Protein AF-A0A1C6EDF1-F1 (afdb_monomer_lite)

Secondary structure (DSSP, 8-state):
-PPPP--EEEEEE-SSS-SEEEEEE-S-HHHHHHHHHHHHTSTT-S---------HHHHHHHHH-TT---SS-TT-EEEEEEEEEEE---TTHHHHHHHHHHHH----S-EEEEEE-SSS-SEEEEEEEEEHHHHHHHTSTT-TTSTTSTTBTTTEEEEEEEEE-----GGGS---S--TTSSS--------HHHHHHHHHHHHHHHHHTTT-HHHHHHHHHHHHHHHHHHHHHH-GGGHHHHHHHHHHHHHHHHHHHHHHHHHHHS--HHHHHHHHHHHHHHHHHHHHHHHHHHHHHHHHTT-TT----SS---HHHHHHHHHHHHHHHHHH---TT--EEEEEEEESS---EEEESSTT-SSS-EEEEEEEEHHHHT-HHHHHHHHHHHHHTTS-STTTTHHHHHHHHHHHHHHHHHHHHS-TTTGGG-SSHHHHHHHHHIIIIIIHHHHHHHHHHHHHHHHHH-TT----HHHHHHHHHHHHHHHHH-TTSHHHHHHH---GGG--TTSHHHHHHHHHHHHHHHHHHHHHHHHTTHHHHHHHHHHHHHHHHHHHHHHHHHH---HHHHHHHHHHHTT----S---HHHHHHHHHHHHHHHGGGHHHHGGG--------S-HHHHHHHTTTT-HHHHHHHHHHHHHHHHHHHHHHTSHHHHHHHHHHHHHHHHTT-TTS-HHHHHHHHHHHHHHHHHHHHHHHHHHHHH-

Structure (mmCIF, N/CA/C/O backbone):
data_AF-A0A1C6EDF1-F1
#
_entry.id   AF-A0A1C6EDF1-F1
#
loop_
_atom_site.group_PDB
_atom_site.id
_atom_site.type_symbol
_atom_site.label_atom_id
_atom_site.label_alt_id
_atom_site.label_comp_id
_atom_site.label_asym_id
_atom_site.label_entity_id
_atom_site.label_seq_id
_atom_site.pdbx_PDB_ins_code
_atom_site.Cartn_x
_atom_site.Cartn_y
_atom_site.Cartn_z
_atom_site.occupancy
_atom_site.B_iso_or_equiv
_atom_site.auth_seq_id
_atom_site.auth_comp_id
_atom_site.auth_asym_id
_atom_site.auth_atom_id
_atom_site.pdbx_PDB_model_num
ATOM 1 N N . MET A 1 1 ? 13.987 -11.976 -60.498 1.00 32.16 1 MET A N 1
ATOM 2 C CA . MET A 1 1 ? 12.974 -11.055 -59.937 1.00 32.16 1 MET A CA 1
ATOM 3 C C . MET A 1 1 ? 13.198 -10.964 -58.435 1.00 32.16 1 MET A C 1
ATOM 5 O O . MET A 1 1 ? 12.987 -11.960 -57.754 1.00 32.16 1 MET A O 1
ATOM 9 N N . GLY A 1 2 ? 13.716 -9.839 -57.932 1.00 46.47 2 GLY A N 1
ATOM 10 C CA . GLY A 1 2 ? 13.888 -9.633 -56.489 1.00 46.47 2 GLY A CA 1
ATOM 11 C C . GLY A 1 2 ? 12.521 -9.601 -55.807 1.00 46.47 2 GLY A C 1
ATOM 12 O O . GLY A 1 2 ? 11.626 -8.895 -56.269 1.00 46.47 2 GLY A O 1
ATOM 13 N N . LYS A 1 3 ? 12.321 -10.418 -54.767 1.00 56.62 3 LYS A N 1
ATOM 14 C CA . LYS A 1 3 ? 11.081 -10.380 -53.980 1.00 56.62 3 LYS A CA 1
ATOM 15 C C . LYS A 1 3 ? 11.017 -9.031 -53.254 1.00 56.62 3 LYS A C 1
ATOM 17 O O . LYS A 1 3 ? 12.040 -8.557 -52.774 1.00 56.62 3 LYS A O 1
ATOM 22 N N . LYS A 1 4 ? 9.836 -8.400 -53.222 1.00 62.16 4 LYS A N 1
ATOM 23 C CA . LYS A 1 4 ? 9.625 -7.124 -52.519 1.00 62.16 4 LYS A CA 1
ATOM 24 C C . LYS A 1 4 ? 9.968 -7.294 -51.039 1.00 62.16 4 LYS A C 1
ATOM 26 O O . LYS A 1 4 ? 9.473 -8.231 -50.412 1.00 62.16 4 LYS A O 1
ATOM 31 N N . SER A 1 5 ? 10.762 -6.374 -50.499 1.00 64.50 5 SER A N 1
ATOM 32 C CA . SER A 1 5 ? 10.954 -6.237 -49.058 1.00 64.50 5 SER A CA 1
ATOM 33 C C . SER A 1 5 ? 9.603 -6.034 -48.379 1.00 64.50 5 SER A C 1
ATOM 35 O O . SER A 1 5 ? 8.787 -5.230 -48.836 1.00 64.50 5 SER A O 1
ATOM 37 N N . THR A 1 6 ? 9.354 -6.769 -47.299 1.00 77.31 6 THR A N 1
ATOM 38 C CA . THR A 1 6 ? 8.128 -6.633 -46.507 1.00 77.31 6 THR A CA 1
ATOM 39 C C . THR A 1 6 ? 8.496 -6.366 -45.061 1.00 77.31 6 THR A C 1
ATOM 41 O O . THR A 1 6 ? 9.139 -7.210 -44.436 1.00 77.31 6 THR A O 1
ATOM 44 N N . ILE A 1 7 ? 8.055 -5.226 -44.536 1.00 86.31 7 ILE A N 1
ATOM 45 C CA . ILE A 1 7 ? 8.111 -4.902 -43.112 1.00 86.31 7 ILE A CA 1
ATOM 46 C C . ILE A 1 7 ? 6.691 -5.007 -42.562 1.00 86.31 7 ILE A C 1
ATOM 48 O O . ILE A 1 7 ? 5.736 -4.541 -43.183 1.00 86.31 7 ILE A O 1
ATOM 52 N N . LYS A 1 8 ? 6.553 -5.646 -41.406 1.00 88.12 8 LYS A N 1
ATOM 53 C CA . LYS A 1 8 ? 5.341 -5.635 -40.592 1.00 88.12 8 LYS A CA 1
ATOM 54 C C . LYS A 1 8 ? 5.697 -5.071 -39.230 1.00 88.12 8 LYS A C 1
ATOM 56 O O . LYS A 1 8 ? 6.712 -5.464 -38.661 1.00 88.12 8 LYS A O 1
ATOM 61 N N . VAL A 1 9 ? 4.851 -4.186 -38.729 1.00 89.00 9 VAL A N 1
ATOM 62 C CA . VAL A 1 9 ? 5.014 -3.553 -37.424 1.00 89.00 9 VAL A CA 1
ATOM 63 C C . VAL A 1 9 ? 3.771 -3.850 -36.604 1.00 89.00 9 VAL A C 1
ATOM 65 O O . VAL A 1 9 ? 2.658 -3.748 -37.118 1.00 89.00 9 VAL A O 1
ATOM 68 N N . ILE A 1 10 ? 3.970 -4.252 -35.355 1.00 90.31 10 ILE A N 1
ATOM 69 C CA . ILE A 1 10 ? 2.920 -4.349 -34.343 1.00 90.31 10 ILE A CA 1
ATOM 70 C C . ILE A 1 10 ? 3.427 -3.584 -33.128 1.00 90.31 10 ILE A C 1
ATOM 72 O O . ILE A 1 10 ? 4.595 -3.723 -32.775 1.00 90.31 10 ILE A O 1
ATOM 76 N N . ALA A 1 11 ? 2.577 -2.776 -32.507 1.00 88.19 11 ALA A N 1
ATOM 77 C CA . ALA A 1 11 ? 2.938 -2.001 -31.331 1.00 88.19 11 ALA A CA 1
ATOM 78 C C . ALA A 1 11 ? 1.956 -2.287 -30.193 1.00 88.19 11 ALA A C 1
ATOM 80 O O . ALA A 1 11 ? 0.766 -2.482 -30.442 1.00 88.19 11 ALA A O 1
ATOM 81 N N . TYR A 1 12 ? 2.467 -2.319 -28.965 1.00 86.75 12 TYR A N 1
ATOM 82 C CA . TYR A 1 12 ? 1.688 -2.519 -27.749 1.00 86.75 12 TYR A CA 1
ATOM 83 C C . TYR A 1 12 ? 2.100 -1.486 -26.708 1.00 86.75 12 TYR A C 1
ATOM 85 O O . TYR A 1 12 ? 3.291 -1.270 -26.484 1.00 86.75 12 TYR A O 1
ATOM 93 N N . CYS A 1 13 ? 1.117 -0.866 -26.067 1.00 87.19 13 CYS A N 1
ATOM 94 C CA . CYS A 1 13 ? 1.347 -0.045 -24.887 1.00 87.19 13 CYS A CA 1
ATOM 95 C C . CYS A 1 13 ? 1.645 -0.936 -23.676 1.00 87.19 13 CYS A C 1
ATOM 97 O O . CYS A 1 13 ? 1.086 -2.029 -23.557 1.00 87.19 13 CYS A O 1
ATOM 99 N N . THR A 1 14 ? 2.506 -0.465 -22.778 1.00 84.50 14 THR A N 1
ATOM 100 C CA . THR A 1 14 ? 2.939 -1.225 -21.597 1.00 84.50 14 THR A CA 1
ATOM 101 C C . THR A 1 14 ? 2.820 -0.402 -20.319 1.00 84.50 14 THR A C 1
ATOM 103 O O . THR A 1 14 ? 2.966 0.821 -20.339 1.00 84.50 14 THR A O 1
ATOM 106 N N . PHE A 1 15 ? 2.564 -1.085 -19.197 1.00 85.69 15 PHE A N 1
ATOM 107 C CA . PHE A 1 15 ? 2.616 -0.498 -17.848 1.00 85.69 15 PHE A CA 1
ATOM 108 C C . PHE A 1 15 ? 4.010 -0.580 -17.200 1.00 85.69 15 PHE A C 1
ATOM 110 O O . PHE A 1 15 ? 4.193 -0.156 -16.057 1.00 85.69 15 PHE A O 1
ATOM 117 N N . ASP A 1 16 ? 4.982 -1.116 -17.934 1.00 80.25 16 ASP A N 1
ATOM 118 C CA . ASP A 1 16 ? 6.392 -1.113 -17.562 1.00 80.25 16 ASP A CA 1
ATOM 119 C C . ASP A 1 16 ? 7.021 0.264 -17.833 1.00 80.25 16 ASP A C 1
ATOM 121 O O . ASP A 1 16 ? 6.344 1.222 -18.217 1.00 80.25 16 ASP A O 1
ATOM 125 N N . ASN A 1 17 ? 8.335 0.353 -17.641 1.00 76.44 17 ASN A N 1
ATOM 126 C CA . ASN A 1 17 ? 9.104 1.582 -17.802 1.00 76.44 17 ASN A CA 1
ATOM 127 C C . ASN A 1 17 ? 9.112 2.107 -19.255 1.00 76.44 17 ASN A C 1
ATOM 129 O O . ASN A 1 17 ? 9.292 3.294 -19.513 1.00 76.44 17 ASN A O 1
ATOM 133 N N . ALA A 1 18 ? 8.862 1.227 -20.229 1.00 80.44 18 ALA A N 1
ATOM 134 C CA . ALA A 1 18 ? 8.634 1.613 -21.615 1.00 80.44 18 ALA A CA 1
ATOM 135 C C . ALA A 1 18 ? 7.193 2.112 -21.842 1.00 80.44 18 ALA A C 1
ATOM 137 O O . ALA A 1 18 ? 6.223 1.572 -21.304 1.00 80.44 18 ALA A O 1
ATOM 138 N N . ASP A 1 19 ? 7.032 3.119 -22.702 1.00 82.00 19 ASP A N 1
ATOM 139 C CA . ASP A 1 19 ? 5.721 3.590 -23.178 1.00 82.00 19 ASP A CA 1
ATOM 140 C C . ASP A 1 19 ? 5.109 2.701 -24.251 1.00 82.00 19 ASP A C 1
ATOM 142 O O . ASP A 1 19 ? 3.891 2.505 -24.296 1.00 82.00 19 ASP A O 1
ATOM 146 N N . LEU A 1 20 ? 5.963 2.165 -25.114 1.00 86.31 20 LEU A N 1
ATOM 147 C CA . LEU A 1 20 ? 5.557 1.435 -26.295 1.00 86.31 20 LEU A CA 1
ATOM 148 C C . LEU A 1 20 ? 6.586 0.354 -26.604 1.00 86.31 20 LEU A C 1
ATOM 150 O O . LEU A 1 20 ? 7.768 0.643 -26.784 1.00 86.31 20 LEU A O 1
ATOM 154 N N . VAL A 1 21 ? 6.121 -0.884 -26.740 1.00 87.62 21 VAL A N 1
ATOM 155 C CA . VAL A 1 21 ? 6.917 -1.982 -27.286 1.00 87.62 21 VAL A CA 1
ATOM 156 C C . VAL A 1 21 ? 6.534 -2.168 -28.745 1.00 87.62 21 VAL A C 1
ATOM 158 O O . VAL A 1 21 ? 5.373 -2.429 -29.070 1.00 87.62 21 VAL A O 1
ATOM 161 N N . VAL A 1 22 ? 7.517 -2.039 -29.635 1.00 88.88 22 VAL A N 1
ATOM 162 C CA . VAL A 1 22 ? 7.317 -2.136 -31.084 1.00 88.88 22 VAL A CA 1
ATOM 163 C C . VAL A 1 22 ? 8.000 -3.389 -31.623 1.00 88.88 22 VAL A C 1
ATOM 165 O O . VAL A 1 22 ? 9.222 -3.497 -31.655 1.00 88.88 22 VAL A O 1
ATOM 168 N N . PHE A 1 23 ? 7.201 -4.332 -32.114 1.00 89.81 23 PHE A N 1
ATOM 169 C CA . PHE A 1 23 ? 7.676 -5.516 -32.816 1.00 89.81 23 PHE A CA 1
ATOM 170 C C . PHE A 1 23 ? 7.782 -5.228 -34.309 1.00 89.81 23 PHE A C 1
ATOM 172 O O . PHE A 1 23 ? 6.780 -5.190 -35.030 1.00 89.81 23 PHE A O 1
ATOM 179 N N . VAL A 1 24 ? 9.015 -5.071 -34.788 1.00 89.50 24 VAL A N 1
ATOM 180 C CA . VAL A 1 24 ? 9.314 -4.899 -36.211 1.00 89.50 24 VAL A CA 1
ATOM 181 C C . VAL A 1 24 ? 9.795 -6.228 -36.785 1.00 89.50 24 VAL A C 1
ATOM 183 O O . VAL A 1 24 ? 10.837 -6.757 -36.406 1.00 89.50 24 VAL A O 1
ATOM 186 N N . ARG A 1 25 ? 9.039 -6.785 -37.735 1.00 89.00 25 ARG A N 1
ATOM 187 C CA . ARG A 1 25 ? 9.413 -7.999 -38.466 1.00 89.00 25 ARG A CA 1
ATOM 188 C C . ARG A 1 25 ? 9.674 -7.669 -39.924 1.00 89.00 25 ARG A C 1
ATOM 190 O O . ARG A 1 25 ? 8.808 -7.144 -40.618 1.00 89.00 25 ARG A O 1
ATOM 197 N N . GLY A 1 26 ? 10.832 -8.089 -40.411 1.00 87.31 26 GLY A N 1
ATOM 198 C CA . GLY A 1 26 ? 11.262 -7.880 -41.785 1.00 87.31 26 GLY A CA 1
ATOM 199 C C . GLY A 1 26 ? 11.964 -9.103 -42.351 1.00 87.31 26 GLY A C 1
ATOM 200 O O . GLY A 1 26 ? 12.244 -10.074 -41.646 1.00 87.31 26 GLY A O 1
ATOM 201 N N . ASN A 1 27 ? 12.224 -9.055 -43.653 1.00 84.56 27 ASN A N 1
ATOM 202 C CA . ASN A 1 27 ? 12.985 -10.073 -44.369 1.00 84.56 27 ASN A CA 1
ATOM 203 C C . ASN A 1 27 ? 14.350 -9.570 -44.883 1.00 84.56 27 ASN A C 1
ATOM 205 O O . ASN A 1 27 ? 14.999 -10.283 -45.644 1.00 84.56 27 ASN A O 1
ATOM 209 N N . SER A 1 28 ? 14.762 -8.366 -44.477 1.00 86.31 28 SER A N 1
ATOM 210 C CA . SER A 1 28 ? 16.012 -7.692 -44.850 1.00 86.31 28 SER A CA 1
ATOM 211 C C . SER A 1 28 ? 16.504 -6.859 -43.664 1.00 86.31 28 SER A C 1
ATOM 213 O O . SER A 1 28 ? 15.716 -6.100 -43.094 1.00 86.31 28 SER A O 1
ATOM 215 N N . ILE A 1 29 ? 17.778 -7.009 -43.291 1.00 85.06 29 ILE A N 1
ATOM 216 C CA . ILE A 1 29 ? 18.363 -6.332 -42.121 1.00 85.06 29 ILE A CA 1
ATOM 217 C C . ILE A 1 29 ? 18.503 -4.826 -42.367 1.00 85.06 29 ILE A C 1
ATOM 219 O O . ILE A 1 29 ? 18.196 -4.025 -41.491 1.00 85.06 29 ILE A O 1
ATOM 223 N N . VAL A 1 30 ? 18.838 -4.433 -43.600 1.00 84.12 30 VAL A N 1
ATOM 224 C CA . VAL A 1 30 ? 18.942 -3.024 -44.013 1.00 84.12 30 VAL A CA 1
ATOM 225 C C . VAL A 1 30 ? 17.584 -2.326 -43.928 1.00 84.12 30 VAL A C 1
ATOM 227 O O . VAL A 1 30 ? 17.482 -1.192 -43.469 1.00 84.12 30 VAL A O 1
ATOM 230 N N . ASN A 1 31 ? 16.516 -3.013 -44.339 1.00 86.12 31 ASN A N 1
ATOM 231 C CA . ASN A 1 31 ? 15.161 -2.472 -44.257 1.00 86.12 31 ASN A CA 1
ATOM 232 C C . ASN A 1 31 ? 14.650 -2.395 -42.808 1.00 86.12 31 ASN A C 1
ATOM 234 O O . ASN A 1 31 ? 13.929 -1.458 -42.474 1.00 86.12 31 ASN A O 1
ATOM 238 N N . LEU A 1 32 ? 15.026 -3.353 -41.953 1.00 88.50 32 LEU A N 1
ATOM 239 C CA . LEU A 1 32 ? 14.732 -3.305 -40.517 1.00 88.50 32 LEU A CA 1
ATOM 240 C C . LEU A 1 32 ? 15.400 -2.100 -39.851 1.00 88.50 32 LEU A C 1
ATOM 242 O O . LEU A 1 32 ? 14.721 -1.335 -39.177 1.00 88.50 32 LEU A O 1
ATOM 246 N N . GLU A 1 33 ? 16.685 -1.882 -40.116 1.00 86.19 33 GLU A N 1
ATOM 247 C CA . GLU A 1 33 ? 17.430 -0.716 -39.633 1.00 86.19 33 GLU A CA 1
ATOM 248 C C . GLU A 1 33 ? 16.831 0.600 -40.134 1.00 86.19 33 GLU A C 1
ATOM 250 O O . GLU A 1 33 ? 16.640 1.539 -39.365 1.00 86.19 33 GLU A O 1
ATOM 255 N N . GLY A 1 34 ? 16.461 0.664 -41.417 1.00 87.06 34 GLY A N 1
ATOM 256 C CA . GLY A 1 34 ? 15.763 1.822 -41.972 1.00 87.06 34 GLY A CA 1
ATOM 257 C C . GLY A 1 34 ? 14.449 2.115 -41.243 1.00 87.06 34 GLY A C 1
ATOM 258 O O . GLY A 1 34 ? 14.160 3.270 -40.944 1.00 87.06 34 GLY A O 1
ATOM 259 N N . ALA A 1 35 ? 13.672 1.082 -40.905 1.00 88.56 35 ALA A N 1
ATOM 260 C CA . ALA A 1 35 ? 12.448 1.240 -40.124 1.00 88.56 35 ALA A CA 1
ATOM 261 C C . ALA A 1 35 ? 12.722 1.711 -38.687 1.00 88.56 35 ALA A C 1
ATOM 263 O O . ALA A 1 35 ? 12.021 2.598 -38.209 1.00 88.56 35 ALA A O 1
ATOM 264 N N . ILE A 1 36 ? 13.746 1.165 -38.023 1.00 88.69 36 ILE A N 1
ATOM 265 C CA . ILE A 1 36 ? 14.160 1.580 -36.673 1.00 88.69 36 ILE A CA 1
ATOM 266 C C . ILE A 1 36 ? 14.557 3.061 -36.671 1.00 88.69 36 ILE A C 1
ATOM 268 O O . ILE A 1 36 ? 14.044 3.818 -35.854 1.00 88.69 36 ILE A O 1
ATOM 272 N N . ARG A 1 37 ? 15.365 3.510 -37.640 1.00 87.00 37 ARG A N 1
ATOM 273 C CA . ARG A 1 37 ? 15.761 4.925 -37.767 1.00 87.00 37 ARG A CA 1
ATOM 274 C C . ARG A 1 37 ? 14.594 5.861 -38.058 1.00 87.00 37 ARG A C 1
ATOM 276 O O . ARG A 1 37 ? 14.594 6.998 -37.600 1.00 87.00 37 ARG A O 1
ATOM 283 N N . LEU A 1 38 ? 13.601 5.411 -38.829 1.00 88.88 38 LEU A N 1
ATOM 284 C CA . LEU A 1 38 ? 12.382 6.192 -39.064 1.00 88.88 38 LEU A CA 1
ATOM 285 C C . LEU A 1 38 ? 11.566 6.364 -37.779 1.00 88.88 38 LEU A C 1
ATOM 287 O O . LEU A 1 38 ? 11.008 7.436 -37.563 1.00 88.88 38 LEU A O 1
ATOM 291 N N . ILE A 1 39 ? 11.508 5.329 -36.935 1.00 89.12 39 ILE A N 1
ATOM 292 C CA . ILE A 1 39 ? 10.867 5.402 -35.617 1.00 89.12 39 ILE A CA 1
ATOM 293 C C . ILE A 1 39 ? 11.664 6.342 -34.707 1.00 89.12 39 ILE A C 1
ATOM 295 O O . ILE A 1 39 ? 11.084 7.249 -34.122 1.00 89.12 39 ILE A O 1
ATOM 299 N N . GLU A 1 40 ? 12.985 6.169 -34.633 1.00 87.69 40 GLU A N 1
ATOM 300 C CA . GLU A 1 40 ? 13.887 6.997 -33.823 1.00 87.69 40 GLU A CA 1
ATOM 301 C C . GLU A 1 40 ? 13.837 8.481 -34.211 1.00 87.69 40 GLU A C 1
ATOM 303 O O . GLU A 1 40 ? 13.861 9.351 -33.348 1.00 87.69 40 GLU A O 1
ATOM 308 N N . GLY A 1 41 ? 13.715 8.780 -35.507 1.00 86.19 41 GLY A N 1
ATOM 309 C CA . GLY A 1 41 ? 13.598 10.145 -36.019 1.00 86.19 41 GLY A CA 1
ATOM 310 C C . GLY A 1 41 ? 12.240 10.812 -35.774 1.00 86.19 41 GLY A C 1
ATOM 311 O O . GLY A 1 41 ? 12.069 11.976 -36.144 1.00 86.19 41 GLY A O 1
ATOM 312 N N . SER A 1 42 ? 11.264 10.108 -35.191 1.00 87.94 42 SER A N 1
ATOM 313 C CA . SER A 1 42 ? 9.972 10.698 -34.838 1.00 87.94 42 SER A CA 1
ATOM 314 C C . SER A 1 42 ? 10.132 11.688 -33.675 1.00 87.94 42 SER A C 1
ATOM 316 O O . SER A 1 42 ? 10.728 11.334 -32.659 1.00 87.94 42 SER A O 1
ATOM 318 N N . PRO A 1 43 ? 9.550 12.903 -33.745 1.00 85.62 43 PRO A N 1
ATOM 319 C CA . PRO A 1 43 ? 9.655 13.895 -32.668 1.00 85.62 43 PRO A CA 1
ATOM 320 C C . PRO A 1 43 ? 9.014 13.439 -31.346 1.00 85.62 43 PRO A C 1
ATOM 322 O O . PRO A 1 43 ? 9.302 14.000 -30.290 1.00 85.62 43 PRO A O 1
ATOM 325 N N . GLU A 1 44 ? 8.133 12.440 -31.401 1.00 84.19 44 GLU A N 1
ATOM 326 C CA . GLU A 1 44 ? 7.462 11.854 -30.237 1.00 84.19 44 GLU A CA 1
ATOM 327 C C . GLU A 1 44 ? 8.364 10.860 -29.488 1.00 84.19 44 GLU A C 1
ATOM 329 O O . GLU A 1 44 ? 8.178 10.634 -28.290 1.00 84.19 44 GLU A O 1
ATOM 334 N N . VAL A 1 45 ? 9.371 10.294 -30.164 1.00 85.12 45 VAL A N 1
ATOM 335 C CA . VAL A 1 45 ? 10.291 9.311 -29.589 1.00 85.12 45 VAL A CA 1
ATOM 336 C C . VAL A 1 45 ? 11.417 10.041 -28.869 1.00 85.12 45 VAL A C 1
ATOM 338 O O . VAL A 1 45 ? 12.314 10.625 -29.467 1.00 85.12 45 VAL A O 1
ATOM 341 N N . LYS A 1 46 ? 11.368 10.011 -27.535 1.00 81.94 46 LYS A N 1
ATOM 342 C CA . LYS A 1 46 ? 12.406 10.616 -26.685 1.00 81.94 46 LYS A CA 1
ATOM 343 C C . LYS A 1 46 ? 13.621 9.712 -26.490 1.00 81.94 46 LYS A C 1
ATOM 345 O O . LYS A 1 46 ? 14.707 10.218 -26.223 1.00 81.94 46 LYS A O 1
ATOM 350 N N . TYR A 1 47 ? 13.411 8.401 -26.541 1.00 82.19 47 TYR A N 1
ATOM 351 C CA . TYR A 1 47 ? 14.424 7.372 -26.354 1.00 82.19 47 TYR A CA 1
ATOM 352 C C . TYR A 1 47 ? 13.956 6.088 -27.043 1.00 82.19 47 TYR A C 1
ATOM 354 O O . TYR A 1 47 ? 12.774 5.751 -26.972 1.00 82.19 47 TYR A O 1
ATOM 362 N N . LEU A 1 48 ? 14.878 5.377 -27.692 1.00 84.25 48 LEU A N 1
ATOM 363 C CA . LEU A 1 48 ? 14.620 4.090 -28.324 1.00 84.25 48 LEU A CA 1
ATOM 364 C C . LEU A 1 48 ? 15.728 3.112 -27.936 1.00 84.25 48 LEU A C 1
ATOM 366 O O . LEU A 1 48 ? 16.908 3.380 -28.147 1.00 84.25 48 LEU A O 1
ATOM 370 N N . HIS A 1 49 ? 15.334 1.959 -27.405 1.00 82.06 49 HIS A N 1
ATOM 371 C CA . HIS A 1 49 ? 16.214 0.811 -27.238 1.00 82.06 49 HIS A CA 1
ATOM 372 C C . HIS A 1 49 ? 15.737 -0.300 -28.171 1.00 82.06 49 HIS A C 1
ATOM 374 O O . HIS A 1 49 ? 14.551 -0.629 -28.185 1.00 82.06 49 HIS A O 1
ATOM 380 N N . SER A 1 50 ? 16.642 -0.859 -28.974 1.00 80.12 50 SER A N 1
ATOM 381 C CA . SER A 1 50 ? 16.299 -1.898 -29.943 1.00 80.12 50 SER A CA 1
ATOM 382 C C . SER A 1 50 ? 17.054 -3.187 -29.650 1.00 80.12 50 SER A C 1
ATOM 384 O O . SER A 1 50 ? 18.269 -3.191 -29.468 1.00 80.12 50 SER A O 1
ATOM 386 N N . VAL A 1 51 ? 16.310 -4.293 -29.634 1.00 79.75 51 VAL A N 1
ATOM 387 C CA . VAL A 1 51 ? 16.853 -5.645 -29.499 1.00 79.75 51 VAL A CA 1
ATOM 388 C C . VAL A 1 51 ? 16.590 -6.373 -30.805 1.00 79.75 51 VAL A C 1
ATOM 390 O O . VAL A 1 51 ? 15.441 -6.545 -31.220 1.00 79.75 51 VAL A O 1
ATOM 393 N N . MET A 1 52 ? 17.658 -6.790 -31.478 1.00 79.19 52 MET A N 1
ATOM 394 C CA . MET A 1 52 ? 17.548 -7.569 -32.705 1.00 79.19 52 MET A CA 1
ATOM 395 C C . MET A 1 52 ? 17.610 -9.061 -32.397 1.00 79.19 52 MET A C 1
ATOM 397 O O . MET A 1 52 ? 18.450 -9.523 -31.631 1.00 79.19 52 MET A O 1
ATOM 401 N N . GLY A 1 53 ? 16.740 -9.827 -33.047 1.00 81.50 53 GLY A N 1
ATOM 402 C CA . GLY A 1 53 ? 16.700 -11.275 -32.917 1.00 81.50 53 GLY A CA 1
ATOM 403 C C . GLY A 1 53 ? 16.332 -11.945 -34.230 1.00 81.50 53 GLY A C 1
ATOM 404 O O . GLY A 1 53 ? 15.692 -11.358 -35.106 1.00 81.50 53 GLY A O 1
ATOM 405 N N . VAL A 1 54 ? 16.723 -13.209 -34.360 1.00 82.50 54 VAL A N 1
ATOM 406 C CA . VAL A 1 54 ? 16.348 -14.059 -35.488 1.00 82.50 54 VAL A CA 1
ATOM 407 C C . VAL A 1 54 ? 15.466 -15.184 -34.964 1.00 82.50 54 VAL A C 1
ATOM 409 O O . VAL A 1 54 ? 15.745 -15.778 -33.929 1.00 82.50 54 VAL A O 1
ATOM 412 N N . SER A 1 55 ? 14.381 -15.489 -35.677 1.00 82.38 55 SER A N 1
ATOM 413 C CA . SER A 1 55 ? 13.487 -16.584 -35.293 1.00 82.38 55 SER A CA 1
ATOM 414 C C . SER A 1 55 ? 14.240 -17.920 -35.273 1.00 82.38 55 SER A C 1
ATOM 416 O O . SER A 1 55 ? 14.770 -18.344 -36.298 1.00 82.38 55 SER A O 1
ATOM 418 N N . GLU A 1 56 ? 14.223 -18.621 -34.138 1.00 81.44 56 GLU A N 1
ATOM 419 C CA . GLU A 1 56 ? 14.876 -19.930 -33.993 1.00 81.44 56 GLU A CA 1
ATOM 420 C C . GLU A 1 56 ? 14.344 -20.946 -35.011 1.00 81.44 56 GLU A C 1
ATOM 422 O O . GLU A 1 56 ? 15.117 -21.570 -35.732 1.00 81.44 56 GLU A O 1
ATOM 427 N N . LYS A 1 57 ? 13.017 -21.011 -35.189 1.00 81.12 57 LYS A N 1
ATOM 428 C CA . LYS A 1 57 ? 12.377 -21.850 -36.217 1.00 81.12 57 LYS A CA 1
ATOM 429 C C . LYS A 1 57 ? 12.939 -21.586 -37.617 1.00 81.12 57 LYS A C 1
ATOM 431 O O . LYS A 1 57 ? 13.022 -22.500 -38.434 1.00 81.12 57 LYS A O 1
ATOM 436 N N . TYR A 1 58 ? 13.294 -20.337 -37.915 1.00 79.12 58 TYR A N 1
ATOM 437 C CA . TYR A 1 58 ? 13.919 -19.984 -39.184 1.00 79.12 58 TYR A CA 1
ATOM 438 C C . TYR A 1 58 ? 15.375 -20.464 -39.262 1.00 79.12 58 TYR A C 1
ATOM 440 O O . TYR A 1 58 ? 15.756 -21.049 -40.277 1.00 79.12 58 TYR A O 1
ATOM 448 N N . LEU A 1 59 ? 16.159 -20.286 -38.194 1.00 82.75 59 LEU A N 1
ATOM 449 C CA . LEU A 1 59 ? 17.538 -20.779 -38.103 1.00 82.75 59 LEU A CA 1
ATOM 450 C C . LEU A 1 59 ? 17.613 -22.307 -38.259 1.00 82.75 59 LEU A C 1
ATOM 452 O O . LEU A 1 59 ? 18.455 -22.796 -39.010 1.00 82.75 59 LEU A O 1
ATOM 456 N N . SER A 1 60 ? 16.700 -23.062 -37.637 1.00 80.44 60 SER A N 1
ATOM 457 C CA . SER A 1 60 ? 16.638 -24.527 -37.763 1.00 80.44 60 SER A CA 1
ATOM 458 C C . SER A 1 60 ? 16.388 -24.973 -39.208 1.00 80.44 60 SER A C 1
ATOM 460 O O . SER A 1 60 ? 17.105 -25.826 -39.724 1.00 80.44 60 SER A O 1
ATOM 462 N N . VAL A 1 61 ? 15.427 -24.346 -39.902 1.00 78.25 61 VAL A N 1
ATOM 463 C CA . VAL A 1 61 ? 15.109 -24.671 -41.307 1.00 78.25 61 VAL A CA 1
ATOM 464 C C . VAL A 1 61 ? 16.282 -24.363 -42.241 1.00 78.25 61 VAL A C 1
ATOM 466 O O . VAL A 1 61 ? 16.554 -25.144 -43.154 1.00 78.25 61 VAL A O 1
ATOM 469 N N . LEU A 1 62 ? 16.980 -23.242 -42.025 1.00 75.62 62 LEU A N 1
ATOM 470 C CA . LEU A 1 62 ? 18.178 -22.899 -42.798 1.00 75.62 62 LEU A CA 1
ATOM 471 C C . LEU A 1 62 ? 19.320 -23.898 -42.577 1.00 75.62 62 LEU A C 1
ATOM 473 O O . LEU A 1 62 ? 20.005 -24.254 -43.536 1.00 75.62 62 LEU A O 1
ATOM 477 N N . CYS A 1 63 ? 19.512 -24.349 -41.335 1.00 76.25 63 CYS A N 1
ATOM 478 C CA . CYS A 1 63 ? 20.546 -25.315 -40.976 1.00 76.25 63 CYS A CA 1
ATOM 479 C C . CYS A 1 63 ? 20.308 -26.682 -41.649 1.00 76.25 63 CYS A C 1
ATOM 481 O O . CYS A 1 63 ? 21.235 -27.268 -42.211 1.00 76.25 63 CYS A O 1
ATOM 483 N N . GLU A 1 64 ? 19.058 -27.160 -41.659 1.00 74.31 64 GLU A N 1
ATOM 484 C CA . GLU A 1 64 ? 18.680 -28.468 -42.215 1.00 74.31 64 GLU A CA 1
ATOM 485 C C . GLU A 1 64 ? 18.606 -28.497 -43.752 1.00 74.31 64 GLU A C 1
ATOM 487 O O . GLU A 1 64 ? 18.834 -29.543 -44.360 1.00 74.31 64 GLU A O 1
ATOM 492 N N . ASN A 1 65 ? 18.270 -27.376 -44.404 1.00 67.00 65 ASN A N 1
ATOM 493 C CA . ASN A 1 65 ? 17.890 -27.356 -45.821 1.00 67.00 65 ASN A CA 1
ATOM 494 C C . ASN A 1 65 ? 18.617 -26.253 -46.616 1.00 67.00 65 ASN A C 1
ATOM 496 O O . ASN A 1 65 ? 18.009 -25.287 -47.085 1.00 67.00 65 ASN A O 1
ATOM 500 N N . LYS A 1 66 ? 19.931 -26.425 -46.822 1.00 58.09 66 LYS A N 1
ATOM 501 C CA . LYS A 1 66 ? 20.814 -25.451 -47.507 1.00 58.09 66 LYS A CA 1
ATOM 502 C C . LYS A 1 66 ? 20.365 -25.056 -48.930 1.00 58.09 66 LYS A C 1
ATOM 504 O O . LYS A 1 66 ? 20.749 -23.993 -49.414 1.00 58.09 66 LYS A O 1
ATOM 509 N N . GLU A 1 67 ? 19.542 -25.871 -49.597 1.00 52.47 67 GLU A N 1
ATOM 510 C CA . GLU A 1 67 ? 19.082 -25.644 -50.980 1.00 52.47 67 GLU A CA 1
ATOM 511 C C . GLU A 1 67 ? 17.709 -24.948 -51.096 1.00 52.47 67 GLU A C 1
ATOM 513 O O . GLU A 1 67 ? 17.404 -24.351 -52.131 1.00 52.47 67 GLU A O 1
ATOM 518 N N . LYS A 1 68 ? 16.882 -24.932 -50.038 1.00 49.12 68 LYS A N 1
ATOM 519 C CA . LYS A 1 68 ? 15.600 -24.202 -50.023 1.00 49.12 68 LYS A CA 1
ATOM 520 C C . LYS A 1 68 ? 15.775 -22.847 -49.347 1.00 49.12 68 LYS A C 1
ATOM 522 O O . LYS A 1 68 ? 15.471 -22.694 -48.172 1.00 49.12 68 LYS A O 1
ATOM 527 N N . LYS A 1 69 ? 16.213 -21.843 -50.112 1.00 53.88 69 LYS A N 1
ATOM 528 C CA . LYS A 1 69 ? 16.299 -20.444 -49.653 1.00 53.88 69 LYS A CA 1
ATOM 529 C C . LYS A 1 69 ? 14.897 -19.912 -49.302 1.00 53.88 69 LYS A C 1
ATOM 531 O O . LYS A 1 69 ? 14.098 -19.692 -50.221 1.00 53.88 69 LYS A O 1
ATOM 536 N N . PRO A 1 70 ? 14.551 -19.696 -48.018 1.00 55.38 70 PRO A N 1
ATOM 537 C CA . PRO A 1 70 ? 13.269 -19.109 -47.653 1.00 55.38 70 PRO A CA 1
ATOM 538 C C . PRO A 1 70 ? 13.262 -17.608 -48.008 1.00 55.38 70 PRO A C 1
ATOM 540 O O . PRO A 1 70 ? 14.231 -17.067 -48.525 1.00 55.38 70 PRO A O 1
ATOM 543 N N . PHE A 1 71 ? 12.136 -16.939 -47.766 1.00 56.28 71 PHE A N 1
ATOM 544 C CA . PHE A 1 71 ? 11.715 -15.594 -48.200 1.00 56.28 71 PHE A CA 1
ATOM 545 C C . PHE A 1 71 ? 12.598 -14.365 -47.816 1.00 56.28 71 PHE A C 1
ATOM 547 O O . PHE A 1 71 ? 12.081 -13.247 -47.789 1.00 56.28 71 PHE A O 1
ATOM 554 N N . TYR A 1 72 ? 13.896 -14.527 -47.546 1.00 66.19 72 TYR A N 1
ATOM 555 C CA . TYR A 1 72 ? 14.766 -13.530 -46.904 1.00 66.19 72 TYR A CA 1
ATOM 556 C C . TYR A 1 72 ? 15.942 -13.077 -47.784 1.00 66.19 72 TYR A C 1
ATOM 558 O O . TYR A 1 72 ? 16.446 -13.833 -48.616 1.00 66.19 72 TYR A O 1
ATOM 566 N N . HIS A 1 73 ? 16.388 -11.836 -47.583 1.00 68.50 73 HIS A N 1
ATOM 567 C CA . HIS A 1 73 ? 17.515 -11.220 -48.281 1.00 68.50 73 HIS A CA 1
ATOM 568 C C . HIS A 1 73 ? 18.841 -11.604 -47.609 1.00 68.50 73 HIS A C 1
ATOM 570 O O . HIS A 1 73 ? 19.384 -10.887 -46.780 1.00 68.50 73 HIS A O 1
ATOM 576 N N . LEU A 1 74 ? 19.353 -12.783 -47.963 1.00 73.00 74 LEU A N 1
ATOM 577 C CA . LEU A 1 74 ? 20.574 -13.356 -47.376 1.00 73.00 74 LEU A CA 1
ATOM 578 C C . LEU A 1 74 ? 21.871 -12.641 -47.798 1.00 73.00 74 LEU A C 1
ATOM 580 O O . LEU A 1 74 ? 22.900 -12.839 -47.167 1.00 73.00 74 LEU A O 1
ATOM 584 N N . ASN A 1 75 ? 21.819 -11.816 -48.843 1.00 73.56 75 ASN A N 1
ATOM 585 C CA . ASN A 1 75 ? 22.982 -11.114 -49.392 1.00 73.56 75 ASN A CA 1
ATOM 586 C C . ASN A 1 75 ? 22.971 -9.615 -49.051 1.00 73.56 75 ASN A C 1
ATOM 588 O O . ASN A 1 75 ? 23.607 -8.840 -49.755 1.00 73.56 75 ASN A O 1
ATOM 592 N N . ASP A 1 76 ? 22.191 -9.190 -48.053 1.00 82.88 76 ASP A N 1
ATOM 593 C CA . ASP A 1 76 ? 22.284 -7.816 -47.560 1.00 82.88 76 ASP A CA 1
ATOM 594 C C . ASP A 1 76 ? 23.685 -7.606 -46.968 1.00 82.88 76 ASP A C 1
ATOM 596 O O . ASP A 1 76 ? 24.118 -8.403 -46.123 1.00 82.88 76 ASP A O 1
ATOM 600 N N . ASP A 1 77 ? 24.367 -6.558 -47.433 1.00 84.88 77 ASP A N 1
ATOM 601 C CA . ASP A 1 77 ? 25.720 -6.202 -47.009 1.00 84.88 77 ASP A CA 1
ATOM 602 C C . ASP A 1 77 ? 25.723 -5.745 -45.540 1.00 84.88 77 ASP A C 1
ATOM 604 O O . ASP A 1 77 ? 24.869 -4.972 -45.100 1.00 84.88 77 ASP A O 1
ATOM 608 N N . ILE A 1 78 ? 26.712 -6.220 -44.785 1.00 87.38 78 ILE A N 1
ATOM 609 C CA . ILE A 1 78 ? 26.979 -5.861 -43.393 1.00 87.38 78 ILE A CA 1
ATOM 610 C C . ILE A 1 78 ? 28.393 -5.289 -43.320 1.00 87.38 78 ILE A C 1
ATOM 612 O O . ILE A 1 78 ? 29.369 -5.944 -43.698 1.00 87.38 78 ILE A O 1
ATOM 616 N N . PHE A 1 79 ? 28.515 -4.066 -42.804 1.00 88.31 79 PHE A N 1
ATOM 617 C CA . PHE A 1 79 ? 29.806 -3.395 -42.690 1.00 88.31 79 PHE A CA 1
ATOM 618 C C . PHE A 1 79 ? 30.741 -4.112 -41.708 1.00 88.31 79 PHE A C 1
ATOM 620 O O . PHE A 1 79 ? 31.889 -4.391 -42.051 1.00 88.31 79 PHE A O 1
ATOM 627 N N . GLU A 1 80 ? 30.263 -4.451 -40.508 1.00 90.88 80 GLU A N 1
ATOM 628 C CA . GLU A 1 80 ? 31.060 -5.185 -39.521 1.00 90.88 80 GLU A CA 1
ATOM 629 C C . GLU A 1 80 ? 30.187 -6.007 -38.565 1.00 90.88 80 GLU A C 1
ATOM 631 O O . GLU A 1 80 ? 29.164 -5.531 -38.082 1.00 90.88 80 GLU A O 1
ATOM 636 N N . ILE A 1 81 ? 30.617 -7.226 -38.247 1.00 90.38 81 ILE A N 1
ATOM 637 C CA . ILE A 1 81 ? 30.119 -8.013 -37.113 1.00 90.38 81 ILE A CA 1
ATOM 638 C C . ILE A 1 81 ? 31.227 -8.026 -36.064 1.00 90.38 81 ILE A C 1
ATOM 640 O O . ILE A 1 81 ? 32.337 -8.467 -36.361 1.00 90.38 81 ILE A O 1
ATOM 644 N N . SER A 1 82 ? 30.943 -7.555 -34.852 1.00 90.56 82 SER A N 1
ATOM 645 C CA . SER A 1 82 ? 31.898 -7.544 -33.743 1.00 90.56 82 SER A CA 1
ATOM 646 C C . SER A 1 82 ? 31.407 -8.448 -32.616 1.00 90.56 82 SER A C 1
ATOM 648 O O . SER A 1 82 ? 30.297 -8.273 -32.117 1.00 90.56 82 SER A O 1
ATOM 650 N N . MET A 1 83 ? 32.234 -9.422 -32.242 1.00 90.06 83 MET A N 1
ATOM 651 C CA . MET A 1 83 ? 31.999 -10.370 -31.156 1.00 90.06 83 MET A CA 1
ATOM 652 C C . MET A 1 83 ? 32.972 -10.072 -30.019 1.00 90.06 83 MET A C 1
ATOM 654 O O . MET A 1 83 ? 34.180 -10.266 -30.169 1.00 90.06 83 MET A O 1
ATOM 658 N N . LYS A 1 84 ? 32.450 -9.604 -28.890 1.00 90.44 84 LYS A N 1
ATOM 659 C CA . LYS A 1 84 ? 33.196 -9.378 -27.651 1.00 90.44 84 LYS A CA 1
ATOM 660 C C . LYS A 1 84 ? 33.119 -10.641 -26.806 1.00 90.44 84 LYS A C 1
ATOM 662 O O . LYS A 1 84 ? 32.028 -11.125 -26.520 1.00 90.44 84 LYS A O 1
ATOM 667 N N . ILE A 1 85 ? 34.264 -11.204 -26.452 1.00 88.81 85 ILE A N 1
ATOM 668 C CA . ILE A 1 85 ? 34.383 -12.525 -25.842 1.00 88.81 85 ILE A CA 1
ATOM 669 C C . ILE A 1 85 ? 35.087 -12.384 -24.493 1.00 88.81 85 ILE A C 1
ATOM 671 O O . ILE A 1 85 ? 36.194 -11.848 -24.404 1.00 88.81 85 ILE A O 1
ATOM 675 N N . ALA A 1 86 ? 34.450 -12.908 -23.448 1.00 88.81 86 ALA A N 1
ATOM 676 C CA . ALA A 1 86 ? 35.074 -13.110 -22.147 1.00 88.81 86 ALA A CA 1
ATOM 677 C C . ALA A 1 86 ? 35.614 -14.543 -22.073 1.00 88.81 86 ALA A C 1
ATOM 679 O O . ALA A 1 86 ? 34.853 -15.507 -22.216 1.00 88.81 86 ALA A O 1
ATOM 680 N N . THR A 1 87 ? 36.921 -14.690 -21.866 1.00 87.31 87 THR A N 1
ATOM 681 C CA . THR A 1 87 ? 37.601 -15.993 -21.789 1.00 87.31 87 THR A CA 1
ATOM 682 C C . THR A 1 87 ? 38.306 -16.197 -20.453 1.00 87.31 87 THR A C 1
ATOM 684 O O . THR A 1 87 ? 38.507 -15.252 -19.695 1.00 87.31 87 THR A O 1
ATOM 687 N N . ASP A 1 88 ? 38.714 -17.432 -20.169 1.00 84.69 88 ASP A N 1
ATOM 688 C CA . ASP A 1 88 ? 39.530 -17.790 -18.999 1.00 84.69 88 ASP A CA 1
ATOM 689 C C . ASP A 1 88 ? 40.993 -17.322 -19.076 1.00 84.69 88 ASP A C 1
ATOM 691 O O . ASP A 1 88 ? 41.745 -17.502 -18.119 1.00 84.69 88 ASP A O 1
ATOM 695 N N . GLY A 1 89 ? 41.386 -16.697 -20.190 1.00 80.81 89 GLY A N 1
ATOM 696 C CA . GLY A 1 89 ? 42.745 -16.223 -20.425 1.00 80.81 89 GLY A CA 1
ATOM 697 C C . GLY A 1 89 ? 43.720 -17.313 -20.885 1.00 80.81 89 GLY A C 1
ATOM 698 O O . GLY A 1 89 ? 44.921 -17.052 -20.926 1.00 80.81 89 GLY A O 1
ATOM 699 N N . ASP A 1 90 ? 43.248 -18.515 -21.246 1.00 85.00 90 ASP A N 1
ATOM 700 C CA . ASP A 1 90 ? 44.095 -19.556 -21.839 1.00 85.00 90 ASP A CA 1
ATOM 701 C C . ASP A 1 90 ? 44.705 -19.082 -23.172 1.00 85.00 90 ASP A C 1
ATOM 703 O O . ASP A 1 90 ? 43.995 -18.759 -24.123 1.00 85.00 90 ASP A O 1
ATOM 707 N N . LEU A 1 91 ? 46.036 -19.123 -23.290 1.00 80.62 91 LEU A N 1
ATOM 708 C CA . LEU A 1 91 ? 46.764 -18.776 -24.520 1.00 80.62 91 LEU A CA 1
ATOM 709 C C . LEU A 1 91 ? 46.343 -19.647 -25.722 1.00 80.62 91 LEU A C 1
ATOM 711 O O . LEU A 1 91 ? 46.461 -19.229 -26.876 1.00 80.62 91 LEU A O 1
ATOM 715 N N . GLY A 1 92 ? 45.827 -20.856 -25.475 1.00 86.75 92 GLY A N 1
ATOM 716 C CA . GLY A 1 92 ? 45.296 -21.750 -26.503 1.00 86.75 92 GLY A CA 1
ATOM 717 C C . GLY A 1 92 ? 43.913 -21.363 -27.039 1.00 86.75 92 GLY A C 1
ATOM 718 O O . GLY A 1 92 ? 43.500 -21.887 -28.084 1.00 86.75 92 GLY A O 1
ATOM 719 N N . ILE A 1 93 ? 43.189 -20.450 -26.377 1.00 87.56 93 ILE A N 1
ATOM 720 C CA . ILE A 1 93 ? 41.775 -20.188 -26.672 1.00 87.56 93 ILE A CA 1
ATOM 721 C C . ILE A 1 93 ? 41.568 -19.603 -28.068 1.00 87.56 93 ILE A C 1
ATOM 723 O O . ILE A 1 93 ? 40.677 -20.050 -28.787 1.00 87.56 93 ILE A O 1
ATOM 727 N N . ILE A 1 94 ? 42.443 -18.698 -28.516 1.00 88.19 94 ILE A N 1
ATOM 728 C CA . ILE A 1 94 ? 42.365 -18.084 -29.851 1.00 88.19 94 ILE A CA 1
ATOM 729 C C . ILE A 1 94 ? 42.504 -19.137 -30.953 1.00 88.19 94 ILE A C 1
ATOM 731 O O . ILE A 1 94 ? 41.766 -19.116 -31.938 1.00 88.19 94 ILE A O 1
ATOM 735 N N . SER A 1 95 ? 43.403 -20.108 -30.774 1.00 88.62 95 SER A N 1
ATOM 736 C CA . SER A 1 95 ? 43.581 -21.197 -31.742 1.00 88.62 95 SER A CA 1
ATOM 737 C C . SER A 1 95 ? 42.342 -22.092 -31.818 1.00 88.62 95 SER A C 1
ATOM 739 O O . SER A 1 95 ? 41.958 -22.540 -32.900 1.00 88.62 95 SER A O 1
ATOM 741 N N . ARG A 1 96 ? 41.686 -22.330 -30.676 1.00 89.00 96 ARG A N 1
ATOM 742 C CA . ARG A 1 96 ? 40.431 -23.090 -30.600 1.00 89.00 96 ARG A CA 1
ATOM 743 C C . ARG A 1 96 ? 39.264 -22.322 -31.219 1.00 89.00 96 ARG A C 1
ATOM 745 O O . ARG A 1 96 ? 38.509 -22.920 -31.979 1.00 89.00 96 ARG A O 1
ATOM 752 N N . ILE A 1 97 ? 39.161 -21.019 -30.951 1.00 88.69 97 ILE A N 1
ATOM 753 C CA . ILE A 1 97 ? 38.168 -20.126 -31.560 1.00 88.69 97 ILE A CA 1
ATOM 754 C C . ILE A 1 97 ? 38.316 -20.133 -33.080 1.00 88.69 97 ILE A C 1
ATOM 756 O O . ILE A 1 97 ? 37.343 -20.388 -33.783 1.00 88.69 97 ILE A O 1
ATOM 760 N N . LYS A 1 98 ? 39.539 -19.940 -33.589 1.00 87.75 98 LYS A N 1
ATOM 761 C CA . LYS A 1 98 ? 39.816 -19.981 -35.027 1.00 87.75 98 LYS A CA 1
ATOM 762 C C . LYS A 1 98 ? 39.361 -21.300 -35.651 1.00 87.75 98 LYS A C 1
ATOM 764 O O . LYS A 1 98 ? 38.656 -21.287 -36.651 1.00 87.75 98 LYS A O 1
ATOM 769 N N . LYS A 1 99 ? 39.719 -22.432 -35.033 1.00 87.50 99 LYS A N 1
ATOM 770 C CA . LYS A 1 99 ? 39.324 -23.760 -35.518 1.00 87.50 99 LYS A CA 1
ATOM 771 C C . LYS A 1 99 ? 37.804 -23.920 -35.591 1.00 87.50 99 LYS A C 1
ATOM 773 O O . LYS A 1 99 ? 37.312 -24.508 -36.546 1.00 87.50 99 LYS A O 1
ATOM 778 N N . GLU A 1 100 ? 37.075 -23.425 -34.595 1.00 85.94 100 GLU A N 1
ATOM 779 C CA . GLU A 1 100 ? 35.612 -23.504 -34.581 1.00 85.94 100 GLU A CA 1
ATOM 780 C C . GLU A 1 100 ? 34.988 -22.588 -35.643 1.00 85.94 100 GLU A C 1
ATOM 782 O O . GLU A 1 100 ? 34.106 -23.015 -36.384 1.00 85.94 100 GLU A O 1
ATOM 787 N N . MET A 1 101 ? 35.488 -21.357 -35.787 1.00 82.44 101 MET A N 1
ATOM 788 C CA . MET A 1 101 ? 35.024 -20.427 -36.821 1.00 82.44 101 MET A CA 1
ATOM 789 C C . MET A 1 101 ? 35.283 -20.958 -38.239 1.00 82.44 101 MET A C 1
ATOM 791 O O . MET A 1 101 ? 34.388 -20.870 -39.075 1.00 82.44 101 MET A O 1
ATOM 795 N N . ASP A 1 102 ? 36.445 -21.568 -38.495 1.00 81.94 102 ASP A N 1
ATOM 796 C CA . ASP A 1 102 ? 36.796 -22.165 -39.796 1.00 81.94 102 ASP A CA 1
ATOM 797 C C . ASP A 1 102 ? 35.863 -23.336 -40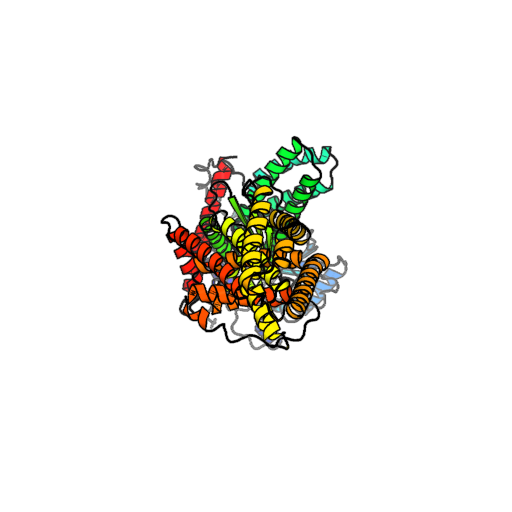.181 1.00 81.94 102 ASP A C 1
ATOM 799 O O . ASP A 1 102 ? 35.658 -23.612 -41.362 1.00 81.94 102 ASP A O 1
ATOM 803 N N . VAL A 1 103 ? 35.292 -24.041 -39.195 1.00 78.50 103 VAL A N 1
ATOM 804 C CA . VAL A 1 103 ? 34.328 -25.136 -39.422 1.00 78.50 103 VAL A CA 1
ATOM 805 C C . VAL A 1 103 ? 32.933 -24.599 -39.737 1.00 78.50 103 VAL A C 1
ATOM 807 O O . VAL A 1 103 ? 32.203 -25.193 -40.533 1.00 78.50 103 VAL A O 1
ATOM 810 N N . GLN A 1 104 ? 32.540 -23.508 -39.083 1.00 70.94 104 GLN A N 1
ATOM 811 C CA . GLN A 1 104 ? 31.162 -23.026 -39.096 1.00 70.94 104 GLN A CA 1
ATOM 812 C C . GLN A 1 104 ? 30.888 -21.956 -40.152 1.00 70.94 104 GLN A C 1
ATOM 814 O O . GLN A 1 104 ? 29.779 -21.896 -40.686 1.00 70.94 104 GLN A O 1
ATOM 819 N N . ILE A 1 105 ? 31.880 -21.124 -40.463 1.00 69.75 105 ILE A N 1
ATOM 820 C CA . ILE A 1 105 ? 31.756 -20.034 -41.425 1.00 69.75 105 ILE A CA 1
ATOM 821 C C . ILE A 1 105 ? 32.250 -20.537 -42.777 1.00 69.75 105 ILE A C 1
ATOM 823 O O . ILE A 1 105 ? 33.434 -20.813 -42.966 1.00 69.75 105 ILE A O 1
ATOM 827 N N . ILE A 1 106 ? 31.347 -20.638 -43.752 1.00 59.97 106 ILE A N 1
ATOM 828 C CA . ILE A 1 106 ? 31.756 -20.855 -45.143 1.00 59.97 106 ILE A CA 1
ATOM 829 C C . ILE A 1 106 ? 32.402 -19.544 -45.610 1.00 59.97 106 ILE A C 1
ATOM 831 O O . ILE A 1 106 ? 31.745 -18.510 -45.487 1.00 59.97 106 ILE A O 1
ATOM 835 N N . PRO A 1 107 ? 33.642 -19.535 -46.137 1.00 53.94 107 PRO A N 1
ATOM 836 C CA . PRO A 1 107 ? 34.328 -18.296 -46.490 1.00 53.94 107 PRO A CA 1
ATOM 837 C C . PRO A 1 107 ? 33.520 -17.492 -47.519 1.00 53.94 107 PRO A C 1
ATOM 839 O O . PRO A 1 107 ? 33.465 -17.828 -48.703 1.00 53.94 107 PRO A O 1
ATOM 842 N N . GLY A 1 108 ? 32.866 -16.438 -47.034 1.00 55.66 108 GLY A N 1
ATOM 843 C CA . GLY A 1 108 ? 32.263 -15.359 -47.808 1.00 55.66 108 GLY A CA 1
ATOM 844 C C . GLY A 1 108 ? 33.201 -14.155 -47.879 1.00 55.66 108 GLY A C 1
ATOM 845 O O . GLY A 1 108 ? 34.301 -14.170 -47.326 1.00 55.66 108 GLY A O 1
ATOM 846 N N . LYS A 1 109 ? 32.781 -13.094 -48.577 1.00 57.66 109 LYS A N 1
ATOM 847 C CA . LYS A 1 109 ? 33.519 -11.822 -48.589 1.00 57.66 109 LYS A CA 1
ATOM 848 C C . LYS A 1 109 ? 33.700 -11.324 -47.148 1.00 57.66 109 LYS A C 1
ATOM 850 O O . LYS A 1 109 ? 32.745 -11.322 -46.376 1.00 57.66 109 LYS A O 1
ATOM 855 N N . GLY A 1 110 ? 34.920 -10.916 -46.810 1.00 68.00 110 GLY A N 1
ATOM 856 C CA . GLY A 1 110 ? 35.207 -10.191 -45.578 1.00 68.00 110 GLY A CA 1
ATOM 857 C C . GLY A 1 110 ? 36.582 -10.482 -44.986 1.00 68.00 110 GLY A C 1
ATOM 858 O O . GLY A 1 110 ? 37.205 -11.499 -45.284 1.00 68.00 110 GLY A O 1
ATOM 859 N N . SER A 1 111 ? 37.076 -9.564 -44.157 1.00 82.31 111 SER A N 1
ATOM 860 C CA . SER A 1 111 ? 38.335 -9.717 -43.418 1.00 82.31 111 SER A CA 1
ATOM 861 C C . SER A 1 111 ? 38.044 -9.958 -41.941 1.00 82.31 111 SER A C 1
ATOM 863 O O . SER A 1 111 ? 37.328 -9.160 -41.332 1.00 82.31 111 SER A O 1
ATOM 865 N N . VAL A 1 112 ? 38.620 -11.019 -41.371 1.00 87.31 112 VAL A N 1
ATOM 866 C CA . VAL A 1 112 ? 38.499 -11.349 -39.945 1.00 87.31 112 VAL A CA 1
ATOM 867 C C . VAL A 1 112 ? 39.749 -10.885 -39.205 1.00 87.31 112 VAL A C 1
ATOM 869 O O . VAL A 1 112 ? 40.865 -11.237 -39.583 1.00 87.31 112 VAL A O 1
ATOM 872 N N . THR A 1 113 ? 39.564 -10.115 -38.140 1.00 89.75 113 THR A N 1
ATOM 873 C CA . THR A 1 113 ? 40.634 -9.643 -37.253 1.00 89.75 113 THR A CA 1
ATOM 874 C C . THR A 1 113 ? 40.265 -9.922 -35.804 1.00 89.75 113 THR A C 1
ATOM 876 O O . THR A 1 113 ? 39.083 -9.905 -35.468 1.00 89.75 113 THR A O 1
ATOM 879 N N . TYR A 1 114 ? 41.256 -10.128 -34.937 1.00 90.00 114 TYR A N 1
ATOM 880 C CA . TYR A 1 114 ? 41.042 -10.170 -33.491 1.00 90.00 114 TYR A CA 1
ATOM 881 C C . TYR A 1 114 ? 41.876 -9.094 -32.795 1.00 90.00 114 TYR A C 1
ATOM 883 O O . TYR A 1 114 ? 42.869 -8.606 -33.341 1.00 90.00 114 TYR A O 1
ATOM 891 N N . SER A 1 115 ? 41.456 -8.694 -31.605 1.00 90.38 115 SER A N 1
ATOM 892 C CA . SER A 1 115 ? 42.164 -7.745 -30.753 1.00 90.38 115 SER A CA 1
ATOM 893 C C . SER A 1 115 ? 42.007 -8.155 -29.297 1.00 90.38 115 SER A C 1
ATOM 895 O O . SER A 1 115 ? 40.951 -8.643 -28.899 1.00 90.38 115 SER A O 1
ATOM 897 N N . GLU A 1 116 ? 43.060 -7.961 -28.516 1.00 89.75 116 GLU A N 1
ATOM 898 C CA . GLU A 1 116 ? 43.020 -8.105 -27.062 1.00 89.75 116 GLU A CA 1
ATOM 899 C C . GLU A 1 116 ? 42.594 -6.769 -26.456 1.00 89.75 116 GLU A C 1
ATOM 901 O O . GLU A 1 116 ? 43.047 -5.707 -26.891 1.00 89.75 116 GLU A O 1
ATOM 906 N N . VAL A 1 117 ? 41.687 -6.821 -25.486 1.00 88.62 117 VAL A N 1
ATOM 907 C CA . VAL A 1 117 ? 41.109 -5.633 -24.849 1.00 88.62 117 VAL A CA 1
ATOM 908 C C . VAL A 1 117 ? 41.101 -5.791 -23.334 1.00 88.62 117 VAL A C 1
ATOM 910 O O . VAL A 1 117 ? 41.199 -6.899 -22.811 1.00 88.62 117 VAL A O 1
ATOM 913 N N . THR A 1 118 ? 40.994 -4.674 -22.621 1.00 82.38 118 THR A N 1
ATOM 914 C CA . THR A 1 118 ? 40.863 -4.638 -21.162 1.00 82.38 118 THR A CA 1
ATOM 915 C C . THR A 1 118 ? 39.453 -4.186 -20.784 1.00 82.38 118 THR A C 1
ATOM 917 O O . THR A 1 118 ? 38.977 -3.158 -21.264 1.00 82.38 118 THR A O 1
ATOM 920 N N . GLY A 1 119 ? 38.770 -4.951 -19.931 1.00 80.62 119 GLY A N 1
ATOM 921 C CA . GLY A 1 119 ? 37.373 -4.709 -19.568 1.00 80.62 119 GLY A CA 1
ATOM 922 C C . GLY A 1 119 ? 36.692 -5.967 -19.030 1.00 80.62 119 GLY A C 1
ATOM 923 O O . GLY A 1 119 ? 37.355 -6.827 -18.450 1.00 80.62 119 GLY A O 1
ATOM 924 N N . HIS A 1 120 ? 35.371 -6.062 -19.214 1.00 76.56 120 HIS A N 1
ATOM 925 C CA . HIS A 1 120 ? 34.614 -7.288 -18.937 1.00 76.56 120 HIS A CA 1
ATOM 926 C C . HIS A 1 120 ? 34.988 -8.401 -19.934 1.00 76.56 120 HIS A C 1
ATOM 928 O O . HIS A 1 120 ? 35.237 -9.541 -19.546 1.00 76.56 120 HIS A O 1
ATOM 934 N N . GLU A 1 121 ? 35.086 -8.052 -21.216 1.00 84.75 121 GLU A N 1
ATOM 935 C CA . GLU A 1 121 ? 35.684 -8.862 -22.272 1.00 84.75 121 GLU A CA 1
ATOM 936 C C . GLU A 1 121 ? 37.221 -8.756 -22.295 1.00 84.75 121 GLU A C 1
ATOM 938 O O . GLU A 1 121 ? 37.795 -7.733 -21.915 1.00 84.75 121 GLU A O 1
ATOM 943 N N . ASN A 1 122 ? 37.894 -9.802 -22.790 1.00 87.88 122 ASN A N 1
ATOM 944 C CA . ASN A 1 122 ? 39.348 -9.795 -23.004 1.00 87.88 122 ASN A CA 1
ATOM 945 C C . ASN A 1 122 ? 39.762 -10.024 -24.466 1.00 87.88 122 ASN A C 1
ATOM 947 O O . ASN A 1 122 ? 40.898 -9.732 -24.839 1.00 87.88 122 ASN A O 1
ATOM 951 N N . ILE A 1 123 ? 38.842 -10.489 -25.316 1.00 91.12 123 ILE A N 1
ATOM 952 C CA . ILE A 1 123 ? 39.061 -10.703 -26.749 1.00 91.12 123 ILE A CA 1
ATOM 953 C C . ILE A 1 123 ? 37.909 -10.077 -27.537 1.00 91.12 123 ILE A C 1
ATOM 955 O O . ILE A 1 123 ? 36.745 -10.274 -27.208 1.00 91.12 123 ILE A O 1
ATOM 959 N N . VAL A 1 124 ? 38.218 -9.376 -28.627 1.00 91.62 124 VAL A N 1
ATOM 960 C CA . VAL A 1 124 ? 37.229 -8.892 -29.601 1.00 91.62 124 VAL A CA 1
ATOM 961 C C . VAL A 1 124 ? 37.571 -9.436 -30.980 1.00 91.62 124 VAL A C 1
ATOM 963 O O . VAL A 1 124 ? 38.697 -9.283 -31.446 1.00 91.62 124 VAL A O 1
ATOM 966 N N . ILE A 1 125 ? 36.599 -10.053 -31.649 1.00 91.44 125 ILE A N 1
ATOM 967 C CA . ILE A 1 125 ? 36.716 -10.535 -33.029 1.00 91.44 125 ILE A CA 1
ATOM 968 C C . ILE A 1 125 ? 35.829 -9.679 -33.925 1.00 91.44 125 ILE A C 1
ATOM 970 O O . ILE A 1 125 ? 34.636 -9.550 -33.669 1.00 91.44 125 ILE A O 1
ATOM 974 N N . CYS A 1 126 ? 36.395 -9.131 -34.998 1.00 91.00 126 CYS A N 1
ATOM 975 C CA . CYS A 1 126 ? 35.671 -8.332 -35.982 1.00 91.00 126 CYS A CA 1
ATOM 976 C C . CYS A 1 126 ? 35.706 -8.999 -37.359 1.00 91.00 126 CYS A C 1
ATOM 978 O O . CYS A 1 126 ? 36.773 -9.363 -37.851 1.00 91.00 126 CYS A O 1
ATOM 980 N N . ILE A 1 127 ? 34.542 -9.112 -37.997 1.00 90.06 127 ILE A N 1
ATOM 981 C CA . ILE A 1 127 ? 34.364 -9.577 -39.376 1.00 90.06 127 ILE A CA 1
ATOM 982 C C . ILE A 1 127 ? 33.858 -8.388 -40.193 1.00 90.06 127 ILE A C 1
ATOM 984 O O . ILE A 1 127 ? 32.713 -7.978 -40.027 1.00 90.06 127 ILE A O 1
ATOM 988 N N . ARG A 1 128 ? 34.702 -7.816 -41.056 1.00 89.44 128 ARG A N 1
ATOM 989 C CA . ARG A 1 128 ? 34.362 -6.629 -41.865 1.00 89.44 128 ARG A CA 1
ATOM 990 C C . ARG A 1 128 ? 33.949 -6.986 -43.284 1.00 89.44 128 ARG A C 1
ATOM 992 O O . ARG A 1 128 ? 34.508 -7.921 -43.848 1.00 89.44 128 ARG A O 1
ATOM 999 N N . ASN A 1 129 ? 33.082 -6.168 -43.882 1.00 86.81 129 ASN A N 1
ATOM 1000 C CA . ASN A 1 129 ? 32.610 -6.262 -45.269 1.00 86.81 129 ASN A CA 1
ATOM 1001 C C . ASN A 1 129 ? 32.023 -7.640 -45.600 1.00 86.81 129 ASN A C 1
ATOM 1003 O O . ASN A 1 129 ? 32.503 -8.328 -46.504 1.00 86.81 129 ASN A O 1
ATOM 1007 N N . THR A 1 130 ? 31.021 -8.041 -44.826 1.00 87.88 130 THR A N 1
ATOM 1008 C CA . THR A 1 130 ? 30.394 -9.362 -44.885 1.00 87.88 130 THR A CA 1
ATOM 1009 C C . THR A 1 130 ? 28.922 -9.267 -45.282 1.00 87.88 130 THR A C 1
ATOM 1011 O O . THR A 1 130 ? 28.458 -8.211 -45.702 1.00 87.88 130 THR A O 1
ATOM 1014 N N . ASP A 1 131 ? 28.190 -10.374 -45.204 1.00 86.38 131 ASP A N 1
ATOM 1015 C CA . ASP A 1 131 ? 26.782 -10.457 -45.577 1.00 86.38 131 ASP A CA 1
ATOM 1016 C C . ASP A 1 131 ? 25.915 -11.089 -44.480 1.00 86.38 131 ASP A C 1
ATOM 1018 O O . ASP A 1 131 ? 26.383 -11.702 -43.513 1.00 86.38 131 ASP A O 1
ATOM 1022 N N . THR A 1 132 ? 24.603 -10.941 -44.645 1.00 85.81 132 THR A N 1
ATOM 1023 C CA . THR A 1 132 ? 23.608 -11.496 -43.718 1.00 85.81 132 THR A CA 1
ATOM 1024 C C . THR A 1 132 ? 23.676 -13.022 -43.631 1.00 85.81 132 THR A C 1
ATOM 1026 O O . THR A 1 132 ? 23.405 -13.591 -42.576 1.00 85.81 132 THR A O 1
ATOM 1029 N N . ASN A 1 133 ? 24.064 -13.715 -44.701 1.00 83.69 133 ASN A N 1
ATOM 1030 C CA . ASN A 1 133 ? 24.229 -15.166 -44.693 1.00 83.69 133 ASN A CA 1
ATOM 1031 C C . ASN A 1 133 ? 25.332 -15.608 -43.721 1.00 83.69 133 ASN A C 1
ATOM 1033 O O . ASN A 1 133 ? 25.128 -16.539 -42.944 1.00 83.69 133 ASN A O 1
ATOM 1037 N N . THR A 1 134 ? 26.465 -14.909 -43.732 1.00 83.69 134 THR A N 1
ATOM 1038 C CA . THR A 1 134 ? 27.588 -15.135 -42.815 1.00 83.69 134 THR A CA 1
ATOM 1039 C C . THR A 1 134 ? 27.167 -14.880 -41.370 1.00 83.69 134 THR A C 1
ATOM 1041 O O . THR A 1 134 ? 27.415 -15.713 -40.499 1.00 83.69 134 THR A O 1
ATOM 1044 N N . PHE A 1 135 ? 26.445 -13.784 -41.115 1.00 86.88 135 PHE A N 1
ATOM 1045 C CA . PHE A 1 135 ? 25.898 -13.500 -39.786 1.00 86.88 135 PHE A CA 1
ATOM 1046 C C . PHE A 1 135 ? 24.957 -14.610 -39.291 1.00 86.88 135 PHE A C 1
ATOM 1048 O O . PHE A 1 135 ? 25.077 -15.069 -38.158 1.00 86.88 135 PHE A O 1
ATOM 1055 N N . LEU A 1 136 ? 24.051 -15.097 -40.145 1.00 86.38 136 LEU A N 1
ATOM 1056 C CA . LEU A 1 136 ? 23.111 -16.157 -39.776 1.00 86.38 136 LEU A CA 1
ATOM 1057 C C . LEU A 1 136 ? 23.804 -17.493 -39.477 1.00 86.38 136 LEU A C 1
ATOM 1059 O O . LEU A 1 136 ? 23.337 -18.211 -38.598 1.00 86.38 136 LEU A O 1
ATOM 1063 N N . GLN A 1 137 ? 24.910 -17.817 -40.158 1.00 84.38 137 GLN A N 1
ATOM 1064 C CA . GLN A 1 137 ? 25.697 -19.028 -39.880 1.00 84.38 137 GLN A CA 1
ATOM 1065 C C . GLN A 1 137 ? 26.267 -19.037 -38.458 1.00 84.38 137 GLN A C 1
ATOM 1067 O O . GLN A 1 137 ? 26.247 -20.079 -37.804 1.00 84.38 137 GLN A O 1
ATOM 1072 N N . LEU A 1 138 ? 26.695 -17.876 -37.949 1.00 86.94 138 LEU A N 1
ATOM 1073 C CA . LEU A 1 138 ? 27.164 -17.732 -36.565 1.00 86.94 138 LEU A CA 1
ATOM 1074 C C . LEU A 1 138 ? 26.065 -18.038 -35.536 1.00 86.94 138 LEU A C 1
ATOM 1076 O O . LEU A 1 138 ? 26.375 -18.456 -34.421 1.00 86.94 138 LEU A O 1
ATOM 1080 N N . LEU A 1 139 ? 24.799 -17.839 -35.913 1.00 87.81 139 LEU A N 1
ATOM 1081 C CA . LEU 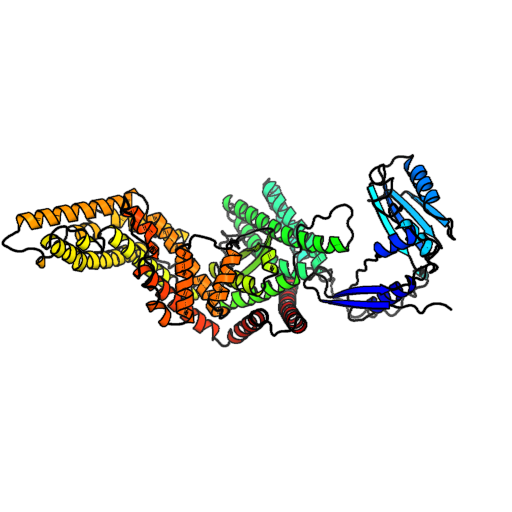A 1 139 ? 23.619 -18.011 -35.063 1.00 87.81 139 LEU A CA 1
ATOM 1082 C C . LEU A 1 139 ? 22.906 -19.359 -35.253 1.00 87.81 139 LEU A C 1
ATOM 1084 O O . LEU A 1 139 ? 21.894 -19.602 -34.598 1.00 87.81 139 LEU A O 1
ATOM 1088 N N . TYR A 1 140 ? 23.373 -20.236 -36.148 1.00 86.06 140 TYR A N 1
ATOM 1089 C CA . TYR A 1 140 ? 22.782 -21.570 -36.303 1.00 86.06 140 TYR A CA 1
ATOM 1090 C C . TYR A 1 140 ? 22.810 -22.359 -34.985 1.00 86.06 140 TYR A C 1
ATOM 1092 O O . TYR A 1 140 ? 23.597 -22.040 -34.096 1.00 86.06 140 TYR A O 1
ATOM 1100 N N . PRO A 1 141 ? 21.979 -23.407 -34.823 1.00 83.12 141 PRO A N 1
ATOM 1101 C CA . PRO A 1 141 ? 22.089 -24.293 -33.666 1.00 83.12 141 PRO A CA 1
ATOM 1102 C C . PRO A 1 141 ? 23.528 -24.808 -33.500 1.00 83.12 141 PRO A C 1
ATOM 1104 O O . PRO A 1 141 ? 24.105 -25.327 -34.457 1.00 83.12 141 PRO A O 1
ATOM 1107 N N . LYS A 1 142 ? 24.103 -24.667 -32.294 1.00 82.50 142 LYS A N 1
ATOM 1108 C CA . LYS A 1 142 ? 25.539 -24.889 -31.977 1.00 82.50 142 LYS A CA 1
ATOM 1109 C C . LYS A 1 142 ? 26.537 -23.941 -32.667 1.00 82.50 142 LYS A C 1
ATOM 1111 O O . LYS A 1 142 ? 27.746 -24.162 -32.586 1.00 82.50 142 LYS A O 1
ATOM 1116 N N . GLY A 1 143 ? 26.046 -22.893 -33.316 1.00 85.25 143 GLY A N 1
ATOM 1117 C CA . GLY A 1 143 ? 26.828 -21.835 -33.941 1.00 85.25 143 GLY A CA 1
ATOM 1118 C C . GLY A 1 143 ? 27.636 -21.039 -32.919 1.00 85.25 143 GLY A C 1
ATOM 1119 O O . GLY A 1 143 ? 27.308 -21.010 -31.730 1.00 85.25 143 GLY A O 1
ATOM 1120 N N . PHE A 1 144 ? 28.709 -20.407 -33.379 1.00 87.62 144 PHE A N 1
ATOM 1121 C CA . PHE A 1 144 ? 29.744 -19.813 -32.545 1.00 87.62 144 PHE A CA 1
ATOM 1122 C C . PHE A 1 144 ? 29.202 -18.683 -31.670 1.00 87.62 144 PHE A C 1
ATOM 1124 O O . PHE A 1 144 ? 29.561 -18.600 -30.501 1.00 87.62 144 PHE A O 1
ATOM 1131 N N . ALA A 1 145 ? 28.276 -17.876 -32.193 1.00 85.69 145 ALA A N 1
ATOM 1132 C CA . ALA A 1 145 ? 27.644 -16.782 -31.458 1.00 85.69 145 ALA A CA 1
ATOM 1133 C C . ALA A 1 145 ? 26.502 -17.246 -30.527 1.00 85.69 145 ALA A C 1
ATOM 1135 O O . ALA A 1 145 ? 25.729 -16.426 -30.041 1.00 85.69 145 ALA A O 1
ATOM 1136 N N . THR A 1 146 ? 26.364 -18.554 -30.277 1.00 82.75 146 THR A N 1
ATOM 1137 C CA . THR A 1 146 ? 25.333 -19.120 -29.392 1.00 82.75 146 THR A CA 1
ATOM 1138 C C . THR A 1 146 ? 25.948 -19.746 -28.138 1.00 82.75 146 THR A C 1
ATOM 1140 O O . THR A 1 146 ? 27.072 -20.254 -28.162 1.00 82.75 146 THR A O 1
ATOM 1143 N N . HIS A 1 147 ? 25.181 -19.816 -27.046 1.00 80.94 147 HIS A N 1
ATOM 1144 C CA . HIS A 1 147 ? 25.579 -20.545 -25.828 1.00 80.94 147 HIS A CA 1
ATOM 1145 C C . HIS A 1 147 ? 25.671 -22.070 -26.022 1.00 80.94 147 HIS A C 1
ATOM 1147 O O . HIS A 1 147 ? 26.182 -22.779 -25.161 1.00 80.94 147 HIS A O 1
ATOM 1153 N N . GLN A 1 148 ? 25.189 -22.591 -27.155 1.00 81.81 148 GLN A N 1
ATOM 1154 C CA . GLN A 1 148 ? 25.303 -24.005 -27.522 1.00 81.81 148 GLN A CA 1
ATOM 1155 C C . GLN A 1 148 ? 26.659 -24.340 -28.163 1.00 81.81 148 GLN A C 1
ATOM 1157 O O . GLN A 1 148 ? 26.886 -25.499 -28.528 1.00 81.81 148 GLN A O 1
ATOM 1162 N N . ASN A 1 149 ? 27.538 -23.349 -28.356 1.00 83.88 149 ASN A N 1
ATOM 1163 C CA . ASN A 1 149 ? 28.820 -23.574 -29.007 1.00 83.88 149 ASN A CA 1
ATOM 1164 C C . ASN A 1 149 ? 29.732 -24.496 -28.161 1.00 83.88 149 ASN A C 1
ATOM 1166 O O . ASN A 1 149 ? 29.707 -24.430 -26.929 1.00 83.88 149 ASN A O 1
ATOM 1170 N N . PRO A 1 150 ? 30.580 -25.337 -28.784 1.00 85.62 150 PRO A N 1
ATOM 1171 C CA . PRO A 1 150 ? 31.405 -26.311 -28.059 1.00 85.62 150 PRO A CA 1
ATOM 1172 C C . PRO A 1 150 ? 32.467 -25.724 -27.116 1.00 85.62 150 PRO A C 1
ATOM 1174 O O . PRO A 1 150 ? 33.007 -26.460 -26.284 1.00 85.62 150 PRO A O 1
ATOM 1177 N N . LEU A 1 151 ? 32.815 -24.444 -27.276 1.00 86.75 151 LEU A N 1
ATOM 1178 C CA . LEU A 1 151 ? 33.804 -23.728 -26.466 1.00 86.75 151 LEU A CA 1
ATOM 1179 C C . LEU A 1 151 ? 33.171 -23.008 -25.265 1.00 86.75 151 LEU A C 1
ATOM 1181 O O . LEU A 1 151 ? 33.893 -22.666 -24.325 1.00 86.75 151 LEU A O 1
ATOM 1185 N N . TYR A 1 152 ? 31.847 -22.823 -25.262 1.00 84.62 152 TYR A N 1
ATOM 1186 C CA . TYR A 1 152 ? 31.117 -22.235 -24.144 1.00 84.62 152 TYR A CA 1
ATOM 1187 C C . TYR A 1 152 ? 31.266 -23.103 -22.889 1.00 84.62 152 TYR A C 1
ATOM 1189 O O . TYR A 1 152 ? 31.124 -24.327 -22.940 1.00 84.62 152 TYR A O 1
ATOM 1197 N N . GLY A 1 153 ? 31.624 -22.486 -21.762 1.00 80.31 153 GLY A N 1
ATOM 1198 C CA . GLY A 1 153 ? 31.952 -23.181 -20.513 1.00 80.31 153 GLY A CA 1
ATOM 1199 C C . GLY A 1 153 ? 33.250 -24.004 -20.556 1.00 80.31 153 GLY A C 1
ATOM 1200 O O . GLY A 1 153 ? 33.574 -24.685 -19.587 1.00 80.31 153 GLY A O 1
ATOM 1201 N N . LYS A 1 154 ? 34.005 -23.961 -21.663 1.00 83.44 154 LYS A N 1
ATOM 1202 C CA . LYS A 1 154 ? 35.294 -24.653 -21.855 1.00 83.44 154 LYS A CA 1
ATOM 1203 C C . LYS A 1 154 ? 36.384 -23.675 -22.296 1.00 83.44 154 LYS A C 1
ATOM 1205 O O . LYS A 1 154 ? 37.138 -23.969 -23.229 1.00 83.44 154 LYS A O 1
ATOM 1210 N N . GLY A 1 155 ? 36.420 -22.513 -21.653 1.00 81.56 155 GLY A N 1
ATOM 1211 C CA . GLY A 1 155 ? 37.361 -21.419 -21.902 1.00 81.56 155 GLY A CA 1
ATOM 1212 C C . GLY A 1 155 ? 36.716 -20.141 -22.438 1.00 81.56 155 GLY A C 1
ATOM 1213 O O . GLY A 1 155 ? 37.329 -19.084 -22.372 1.00 81.56 155 GLY A O 1
ATOM 1214 N N . ILE A 1 156 ? 35.462 -20.205 -22.902 1.00 86.19 156 ILE A N 1
ATOM 1215 C CA . ILE A 1 156 ? 34.632 -19.024 -23.181 1.00 86.19 156 ILE A CA 1
ATOM 1216 C C . ILE A 1 156 ? 33.506 -18.947 -22.150 1.00 86.19 156 ILE A C 1
ATOM 1218 O O . ILE A 1 156 ? 32.752 -19.910 -21.994 1.00 86.19 156 ILE A O 1
ATOM 1222 N N . TYR A 1 157 ? 33.379 -17.803 -21.480 1.00 81.56 157 TYR A N 1
ATOM 1223 C CA . TYR A 1 157 ? 32.325 -17.532 -20.501 1.00 81.56 157 TYR A CA 1
ATOM 1224 C C . TYR A 1 157 ? 31.165 -16.734 -21.079 1.00 81.56 157 TYR A C 1
ATOM 1226 O O . TYR A 1 157 ? 30.027 -16.984 -20.704 1.00 81.56 157 TYR A O 1
ATOM 1234 N N . ASN A 1 158 ? 31.440 -15.791 -21.981 1.00 83.69 158 ASN A N 1
ATOM 1235 C CA . ASN A 1 158 ? 30.417 -14.941 -22.580 1.00 83.69 158 ASN A CA 1
ATOM 1236 C C . ASN A 1 158 ? 30.809 -14.517 -24.002 1.00 83.69 158 ASN A C 1
ATOM 1238 O O . ASN A 1 158 ? 31.998 -14.391 -24.302 1.00 83.69 158 ASN A O 1
ATOM 1242 N N . ILE A 1 159 ? 29.807 -14.304 -24.860 1.00 84.75 159 ILE A N 1
ATOM 1243 C CA . ILE A 1 159 ? 29.957 -13.758 -26.212 1.00 84.75 159 ILE A CA 1
ATOM 1244 C C . ILE A 1 159 ? 28.844 -12.730 -26.437 1.00 84.75 159 ILE A C 1
ATOM 1246 O O . ILE A 1 159 ? 27.674 -13.096 -26.516 1.00 84.75 159 ILE A O 1
ATOM 1250 N N . GLU A 1 160 ? 29.208 -11.464 -26.614 1.00 85.88 160 GLU A N 1
ATOM 1251 C CA . GLU A 1 160 ? 28.292 -10.396 -27.022 1.00 85.88 160 GLU A CA 1
ATOM 1252 C C . GLU A 1 160 ? 28.520 -10.054 -28.490 1.00 85.88 160 GLU A C 1
ATOM 1254 O O . GLU A 1 160 ? 29.642 -9.764 -28.905 1.00 85.88 160 GLU A O 1
ATOM 1259 N N . THR A 1 161 ? 27.456 -10.079 -29.292 1.00 86.44 161 THR A N 1
ATOM 1260 C CA . THR A 1 161 ? 27.542 -9.818 -30.734 1.00 86.44 161 THR A CA 1
ATOM 1261 C C . THR A 1 161 ? 26.863 -8.501 -31.077 1.00 86.44 161 THR A C 1
ATOM 1263 O O . THR A 1 161 ? 25.693 -8.301 -30.767 1.00 86.44 161 THR A O 1
ATOM 1266 N N . SER A 1 162 ? 27.580 -7.621 -31.771 1.00 87.88 162 SER A N 1
ATOM 1267 C CA . SER A 1 162 ? 27.052 -6.377 -32.331 1.00 87.88 162 SER A CA 1
ATOM 1268 C C . SER A 1 162 ? 27.214 -6.363 -33.850 1.00 87.88 162 SER A C 1
ATOM 1270 O O . SER A 1 162 ? 28.197 -6.873 -34.391 1.00 87.88 162 SER A O 1
ATOM 1272 N N . VAL A 1 163 ? 26.231 -5.794 -34.547 1.00 87.62 163 VAL A N 1
ATOM 1273 C CA . VAL A 1 163 ? 26.199 -5.720 -36.013 1.00 87.62 163 VAL A CA 1
ATOM 1274 C C . VAL A 1 163 ? 26.170 -4.257 -36.431 1.00 87.62 163 VAL A C 1
ATOM 1276 O O . VAL A 1 163 ? 25.261 -3.518 -36.065 1.00 87.62 163 VAL A O 1
ATOM 1279 N N . ARG A 1 164 ? 27.159 -3.836 -37.219 1.00 87.69 164 ARG A N 1
ATOM 1280 C CA . ARG A 1 164 ? 27.240 -2.507 -37.828 1.00 87.69 164 ARG A CA 1
ATOM 1281 C C . ARG A 1 164 ? 26.799 -2.609 -39.280 1.00 87.69 164 ARG A C 1
ATOM 1283 O O . ARG A 1 164 ? 27.430 -3.291 -40.085 1.00 87.69 164 ARG A O 1
ATOM 1290 N N . ILE A 1 165 ? 25.713 -1.921 -39.613 1.00 85.25 165 ILE A N 1
ATOM 1291 C CA . ILE A 1 165 ? 25.131 -1.934 -40.964 1.00 85.25 165 ILE A CA 1
ATOM 1292 C C . ILE A 1 165 ? 25.777 -0.862 -41.852 1.00 85.25 165 ILE A C 1
ATOM 1294 O O . ILE A 1 165 ? 25.932 -1.064 -43.051 1.00 85.25 165 ILE A O 1
ATOM 1298 N N . GLY A 1 166 ? 26.224 0.250 -41.267 1.00 80.81 166 GLY A N 1
ATOM 1299 C CA . GLY A 1 166 ? 26.965 1.294 -41.969 1.00 80.81 166 GLY A CA 1
ATOM 1300 C C . GLY A 1 166 ? 27.856 2.092 -41.024 1.00 80.81 166 GLY A C 1
ATOM 1301 O O . GLY A 1 166 ? 27.708 2.011 -39.806 1.00 80.81 166 GLY A O 1
ATOM 1302 N N . GLU A 1 167 ? 28.771 2.866 -41.598 1.00 81.00 167 GLU A N 1
ATOM 1303 C CA . GLU A 1 167 ? 29.718 3.719 -40.881 1.00 81.00 167 GLU A CA 1
ATOM 1304 C C . GLU A 1 167 ? 29.627 5.148 -41.426 1.00 81.00 167 GLU A C 1
ATOM 1306 O O . GLU A 1 167 ? 29.542 5.365 -42.637 1.00 81.00 167 GLU A O 1
ATOM 1311 N N . ALA A 1 168 ? 29.635 6.128 -40.526 1.00 78.44 168 ALA A N 1
ATOM 1312 C CA . ALA A 1 168 ? 29.729 7.539 -40.865 1.00 78.44 168 ALA A CA 1
ATOM 1313 C C . ALA A 1 168 ? 30.881 8.159 -40.072 1.00 78.44 168 ALA A C 1
ATOM 1315 O O . ALA A 1 168 ? 31.043 7.896 -38.882 1.00 78.44 168 ALA A O 1
ATOM 1316 N N . SER A 1 169 ? 31.687 8.988 -40.732 1.00 78.38 169 SER A N 1
ATOM 1317 C CA . SER A 1 169 ? 32.786 9.688 -40.071 1.00 78.38 169 SER A CA 1
ATOM 1318 C C . SER A 1 169 ? 32.262 10.908 -39.322 1.00 78.38 169 SER A C 1
ATOM 1320 O O . SER A 1 169 ? 31.634 11.781 -39.923 1.00 78.38 169 SER A O 1
ATOM 1322 N N . LEU A 1 170 ? 32.601 11.008 -38.036 1.00 76.06 170 LEU A N 1
ATOM 1323 C CA . LEU A 1 170 ? 32.363 12.199 -37.214 1.00 76.06 170 LEU A CA 1
ATOM 1324 C C . LEU A 1 170 ? 32.963 13.464 -37.847 1.00 76.06 170 LEU A C 1
ATOM 1326 O O . LEU A 1 170 ? 32.355 14.525 -37.779 1.00 76.06 170 LEU A O 1
ATOM 1330 N N . MET A 1 171 ? 34.108 13.345 -38.530 1.00 80.69 171 MET A N 1
ATOM 1331 C CA . MET A 1 171 ? 34.777 14.472 -39.200 1.00 80.69 171 MET A CA 1
ATOM 1332 C C . MET A 1 171 ? 33.966 15.048 -40.368 1.00 80.69 171 MET A C 1
ATOM 1334 O O . MET A 1 171 ? 34.223 16.165 -40.807 1.00 80.69 171 MET A O 1
ATOM 1338 N N . ASN A 1 172 ? 33.001 14.282 -40.883 1.00 75.56 172 ASN A N 1
ATOM 1339 C CA . ASN A 1 172 ? 32.148 14.691 -41.996 1.00 75.56 172 ASN A CA 1
ATOM 1340 C C . ASN A 1 172 ? 30.847 15.351 -41.519 1.00 75.56 172 ASN A C 1
ATOM 1342 O O . ASN A 1 172 ? 30.064 15.822 -42.344 1.00 75.56 172 ASN A O 1
ATOM 1346 N N . ILE A 1 173 ? 30.599 15.382 -40.207 1.00 74.38 173 ILE A N 1
ATOM 1347 C CA . ILE A 1 173 ? 29.473 16.101 -39.623 1.00 74.38 173 ILE A CA 1
ATOM 1348 C C . ILE A 1 173 ? 29.919 17.552 -39.466 1.00 74.38 173 ILE A C 1
ATOM 1350 O O . ILE A 1 173 ? 30.803 17.863 -38.671 1.00 74.38 173 ILE A O 1
ATOM 1354 N N . ALA A 1 174 ? 29.334 18.452 -40.255 1.00 68.06 174 ALA A N 1
ATOM 1355 C CA . ALA A 1 174 ? 29.570 19.874 -40.065 1.00 68.06 174 ALA A CA 1
ATOM 1356 C C . ALA A 1 174 ? 29.090 20.263 -38.661 1.00 68.06 174 ALA A C 1
ATOM 1358 O O . ALA A 1 174 ? 27.919 20.054 -38.341 1.00 68.06 174 ALA A O 1
ATOM 1359 N N . CYS A 1 175 ? 29.964 20.858 -37.842 1.00 57.84 175 CYS A N 1
ATOM 1360 C CA . CYS A 1 175 ? 29.510 21.603 -36.674 1.00 57.84 175 CYS A CA 1
ATOM 1361 C C . CYS A 1 175 ? 28.600 22.710 -37.197 1.00 57.84 175 CYS A C 1
ATOM 1363 O O . CYS A 1 175 ? 29.074 23.682 -37.789 1.00 57.84 175 CYS A O 1
ATOM 1365 N N . SER A 1 176 ? 27.290 22.550 -37.045 1.00 54.00 176 SER A N 1
ATOM 1366 C CA . SER A 1 176 ? 26.361 23.631 -37.319 1.00 54.00 176 SER A CA 1
ATOM 1367 C C . SER A 1 176 ? 26.753 24.794 -36.415 1.00 54.00 176 SER A C 1
ATOM 1369 O O . SER A 1 176 ? 26.553 24.738 -35.207 1.00 54.00 176 SER A O 1
ATOM 1371 N N . SER A 1 177 ? 27.290 25.864 -37.001 1.00 47.28 177 SER A N 1
ATOM 1372 C CA . SER A 1 177 ? 27.538 27.173 -36.380 1.00 47.28 177 SER A CA 1
ATOM 1373 C C . SER A 1 177 ? 26.225 27.914 -36.080 1.00 47.28 177 SER A C 1
ATOM 1375 O O . SER A 1 177 ? 26.075 29.114 -36.289 1.00 47.28 177 SER A O 1
ATOM 1377 N N . GLY A 1 178 ? 25.247 27.155 -35.600 1.00 44.66 178 GLY A N 1
ATOM 1378 C CA . GLY A 1 178 ? 23.903 27.551 -35.242 1.00 44.66 178 GLY A CA 1
ATOM 1379 C C . GLY A 1 178 ? 23.507 26.887 -33.933 1.00 44.66 178 GLY A C 1
ATOM 1380 O O . GLY A 1 178 ? 22.367 26.451 -33.802 1.00 44.66 178 GLY A O 1
ATOM 1381 N N . ASP A 1 179 ? 24.423 26.839 -32.964 1.00 41.53 179 ASP A N 1
ATOM 1382 C CA . ASP A 1 179 ? 24.044 26.720 -31.562 1.00 41.53 179 ASP A CA 1
ATOM 1383 C C . ASP A 1 179 ? 23.266 27.980 -31.168 1.00 41.53 179 ASP A C 1
ATOM 1385 O O . ASP A 1 179 ? 23.749 28.895 -30.506 1.00 41.53 179 ASP A O 1
ATOM 1389 N N . ARG A 1 180 ? 21.969 27.961 -31.479 1.00 39.75 180 ARG A N 1
ATOM 1390 C CA . ARG A 1 180 ? 20.963 28.585 -30.614 1.00 39.75 180 ARG A CA 1
ATOM 1391 C C . ARG A 1 180 ? 20.864 27.879 -29.249 1.00 39.75 180 ARG A C 1
ATOM 1393 O O . ARG A 1 180 ? 19.938 28.155 -28.502 1.00 39.75 180 ARG A O 1
ATOM 1400 N N . TYR A 1 181 ? 21.826 27.018 -28.913 1.00 40.38 181 TYR A N 1
ATOM 1401 C CA . TYR A 1 181 ? 22.028 26.425 -27.598 1.00 40.38 181 TYR A CA 1
ATOM 1402 C C . TYR A 1 181 ? 22.821 27.314 -26.621 1.00 40.38 181 TYR A C 1
ATOM 1404 O O . TYR A 1 181 ? 22.838 27.009 -25.436 1.00 40.38 181 TYR A O 1
ATOM 1412 N N . HIS A 1 182 ? 23.416 28.440 -27.051 1.00 40.81 182 HIS A N 1
ATOM 1413 C CA . HIS A 1 182 ? 24.309 29.219 -26.169 1.00 40.81 182 HIS A CA 1
ATOM 1414 C C . HIS A 1 182 ? 24.076 30.736 -26.068 1.00 40.81 182 HIS A C 1
ATOM 1416 O O . HIS A 1 182 ? 24.975 31.454 -25.638 1.00 40.81 182 HIS A O 1
ATOM 1422 N N . GLN A 1 183 ? 22.886 31.266 -26.384 1.00 37.56 183 GLN A N 1
ATOM 1423 C CA . GLN A 1 183 ? 22.626 32.706 -26.158 1.00 37.56 183 GLN A CA 1
ATOM 1424 C C . GLN A 1 183 ? 21.393 33.078 -25.328 1.00 37.56 183 GLN A C 1
ATOM 1426 O O . GLN A 1 183 ? 21.246 34.257 -25.031 1.00 37.56 183 GLN A O 1
ATOM 1431 N N . ASN A 1 184 ? 20.590 32.119 -24.848 1.00 36.81 184 ASN A N 1
ATOM 1432 C CA . ASN A 1 184 ? 19.534 32.411 -23.860 1.00 36.81 184 ASN A CA 1
ATOM 1433 C C . ASN A 1 184 ? 19.565 31.553 -22.588 1.00 36.81 184 ASN A C 1
ATOM 1435 O O . ASN A 1 184 ? 18.893 31.910 -21.626 1.00 36.81 184 ASN A O 1
ATOM 1439 N N . ASP A 1 185 ? 20.384 30.505 -22.517 1.00 38.56 185 ASP A N 1
ATOM 1440 C CA . ASP A 1 185 ? 20.579 29.744 -21.284 1.00 38.56 185 ASP A CA 1
ATOM 1441 C C . ASP A 1 185 ? 21.890 30.181 -20.608 1.00 38.56 185 ASP A C 1
ATOM 1443 O O . ASP A 1 185 ? 22.873 29.453 -20.556 1.00 38.56 185 ASP A O 1
ATOM 1447 N N . LYS A 1 186 ? 21.867 31.363 -19.979 1.00 36.97 186 LYS A N 1
ATOM 1448 C CA . LYS A 1 186 ? 22.404 31.441 -18.611 1.00 36.97 186 LYS A CA 1
ATOM 1449 C C . LYS A 1 186 ? 21.382 30.769 -17.687 1.00 36.97 186 LYS A C 1
ATOM 1451 O O . LYS A 1 186 ? 20.826 31.407 -16.802 1.00 36.97 186 LYS A O 1
ATOM 1456 N N . LYS A 1 187 ? 21.061 29.501 -17.938 1.00 42.44 187 LYS A N 1
ATOM 1457 C CA . LYS A 1 187 ? 20.600 28.653 -16.854 1.00 42.44 187 LYS A CA 1
ATOM 1458 C C . LYS A 1 187 ? 21.888 28.280 -16.162 1.00 42.44 187 LYS A C 1
ATOM 1460 O O . LYS A 1 187 ? 22.731 27.618 -16.762 1.00 42.44 187 LYS A O 1
ATOM 1465 N N . GLU A 1 188 ? 22.074 28.798 -14.954 1.00 41.97 188 GLU A N 1
ATOM 1466 C CA . GLU A 1 188 ? 22.901 28.118 -13.961 1.00 41.97 188 GLU A CA 1
ATOM 1467 C C . GLU A 1 188 ? 22.709 26.613 -14.165 1.00 41.97 188 GLU A C 1
ATOM 1469 O O . GLU A 1 188 ? 21.569 26.187 -14.384 1.00 41.97 188 GLU A O 1
ATOM 1474 N N . GLU A 1 189 ? 23.788 25.827 -14.190 1.00 46.28 189 GLU A N 1
ATOM 1475 C CA . GLU A 1 189 ? 23.681 24.373 -14.069 1.00 46.28 189 GLU A CA 1
ATOM 1476 C C . GLU A 1 189 ? 22.830 24.118 -12.822 1.00 46.28 189 GLU A C 1
ATOM 1478 O O . GLU A 1 189 ? 23.323 24.202 -11.700 1.00 46.28 189 GLU A O 1
ATOM 1483 N N . CYS A 1 190 ? 21.517 23.958 -13.010 1.00 51.84 190 CYS A N 1
ATOM 1484 C CA . CYS A 1 190 ? 20.579 23.799 -11.918 1.00 51.84 190 CYS A CA 1
ATOM 1485 C C . CYS A 1 190 ? 20.905 22.440 -11.342 1.00 51.84 190 CYS A C 1
ATOM 1487 O O . CYS A 1 190 ? 20.588 21.402 -11.926 1.00 51.84 190 CYS A O 1
ATOM 1489 N N . ARG A 1 191 ? 21.641 22.489 -10.241 1.00 67.19 191 ARG A N 1
ATOM 1490 C CA . ARG A 1 191 ? 22.009 21.346 -9.441 1.00 67.19 191 ARG A CA 1
ATOM 1491 C C . ARG A 1 191 ? 20.750 20.543 -9.121 1.00 67.19 191 ARG A C 1
ATOM 1493 O O . ARG A 1 191 ? 19.736 21.132 -8.756 1.00 67.19 191 ARG A O 1
AT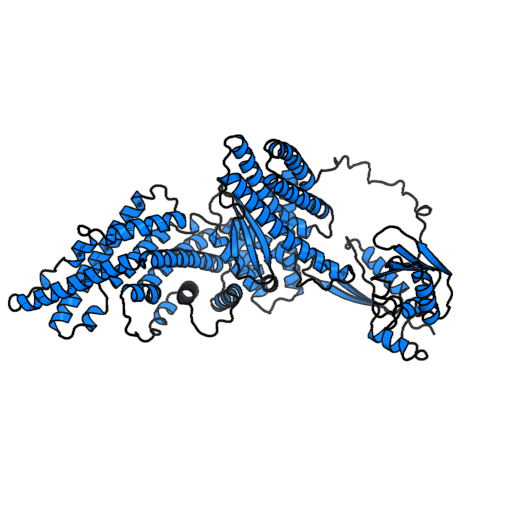OM 1500 N N . GLY A 1 192 ? 20.802 19.226 -9.314 1.00 81.25 192 GLY A N 1
ATOM 1501 C CA . GLY A 1 192 ? 19.669 18.354 -8.988 1.00 81.25 192 GLY A CA 1
ATOM 1502 C C . GLY A 1 192 ? 19.452 18.285 -7.478 1.00 81.25 192 GLY A C 1
ATOM 1503 O O . GLY A 1 192 ? 20.401 18.467 -6.709 1.00 81.25 192 GLY A O 1
ATOM 1504 N N . TRP A 1 193 ? 18.229 17.985 -7.040 1.00 90.12 193 TRP A N 1
ATOM 1505 C CA . TRP A 1 193 ? 17.917 17.895 -5.612 1.00 90.12 193 TRP A CA 1
ATOM 1506 C C . TRP A 1 193 ? 18.766 16.817 -4.933 1.00 90.12 193 TRP A C 1
ATOM 1508 O O . TRP A 1 193 ? 19.327 17.062 -3.865 1.00 90.12 193 TRP A O 1
ATOM 1518 N N . CYS A 1 194 ? 18.960 15.662 -5.586 1.00 87.94 194 CYS A N 1
ATOM 1519 C CA . CYS A 1 194 ? 19.787 14.586 -5.037 1.00 87.94 194 CYS A CA 1
ATOM 1520 C C . CYS A 1 194 ? 21.237 15.029 -4.796 1.00 87.94 194 CYS A C 1
ATOM 1522 O O . CYS A 1 194 ? 21.830 14.668 -3.782 1.00 87.94 194 CYS A O 1
ATOM 1524 N N . GLU A 1 195 ? 21.813 15.827 -5.699 1.00 86.81 195 GLU A N 1
ATOM 1525 C CA . GLU A 1 195 ? 23.193 16.313 -5.566 1.00 86.81 195 GLU A CA 1
ATOM 1526 C C . GLU A 1 195 ? 23.342 17.306 -4.411 1.00 86.81 195 GLU A C 1
ATOM 1528 O O . GLU A 1 195 ? 24.365 17.293 -3.722 1.00 86.81 195 GLU A O 1
ATOM 1533 N N . SER A 1 196 ? 22.329 18.142 -4.183 1.00 87.50 196 SER A N 1
ATOM 1534 C CA . SER A 1 196 ? 22.281 19.054 -3.039 1.00 87.50 196 SER A CA 1
ATOM 1535 C C . SER A 1 196 ? 22.164 18.303 -1.709 1.00 87.50 196 SER A C 1
ATOM 1537 O O . SER A 1 196 ? 22.885 18.613 -0.759 1.00 87.50 196 SER A O 1
ATOM 1539 N N . GLU A 1 197 ? 21.302 17.286 -1.631 1.00 89.12 197 GLU A N 1
ATOM 1540 C CA . GLU A 1 197 ? 21.130 16.488 -0.410 1.00 89.12 197 GLU A CA 1
ATOM 1541 C C . GLU A 1 197 ? 22.372 15.648 -0.074 1.00 89.12 197 GLU A C 1
ATOM 1543 O O . GLU A 1 197 ? 22.758 15.559 1.094 1.00 89.12 197 GLU A O 1
ATOM 1548 N N . ILE A 1 198 ? 23.066 15.098 -1.081 1.00 88.62 198 ILE A N 1
ATOM 1549 C CA . ILE A 1 198 ? 24.351 14.405 -0.879 1.00 88.62 198 ILE A CA 1
ATOM 1550 C C . ILE A 1 198 ? 25.349 15.322 -0.168 1.00 88.62 198 ILE A C 1
ATOM 1552 O O . ILE A 1 198 ? 25.986 14.903 0.797 1.00 88.62 198 ILE A O 1
ATOM 1556 N N . GLU A 1 199 ? 25.479 16.581 -0.594 1.00 86.75 199 GLU A N 1
ATOM 1557 C CA . GLU A 1 199 ? 26.385 17.520 0.072 1.00 86.75 199 GLU A CA 1
ATOM 1558 C C . GLU A 1 199 ? 25.992 17.811 1.516 1.00 86.75 199 GLU A C 1
ATOM 1560 O O . GLU A 1 199 ? 26.869 17.871 2.380 1.00 86.75 199 GLU A O 1
ATOM 1565 N N . LYS A 1 200 ? 24.697 17.991 1.795 1.00 86.44 200 LYS A N 1
ATOM 1566 C CA . LYS A 1 200 ? 24.212 18.219 3.162 1.00 86.44 200 LYS A CA 1
ATOM 1567 C C . LYS A 1 200 ? 24.560 17.038 4.068 1.00 86.44 200 LYS A C 1
ATOM 1569 O O . LYS A 1 200 ? 25.102 17.245 5.155 1.00 86.44 200 LYS A O 1
ATOM 1574 N N . TYR A 1 201 ? 24.339 15.806 3.606 1.00 85.19 201 TYR A N 1
ATOM 1575 C CA . TYR A 1 201 ? 24.724 14.608 4.353 1.00 85.19 201 TYR A CA 1
ATOM 1576 C C . TYR A 1 201 ? 26.242 14.474 4.521 1.00 85.19 201 TYR A C 1
ATOM 1578 O O . TYR A 1 201 ? 26.696 14.210 5.633 1.00 85.19 201 TYR A O 1
ATOM 1586 N N . ILE A 1 202 ? 27.037 14.744 3.478 1.00 84.62 202 ILE A N 1
ATOM 1587 C CA . ILE A 1 202 ? 28.508 14.757 3.570 1.00 84.62 202 ILE A CA 1
ATOM 1588 C C . ILE A 1 202 ? 28.988 15.783 4.602 1.00 84.62 202 ILE A C 1
ATOM 1590 O O . ILE A 1 202 ? 29.947 15.507 5.313 1.00 84.62 202 ILE A O 1
ATOM 1594 N N . ARG A 1 203 ? 28.339 16.948 4.734 1.00 82.44 203 ARG A N 1
ATOM 1595 C CA . ARG A 1 203 ? 28.701 17.945 5.758 1.00 82.44 203 ARG A CA 1
ATOM 1596 C C . ARG A 1 203 ? 28.377 17.487 7.182 1.00 82.44 203 ARG A C 1
ATOM 1598 O O . ARG A 1 203 ? 29.133 17.825 8.087 1.00 82.44 203 ARG A O 1
ATOM 1605 N N . LYS A 1 204 ? 27.301 16.717 7.385 1.00 75.31 204 LYS A N 1
ATOM 1606 C CA . LYS A 1 204 ? 26.932 16.162 8.703 1.00 75.31 204 LYS A CA 1
ATOM 1607 C C . LYS A 1 204 ? 27.718 14.888 9.075 1.00 75.31 204 LYS A C 1
ATOM 1609 O O . LYS A 1 204 ? 27.872 14.583 10.254 1.00 75.31 204 LYS A O 1
ATOM 1614 N N . MET A 1 205 ? 28.275 14.167 8.099 1.00 71.12 205 MET A N 1
ATOM 1615 C CA . MET A 1 205 ? 29.015 12.903 8.287 1.00 71.12 205 MET A CA 1
ATOM 1616 C C . MET A 1 205 ? 30.263 12.989 9.202 1.00 71.12 205 MET A C 1
ATOM 1618 O O . MET A 1 205 ? 30.426 12.108 10.051 1.00 71.12 205 MET A O 1
ATOM 1622 N N . PRO A 1 206 ? 31.140 14.014 9.095 1.00 63.28 206 PRO A N 1
ATOM 1623 C CA . PRO A 1 206 ? 32.332 14.158 9.935 1.00 63.28 206 PRO A CA 1
ATOM 1624 C C . PRO A 1 206 ? 32.026 14.179 11.437 1.00 63.28 206 PRO A C 1
ATOM 1626 O O . PRO A 1 206 ? 32.776 13.598 12.216 1.00 63.28 206 PRO A O 1
ATOM 1629 N N . LEU A 1 207 ? 30.885 14.754 11.833 1.00 64.38 207 LEU A N 1
ATOM 1630 C CA . LEU A 1 207 ? 30.450 14.849 13.233 1.00 64.38 207 LEU A CA 1
ATOM 1631 C C . LEU A 1 207 ? 30.170 13.472 13.865 1.00 64.38 207 LEU A C 1
ATOM 1633 O O . LEU A 1 207 ? 30.290 13.310 15.077 1.00 64.38 207 LEU A O 1
ATOM 1637 N N . SER A 1 208 ? 29.811 12.469 13.054 1.00 62.03 208 SER A N 1
ATOM 1638 C CA . SER A 1 208 ? 29.574 11.088 13.513 1.00 62.03 208 SER A CA 1
ATOM 1639 C C . SER A 1 208 ? 30.876 10.281 13.607 1.00 62.03 208 SER A C 1
ATOM 1641 O O . SER A 1 208 ? 31.071 9.508 14.544 1.00 62.03 208 SER A O 1
ATOM 1643 N N . LEU A 1 209 ? 31.801 10.515 12.669 1.00 60.34 209 LEU A N 1
ATOM 1644 C CA . LEU A 1 209 ? 33.149 9.934 12.654 1.00 60.34 209 LEU A CA 1
ATOM 1645 C C . LEU A 1 209 ? 33.978 10.373 13.869 1.00 60.34 209 LEU A C 1
ATOM 1647 O O . LEU A 1 209 ? 34.656 9.551 14.481 1.00 60.34 209 LEU A O 1
ATOM 1651 N N . GLU A 1 210 ? 33.878 11.644 14.265 1.00 60.88 210 GLU A N 1
ATOM 1652 C CA . GLU A 1 210 ? 34.538 12.169 15.470 1.00 60.88 210 GLU A CA 1
ATOM 1653 C C . GLU A 1 210 ? 34.034 11.508 16.766 1.00 60.88 210 GLU A C 1
ATOM 1655 O O . GLU A 1 210 ? 34.791 11.387 17.731 1.00 60.88 210 GLU A O 1
ATOM 1660 N N . LYS A 1 211 ? 32.784 11.022 16.782 1.00 65.62 211 LYS A N 1
ATOM 1661 C CA . LYS A 1 211 ? 32.188 10.279 17.907 1.00 65.62 211 LYS A CA 1
ATOM 1662 C C . LYS A 1 211 ? 32.545 8.783 17.914 1.00 65.62 211 LYS A C 1
ATOM 1664 O O . LYS A 1 211 ? 32.266 8.108 18.904 1.00 65.62 211 LYS A O 1
ATOM 1669 N N . GLY A 1 212 ? 33.183 8.268 16.857 1.00 64.44 212 GLY A N 1
ATOM 1670 C CA . GLY A 1 212 ? 33.615 6.869 16.748 1.00 64.44 212 GLY A CA 1
ATOM 1671 C C . GLY A 1 212 ? 32.491 5.852 16.503 1.00 64.44 212 GLY A C 1
ATOM 1672 O O . GLY A 1 212 ? 32.673 4.676 16.820 1.00 64.44 212 GLY A O 1
ATOM 1673 N N . ASP A 1 213 ? 31.338 6.274 15.969 1.00 71.25 213 ASP A N 1
ATOM 1674 C CA . ASP A 1 213 ? 30.215 5.380 15.651 1.00 71.25 213 ASP A CA 1
ATOM 1675 C C . ASP A 1 213 ? 30.261 4.892 14.190 1.00 71.25 213 ASP A C 1
ATOM 1677 O O . ASP A 1 213 ? 29.640 5.451 13.283 1.00 71.25 213 ASP A O 1
ATOM 1681 N N . GLU A 1 214 ? 31.007 3.807 13.971 1.00 75.00 214 GLU A N 1
ATOM 1682 C CA . GLU A 1 214 ? 31.118 3.123 12.672 1.00 75.00 214 GLU A CA 1
ATOM 1683 C C . GLU A 1 214 ? 29.775 2.576 12.156 1.00 75.00 214 GLU A C 1
ATOM 1685 O O . GLU A 1 214 ? 29.564 2.471 10.947 1.00 75.00 214 GLU A O 1
ATOM 1690 N N . SER A 1 215 ? 28.844 2.227 13.053 1.00 73.94 215 SER A N 1
ATOM 1691 C CA . SER A 1 215 ? 27.544 1.690 12.634 1.00 73.94 215 SER A CA 1
ATOM 1692 C C . SER A 1 215 ? 26.692 2.798 12.029 1.00 73.94 215 SER A C 1
ATOM 1694 O O . SER A 1 215 ? 26.177 2.636 10.926 1.00 73.94 215 SER A O 1
ATOM 1696 N N . PHE A 1 216 ? 26.599 3.945 12.706 1.00 74.19 216 PHE A N 1
ATOM 1697 C CA . PHE A 1 216 ? 25.856 5.106 12.215 1.00 74.19 216 PHE A CA 1
ATOM 1698 C C . PHE A 1 216 ? 26.447 5.676 10.915 1.00 74.19 216 PHE A C 1
ATOM 1700 O O . PHE A 1 216 ? 25.710 6.054 10.002 1.00 74.19 216 PHE A O 1
ATOM 1707 N N . TYR A 1 217 ? 27.777 5.638 10.775 1.00 79.00 217 TYR A N 1
ATOM 1708 C CA . TYR A 1 217 ? 28.474 5.987 9.535 1.00 79.00 217 TYR A CA 1
ATOM 1709 C C . TYR A 1 217 ? 28.010 5.150 8.330 1.00 79.00 217 TYR A C 1
ATOM 1711 O O . TYR A 1 217 ? 27.715 5.706 7.267 1.00 79.00 217 TYR A O 1
ATOM 1719 N N . ALA A 1 218 ? 27.892 3.828 8.495 1.00 81.62 218 ALA A N 1
ATOM 1720 C CA . ALA A 1 218 ? 27.460 2.932 7.423 1.00 81.62 218 ALA A CA 1
ATOM 1721 C C . ALA A 1 218 ? 26.051 3.279 6.900 1.00 81.62 218 ALA A C 1
ATOM 1723 O O . ALA A 1 218 ? 25.804 3.200 5.694 1.00 81.62 218 ALA A O 1
ATOM 1724 N N . TYR A 1 219 ? 25.147 3.732 7.775 1.00 82.31 219 TYR A N 1
ATOM 1725 C CA . TYR A 1 219 ? 23.800 4.159 7.384 1.00 82.31 219 TYR A CA 1
ATOM 1726 C C . TYR A 1 219 ? 23.805 5.439 6.536 1.00 82.31 219 TYR A C 1
ATOM 1728 O O . TYR A 1 219 ? 23.125 5.492 5.509 1.00 82.31 219 TYR A O 1
ATOM 1736 N N . PHE A 1 220 ? 24.607 6.451 6.889 1.00 80.38 220 PHE A N 1
ATOM 1737 C CA . PHE A 1 220 ? 24.763 7.642 6.040 1.00 80.38 220 PHE A CA 1
ATOM 1738 C C . PHE A 1 220 ? 25.374 7.311 4.684 1.00 80.38 220 PHE A C 1
ATOM 1740 O O . PHE A 1 220 ? 24.938 7.840 3.661 1.00 80.38 220 PHE A O 1
ATOM 1747 N N . GLN A 1 221 ? 26.359 6.414 4.662 1.00 84.69 221 GLN A N 1
ATOM 1748 C CA . GLN A 1 221 ? 26.950 5.955 3.415 1.00 84.69 221 GLN A CA 1
ATOM 1749 C C . GLN A 1 221 ? 25.900 5.274 2.523 1.00 84.69 221 GLN A C 1
ATOM 1751 O O . GLN A 1 221 ? 25.858 5.559 1.325 1.00 84.69 221 GLN A O 1
ATOM 1756 N N . ALA A 1 222 ? 25.019 4.445 3.093 1.00 85.88 222 ALA A N 1
ATOM 1757 C CA . ALA A 1 222 ? 23.917 3.823 2.360 1.00 85.88 222 ALA A CA 1
ATOM 1758 C C . ALA A 1 222 ? 22.931 4.863 1.791 1.00 85.88 222 ALA A C 1
ATOM 1760 O O . ALA A 1 222 ? 22.548 4.770 0.621 1.00 85.88 222 ALA A O 1
ATOM 1761 N N . LEU A 1 223 ? 22.574 5.902 2.560 1.00 85.75 223 LEU A N 1
ATOM 1762 C CA . LEU A 1 223 ? 21.741 7.008 2.066 1.00 85.75 223 LEU A CA 1
ATOM 1763 C C . LEU A 1 223 ? 22.407 7.760 0.908 1.00 85.75 223 LEU A C 1
ATOM 1765 O O . LEU A 1 223 ? 21.770 7.985 -0.119 1.00 85.75 223 LEU A O 1
ATOM 1769 N N . ILE A 1 224 ? 23.691 8.109 1.039 1.00 87.31 224 ILE A N 1
ATOM 1770 C CA . ILE A 1 224 ? 24.446 8.816 -0.007 1.00 87.31 224 ILE A CA 1
ATOM 1771 C C . ILE A 1 224 ? 24.540 7.968 -1.275 1.00 87.31 224 ILE A C 1
ATOM 1773 O O . ILE A 1 224 ? 24.356 8.488 -2.373 1.00 87.31 224 ILE A O 1
ATOM 1777 N N . GLN A 1 225 ? 24.797 6.665 -1.151 1.00 87.06 225 GLN A N 1
ATOM 1778 C CA . GLN A 1 225 ? 24.818 5.753 -2.296 1.00 87.06 225 GLN A CA 1
ATOM 1779 C C . GLN A 1 225 ? 23.447 5.671 -2.975 1.00 87.06 225 GLN A C 1
ATOM 1781 O O . GLN A 1 225 ? 23.372 5.724 -4.205 1.00 87.06 225 GLN A O 1
ATOM 1786 N N . THR A 1 226 ? 22.370 5.629 -2.186 1.00 87.88 226 THR A N 1
ATOM 1787 C CA . THR A 1 226 ? 20.996 5.639 -2.703 1.00 87.88 226 THR A CA 1
ATOM 1788 C C . THR A 1 226 ? 20.695 6.948 -3.440 1.00 87.88 226 THR A C 1
ATOM 1790 O O . THR A 1 226 ? 20.201 6.913 -4.564 1.00 87.88 226 THR A O 1
ATOM 1793 N N . LEU A 1 227 ? 21.059 8.105 -2.876 1.00 88.00 227 LEU A N 1
ATOM 1794 C CA . LEU A 1 227 ? 20.907 9.411 -3.531 1.00 88.00 227 LEU A CA 1
ATOM 1795 C C . LEU A 1 227 ? 21.761 9.533 -4.795 1.00 88.00 227 LEU A C 1
ATOM 1797 O O . LEU A 1 227 ? 21.315 10.110 -5.781 1.00 88.00 227 LEU A O 1
ATOM 1801 N N . ASN A 1 228 ? 22.975 8.981 -4.795 1.00 86.62 228 ASN A N 1
ATOM 1802 C CA . ASN A 1 228 ? 23.850 9.008 -5.963 1.00 86.62 228 ASN A CA 1
ATOM 1803 C C . ASN A 1 228 ? 23.238 8.209 -7.123 1.00 86.62 228 ASN A C 1
ATOM 1805 O O . ASN A 1 228 ? 23.227 8.678 -8.261 1.00 86.62 228 ASN A O 1
ATOM 1809 N N . MET A 1 229 ? 22.655 7.043 -6.832 1.00 85.25 229 MET A N 1
ATOM 1810 C CA . MET A 1 229 ? 21.881 6.271 -7.806 1.00 85.25 229 MET A CA 1
ATOM 1811 C C . MET A 1 229 ? 20.659 7.066 -8.297 1.00 85.25 229 MET A C 1
ATOM 1813 O O . MET A 1 229 ? 20.485 7.228 -9.506 1.00 85.25 229 MET A O 1
ATOM 1817 N N . LEU A 1 230 ? 19.873 7.650 -7.384 1.00 85.12 230 LEU A N 1
ATOM 1818 C CA . LEU A 1 230 ? 18.685 8.434 -7.738 1.00 85.12 230 LEU A CA 1
ATOM 1819 C C . LEU A 1 230 ? 19.018 9.701 -8.536 1.00 85.12 230 LEU A C 1
ATOM 1821 O O . LEU A 1 230 ? 18.226 10.088 -9.390 1.00 85.12 230 LEU A O 1
ATOM 1825 N N . SER A 1 231 ? 20.198 10.303 -8.350 1.00 86.25 231 SER A N 1
ATOM 1826 C CA . SER A 1 231 ? 20.638 11.473 -9.126 1.00 86.25 231 SER A CA 1
ATOM 1827 C C . SER A 1 231 ? 20.738 11.174 -10.628 1.00 86.25 231 SER A C 1
ATOM 1829 O O . SER A 1 231 ? 20.461 12.032 -11.470 1.00 86.25 231 SER A O 1
ATOM 1831 N N . GLN A 1 232 ? 21.072 9.930 -10.987 1.00 80.19 232 GLN A N 1
ATOM 1832 C CA . GLN A 1 232 ? 21.077 9.487 -12.379 1.00 80.19 232 GLN A CA 1
ATOM 1833 C C . GLN A 1 232 ? 19.648 9.385 -12.915 1.00 80.19 232 GLN A C 1
ATOM 1835 O O . GLN A 1 232 ? 19.401 9.732 -14.067 1.00 80.19 232 GLN A O 1
ATOM 1840 N N . TYR A 1 233 ? 18.701 8.952 -12.083 1.00 84.75 233 TYR A N 1
ATOM 1841 C CA . TYR A 1 233 ? 17.296 8.779 -12.461 1.00 84.75 233 TYR A CA 1
ATOM 1842 C C . TYR A 1 233 ? 16.535 10.104 -12.531 1.00 84.75 233 TYR A C 1
ATOM 1844 O O . TYR A 1 233 ? 15.683 10.279 -13.396 1.00 84.75 233 TYR A O 1
ATOM 1852 N N . GLU A 1 234 ? 16.900 11.068 -11.688 1.00 83.38 234 GLU A N 1
ATOM 1853 C CA . GLU A 1 234 ? 16.420 12.450 -11.751 1.00 83.38 234 GLU A CA 1
ATOM 1854 C C . GLU A 1 234 ? 16.725 13.079 -13.125 1.00 83.38 234 GLU A C 1
ATOM 1856 O O . GLU A 1 234 ? 15.883 13.755 -13.725 1.00 83.38 234 GLU A O 1
ATOM 1861 N N . LYS A 1 235 ? 17.929 12.818 -13.654 1.00 77.69 235 LYS A N 1
ATOM 1862 C CA . LYS A 1 235 ? 18.433 13.401 -14.908 1.00 77.69 235 LYS A CA 1
ATOM 1863 C C . LYS A 1 235 ? 18.060 12.587 -16.149 1.00 77.69 235 LYS A C 1
ATOM 1865 O O . LYS A 1 235 ? 17.909 13.156 -17.235 1.00 77.69 235 LYS A O 1
ATOM 1870 N N . PHE A 1 236 ? 17.928 11.267 -16.026 1.00 73.19 236 PHE A N 1
ATOM 1871 C CA . PHE A 1 236 ? 17.728 10.369 -17.160 1.00 73.19 236 PHE A CA 1
ATOM 1872 C C . PHE A 1 236 ? 16.250 10.045 -17.389 1.00 73.19 236 PHE A C 1
ATOM 1874 O O . PHE A 1 236 ? 15.574 9.459 -16.552 1.00 73.19 236 PHE A O 1
ATOM 1881 N N . LYS A 1 237 ? 15.739 10.382 -18.582 1.00 71.50 237 LYS A N 1
ATOM 1882 C CA . LYS A 1 237 ? 14.306 10.262 -18.910 1.00 71.50 237 LYS A CA 1
ATOM 1883 C C . LYS A 1 237 ? 13.746 8.846 -18.758 1.00 71.50 237 LYS A C 1
ATOM 1885 O O . LYS A 1 237 ? 12.582 8.726 -18.404 1.00 71.50 237 LYS A O 1
ATOM 1890 N N . LEU A 1 238 ? 14.543 7.810 -19.038 1.00 69.38 238 LEU A N 1
ATOM 1891 C CA . LEU A 1 238 ? 14.086 6.419 -18.974 1.00 69.38 238 LEU A CA 1
ATOM 1892 C C . LEU A 1 238 ? 13.789 5.973 -17.542 1.00 69.38 238 LEU A C 1
ATOM 1894 O O . LEU A 1 238 ? 12.927 5.141 -17.350 1.00 69.38 238 LEU A O 1
ATOM 1898 N N . SER A 1 239 ? 14.496 6.484 -16.539 1.00 75.25 239 SER A N 1
ATOM 1899 C CA . SER A 1 239 ? 14.323 6.068 -15.140 1.00 75.25 239 SER A CA 1
ATOM 1900 C C . SER A 1 239 ? 13.616 7.125 -14.292 1.00 75.25 239 SER A C 1
ATOM 1902 O O . SER A 1 239 ? 13.525 6.990 -13.072 1.00 75.25 239 SER A O 1
ATOM 1904 N N . LYS A 1 240 ? 13.058 8.157 -14.933 1.00 82.62 240 LYS A N 1
ATOM 1905 C CA . LYS A 1 240 ? 12.402 9.280 -14.256 1.00 82.62 240 LYS A CA 1
ATOM 1906 C C . LYS A 1 240 ? 11.179 8.845 -13.445 1.00 82.62 240 LYS A C 1
ATOM 1908 O O . LYS A 1 240 ? 10.954 9.353 -12.352 1.00 82.62 240 LYS A O 1
ATOM 1913 N N . ASP A 1 241 ? 10.442 7.852 -13.932 1.00 87.00 241 ASP A N 1
ATOM 1914 C CA . ASP A 1 241 ? 9.286 7.280 -13.235 1.00 87.00 241 ASP A CA 1
ATOM 1915 C C . ASP A 1 241 ? 9.684 6.598 -11.915 1.00 87.00 241 ASP A C 1
ATOM 1917 O O . ASP A 1 241 ? 8.979 6.715 -10.913 1.00 87.00 241 ASP A O 1
ATOM 1921 N N . ILE A 1 242 ? 10.860 5.958 -11.877 1.00 87.50 242 ILE A N 1
ATOM 1922 C CA . ILE A 1 242 ? 11.431 5.387 -10.647 1.00 87.50 242 ILE A CA 1
ATOM 1923 C C . ILE A 1 242 ? 11.758 6.508 -9.657 1.00 87.50 242 ILE A C 1
ATOM 1925 O O . ILE A 1 242 ? 11.445 6.398 -8.471 1.00 87.50 242 ILE A O 1
ATOM 1929 N N . PHE A 1 243 ? 12.346 7.605 -10.141 1.00 89.06 243 PHE A N 1
ATOM 1930 C CA . PHE A 1 243 ? 12.614 8.775 -9.310 1.00 89.06 243 PHE A CA 1
ATOM 1931 C C . PHE A 1 243 ? 11.319 9.346 -8.717 1.00 89.06 243 PHE A C 1
ATOM 1933 O O . PHE A 1 243 ? 11.254 9.556 -7.508 1.00 89.06 243 PHE A O 1
ATOM 1940 N N . TYR A 1 244 ? 10.262 9.519 -9.515 1.00 91.62 244 TYR A N 1
ATOM 1941 C CA . TYR A 1 244 ? 8.975 10.027 -9.028 1.00 91.62 244 TYR A CA 1
ATOM 1942 C C . TYR A 1 244 ? 8.291 9.120 -8.010 1.00 91.62 244 TYR A C 1
ATOM 1944 O O . TYR A 1 244 ? 7.640 9.619 -7.095 1.00 91.62 244 TYR A O 1
ATOM 1952 N N . LEU A 1 245 ? 8.464 7.805 -8.125 1.00 90.94 245 LEU A N 1
ATOM 1953 C CA . LEU A 1 245 ? 7.939 6.860 -7.145 1.00 90.94 245 LEU A CA 1
ATOM 1954 C C . LEU A 1 245 ? 8.615 7.013 -5.767 1.00 90.94 245 LEU A C 1
ATOM 1956 O O . LEU A 1 245 ? 7.961 6.839 -4.740 1.00 90.94 245 LEU A O 1
ATOM 1960 N N . VAL A 1 246 ? 9.915 7.326 -5.737 1.00 91.44 246 VAL A N 1
ATOM 1961 C CA . VAL A 1 246 ? 10.733 7.318 -4.509 1.00 91.44 246 VAL A CA 1
ATOM 1962 C C . VAL A 1 246 ? 10.901 8.710 -3.891 1.00 91.44 246 VAL A C 1
ATOM 1964 O O . VAL A 1 246 ? 10.903 8.841 -2.666 1.00 91.44 246 VAL A O 1
ATOM 1967 N N . PHE A 1 247 ? 11.029 9.753 -4.714 1.00 93.00 247 PHE A N 1
ATOM 1968 C CA . PHE A 1 247 ? 11.411 11.104 -4.291 1.00 93.00 247 PHE A CA 1
ATOM 1969 C C . PHE A 1 247 ? 10.551 11.679 -3.153 1.00 93.00 247 PHE A C 1
ATOM 1971 O O . PHE A 1 247 ? 11.139 12.111 -2.161 1.00 93.00 247 PHE A O 1
ATOM 1978 N N . PRO A 1 248 ? 9.201 11.652 -3.206 1.00 92.75 248 PRO A N 1
ATOM 1979 C CA . PRO A 1 248 ? 8.390 12.241 -2.138 1.00 92.75 248 PRO A CA 1
ATOM 1980 C C . PRO A 1 248 ? 8.650 11.596 -0.772 1.00 92.75 248 PRO A C 1
ATOM 1982 O O . PRO A 1 248 ? 8.753 12.287 0.240 1.00 92.75 248 PRO A O 1
ATOM 1985 N N . ALA A 1 249 ? 8.790 10.267 -0.742 1.00 92.62 249 ALA A N 1
ATOM 1986 C CA . ALA A 1 249 ? 9.087 9.521 0.477 1.00 92.62 249 ALA A CA 1
ATOM 1987 C C . ALA A 1 249 ? 10.502 9.812 0.991 1.00 92.62 249 ALA A C 1
ATOM 1989 O O . ALA A 1 249 ? 10.694 9.947 2.198 1.00 92.62 249 ALA A O 1
ATOM 1990 N N . PHE A 1 250 ? 11.475 9.945 0.082 1.00 92.25 250 PHE A N 1
ATOM 1991 C CA . PHE A 1 250 ? 12.841 10.319 0.442 1.00 92.25 250 PHE A CA 1
ATOM 1992 C C . PHE A 1 250 ? 12.872 11.715 1.064 1.00 92.25 250 PHE A C 1
ATOM 1994 O O . PHE A 1 250 ? 13.446 11.880 2.131 1.00 92.25 250 PHE A O 1
ATOM 2001 N N . LYS A 1 251 ? 12.200 12.702 0.457 1.00 91.44 251 LYS A N 1
ATOM 2002 C CA . LYS A 1 251 ? 12.118 14.069 0.991 1.00 91.44 251 LYS A CA 1
ATOM 2003 C C . LYS A 1 251 ? 11.656 14.081 2.451 1.00 91.44 251 LYS A C 1
ATOM 2005 O O . LYS A 1 251 ? 12.349 14.643 3.291 1.00 91.44 251 LYS A O 1
ATOM 2010 N N . MET A 1 252 ? 10.545 13.404 2.754 1.00 90.69 252 MET A N 1
ATOM 2011 C CA . MET A 1 252 ? 10.025 13.334 4.123 1.00 90.69 252 MET A CA 1
ATOM 2012 C C . MET A 1 252 ? 10.991 12.621 5.076 1.00 90.69 252 MET A C 1
ATOM 2014 O O . MET A 1 252 ? 11.193 13.079 6.196 1.00 90.69 252 MET A O 1
ATOM 2018 N N . LEU A 1 253 ? 11.627 11.524 4.643 1.00 89.88 253 LEU A N 1
ATOM 2019 C CA . LEU A 1 253 ? 12.653 10.870 5.457 1.00 89.88 253 LEU A CA 1
ATOM 2020 C C . LEU A 1 253 ? 13.811 11.829 5.752 1.00 89.88 253 LEU A C 1
ATOM 2022 O O . LEU A 1 253 ? 14.277 11.893 6.883 1.00 89.88 253 LEU A O 1
ATOM 2026 N N . THR A 1 254 ? 14.275 12.569 4.748 1.00 87.56 254 THR A N 1
ATOM 2027 C CA . THR A 1 254 ? 15.368 13.530 4.886 1.00 87.56 254 THR A CA 1
ATOM 2028 C C . THR A 1 254 ? 15.032 14.622 5.900 1.00 87.56 254 THR A C 1
ATOM 2030 O O . THR A 1 254 ? 15.859 14.920 6.760 1.00 87.56 254 THR A O 1
ATOM 2033 N N . GLU A 1 255 ? 13.815 15.167 5.858 1.00 86.44 255 GLU A N 1
ATOM 2034 C CA . GLU A 1 255 ? 13.321 16.155 6.828 1.00 86.44 255 GLU A CA 1
ATOM 2035 C C . GLU A 1 255 ? 13.303 15.585 8.252 1.00 86.44 255 GLU A C 1
ATOM 2037 O O . GLU A 1 255 ? 13.937 16.147 9.147 1.00 86.44 255 GLU A O 1
ATOM 2042 N N . GLN A 1 256 ? 12.696 14.407 8.435 1.00 84.81 256 GLN A N 1
ATOM 2043 C CA . GLN A 1 256 ? 12.655 13.709 9.725 1.00 84.81 256 GLN A CA 1
ATOM 2044 C C . GLN A 1 256 ? 14.059 13.388 10.261 1.00 84.81 256 GLN A C 1
ATOM 2046 O O . GLN A 1 256 ? 14.320 13.486 11.462 1.00 84.81 256 GLN A O 1
ATOM 2051 N N . MET A 1 257 ? 14.982 13.014 9.372 1.00 81.00 257 MET A N 1
ATOM 2052 C CA . MET A 1 257 ? 16.371 12.726 9.716 1.00 81.00 257 MET A CA 1
ATOM 2053 C C . MET A 1 257 ? 17.124 13.986 10.133 1.00 81.00 257 MET A C 1
ATOM 2055 O O . MET A 1 257 ? 17.889 13.935 11.093 1.00 81.00 257 MET A O 1
ATOM 2059 N N . TYR A 1 258 ? 16.933 15.117 9.450 1.00 80.94 258 TYR A N 1
ATOM 2060 C CA . TYR A 1 258 ? 17.579 16.364 9.852 1.00 80.94 258 TYR A CA 1
ATOM 2061 C C . TYR A 1 258 ? 17.065 16.869 11.193 1.00 80.94 258 TYR A C 1
ATOM 2063 O O . TYR A 1 258 ? 17.899 17.181 12.040 1.00 80.94 258 TYR A O 1
ATOM 2071 N N . ALA A 1 259 ? 15.750 16.833 11.423 1.00 77.94 259 ALA A N 1
ATOM 2072 C CA . ALA A 1 259 ? 15.165 17.163 12.719 1.00 77.94 259 ALA A CA 1
ATOM 2073 C C . ALA A 1 259 ? 15.728 16.274 13.843 1.00 77.94 259 ALA A C 1
ATOM 2075 O O . ALA A 1 259 ? 16.113 16.766 14.904 1.00 77.94 259 ALA A O 1
ATOM 2076 N N . ALA A 1 260 ? 15.853 14.965 13.596 1.00 74.62 260 ALA A N 1
ATOM 2077 C CA . ALA A 1 260 ? 16.439 14.038 14.559 1.00 74.62 260 ALA A CA 1
ATOM 2078 C C . ALA A 1 260 ? 17.923 14.333 14.836 1.00 74.62 260 ALA A C 1
ATOM 2080 O O . ALA A 1 260 ? 18.349 14.287 15.987 1.00 74.62 260 ALA A O 1
ATOM 2081 N N . LEU A 1 261 ? 18.710 14.643 13.802 1.00 74.88 261 LEU A N 1
ATOM 2082 C CA . LEU A 1 261 ? 20.134 14.953 13.951 1.00 74.88 261 LEU A CA 1
ATOM 2083 C C . LEU A 1 261 ? 20.365 16.265 14.700 1.00 74.88 261 LEU A C 1
ATOM 2085 O O . LEU A 1 261 ? 21.234 16.304 15.566 1.00 74.88 261 LEU A O 1
ATOM 2089 N N . ASP A 1 262 ? 19.584 17.305 14.401 1.00 74.88 262 ASP A N 1
ATOM 2090 C CA . ASP A 1 262 ? 19.670 18.590 15.102 1.00 74.88 262 ASP A CA 1
ATOM 2091 C C . ASP A 1 262 ? 19.339 18.401 16.595 1.00 74.88 262 ASP A C 1
ATOM 2093 O O . ASP A 1 262 ? 20.067 18.875 17.464 1.00 74.88 262 ASP A O 1
ATOM 2097 N N . PHE A 1 263 ? 18.324 17.591 16.916 1.00 65.81 263 PHE A N 1
ATOM 2098 C CA . PHE A 1 263 ? 17.997 17.243 18.301 1.00 65.81 263 PHE A CA 1
ATOM 2099 C C . PHE A 1 263 ? 19.105 16.427 19.002 1.00 65.81 263 PHE A C 1
ATOM 2101 O O . PHE A 1 263 ? 19.397 16.650 20.177 1.00 65.81 263 PHE A O 1
ATOM 2108 N N . MET A 1 264 ? 19.755 15.487 18.304 1.00 68.25 264 MET A N 1
ATOM 2109 C CA . MET A 1 264 ? 20.862 14.687 18.859 1.00 68.25 264 MET A CA 1
ATOM 2110 C C . MET 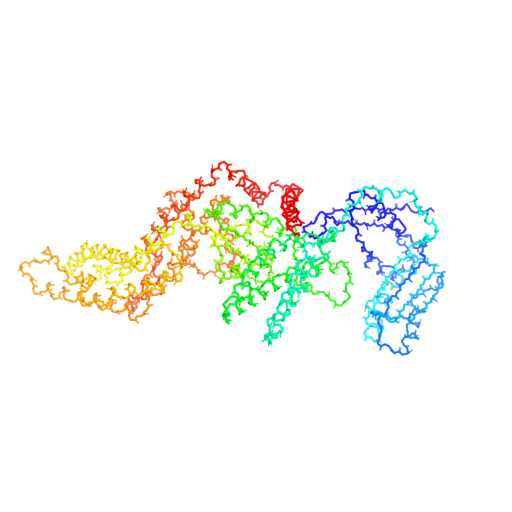A 1 264 ? 22.112 15.520 19.181 1.00 68.25 264 MET A C 1
ATOM 2112 O O . MET A 1 264 ? 22.916 15.110 20.025 1.00 68.25 264 MET A O 1
ATOM 2116 N N . GLU A 1 265 ? 22.312 16.654 18.501 1.00 67.44 265 GLU A N 1
ATOM 2117 C CA . GLU A 1 265 ? 23.365 17.616 18.843 1.00 67.44 265 GLU A CA 1
ATOM 2118 C C . GLU A 1 265 ? 23.073 18.323 20.177 1.00 67.44 265 GLU A C 1
ATOM 2120 O O . GLU A 1 265 ? 24.007 18.596 20.934 1.00 67.44 265 GLU A O 1
ATOM 2125 N N . GLU A 1 266 ? 21.796 18.547 20.501 1.00 64.31 266 GLU A N 1
ATOM 2126 C CA . GLU A 1 266 ? 21.352 19.202 21.737 1.00 64.31 266 GLU A CA 1
ATOM 2127 C C . GLU A 1 266 ? 21.251 18.234 22.937 1.00 64.31 266 GLU A C 1
ATOM 2129 O O . GLU A 1 266 ? 21.706 18.568 24.034 1.00 64.31 266 GLU A O 1
ATOM 2134 N N . GLU A 1 267 ? 20.719 17.016 22.751 1.00 63.47 267 GLU A N 1
ATOM 2135 C CA . GLU A 1 267 ? 20.589 15.983 23.797 1.00 63.47 267 GLU A CA 1
ATOM 2136 C C . GLU A 1 267 ? 20.892 14.554 23.279 1.00 63.47 267 GLU A C 1
ATOM 2138 O O . GLU A 1 267 ? 19.992 13.850 22.810 1.00 63.47 267 GLU A O 1
ATOM 2143 N N . PRO A 1 268 ? 22.125 14.031 23.428 1.00 61.84 268 PRO A N 1
ATOM 2144 C CA . PRO A 1 268 ? 22.484 12.723 22.880 1.00 61.84 268 PRO A CA 1
ATOM 2145 C C . PRO A 1 268 ? 21.791 11.567 23.626 1.00 61.84 268 PRO A C 1
ATOM 2147 O O . PRO A 1 268 ? 22.139 11.227 24.762 1.00 61.84 268 PRO A O 1
ATOM 2150 N N . LYS A 1 269 ? 20.830 10.907 22.964 1.00 65.06 269 LYS A N 1
ATOM 2151 C CA . LYS A 1 269 ? 20.142 9.697 23.452 1.00 65.06 269 LYS A CA 1
ATOM 2152 C C . LYS A 1 269 ? 20.381 8.517 22.504 1.00 65.06 269 LYS A C 1
ATOM 2154 O O . LYS A 1 269 ? 19.878 8.505 21.386 1.00 65.06 269 LYS A O 1
ATOM 2159 N N . LYS A 1 270 ? 21.020 7.447 23.004 1.00 65.69 270 LYS A N 1
ATOM 2160 C CA . LYS A 1 270 ? 21.273 6.187 22.258 1.00 65.69 270 LYS A CA 1
ATOM 2161 C C . LYS A 1 270 ? 20.028 5.560 21.611 1.00 65.69 270 LYS A C 1
ATOM 2163 O O . LYS A 1 270 ? 20.135 4.829 20.632 1.00 65.69 270 LYS A O 1
ATOM 2168 N N . THR A 1 271 ? 18.842 5.795 22.172 1.00 69.38 271 THR A N 1
ATOM 2169 C CA . THR A 1 271 ? 17.580 5.262 21.636 1.00 69.38 271 THR A CA 1
ATOM 2170 C C . THR A 1 271 ? 17.211 5.900 20.293 1.00 69.38 271 THR A C 1
ATOM 2172 O O . THR A 1 271 ? 16.716 5.199 19.417 1.00 69.38 271 THR A O 1
ATOM 2175 N N . GLN A 1 272 ? 17.495 7.193 20.103 1.00 70.06 272 GLN A N 1
ATOM 2176 C CA . GLN A 1 272 ? 17.170 7.903 18.862 1.00 70.06 272 GLN A CA 1
ATOM 2177 C C . GLN A 1 272 ? 18.123 7.517 17.723 1.00 70.06 272 GLN A C 1
ATOM 2179 O O . GLN A 1 272 ? 17.669 7.305 16.606 1.00 70.06 272 GLN A O 1
ATOM 2184 N N . GLU A 1 273 ? 19.421 7.348 18.000 1.00 71.88 273 GLU A N 1
ATOM 2185 C CA . GLU A 1 273 ? 20.406 6.872 17.007 1.00 71.88 273 GLU A CA 1
ATOM 2186 C C . GLU A 1 273 ? 20.003 5.504 16.441 1.00 71.88 273 GLU A C 1
ATOM 2188 O O . GLU A 1 273 ? 20.053 5.267 15.230 1.00 71.88 273 GLU A O 1
ATOM 2193 N N . LYS A 1 274 ? 19.530 4.608 17.317 1.00 77.25 274 LYS A N 1
ATOM 2194 C CA . LYS A 1 274 ? 19.019 3.296 16.923 1.00 77.25 274 LYS A CA 1
ATOM 2195 C C . LYS A 1 274 ? 17.743 3.405 16.083 1.00 77.25 274 LYS A C 1
ATOM 2197 O O . LYS A 1 274 ? 17.664 2.755 15.045 1.00 77.25 274 LYS A O 1
ATOM 2202 N N . ALA A 1 275 ? 16.777 4.224 16.498 1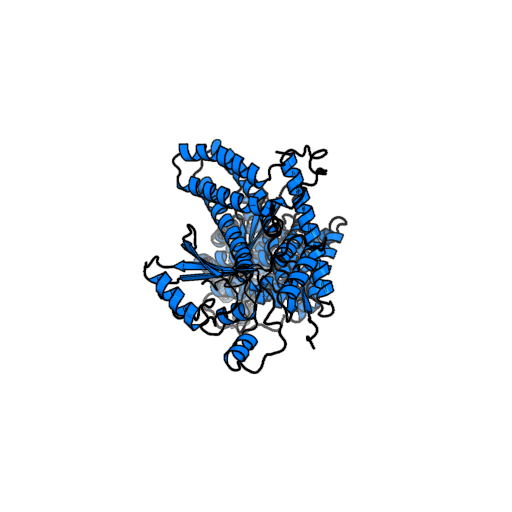.00 77.44 275 ALA A N 1
ATOM 2203 C CA . ALA A 1 275 ? 15.541 4.422 15.742 1.00 77.44 275 ALA A CA 1
ATOM 2204 C C . ALA A 1 275 ? 15.820 5.006 14.343 1.00 77.44 275 ALA A C 1
ATOM 2206 O O . ALA A 1 275 ? 15.247 4.549 13.356 1.00 77.44 275 ALA A O 1
ATOM 2207 N N . ALA A 1 276 ? 16.737 5.974 14.241 1.00 78.75 276 ALA A N 1
ATOM 2208 C CA . ALA A 1 276 ? 17.145 6.580 12.976 1.00 78.75 276 ALA A CA 1
ATOM 2209 C C . ALA A 1 276 ? 17.855 5.565 12.065 1.00 78.75 276 ALA A C 1
ATOM 2211 O O . ALA A 1 276 ? 17.552 5.461 10.878 1.00 78.75 276 ALA A O 1
ATOM 2212 N N . SER A 1 277 ? 18.744 4.751 12.637 1.00 82.00 277 SER A N 1
ATOM 2213 C CA . SER A 1 277 ? 19.400 3.644 11.930 1.00 82.00 277 SER A CA 1
ATOM 2214 C C . SER A 1 277 ? 18.387 2.639 11.370 1.00 82.00 277 SER A C 1
ATOM 2216 O O . SER A 1 277 ? 18.460 2.254 10.203 1.00 82.00 277 SER A O 1
ATOM 2218 N N . GLU A 1 278 ? 17.405 2.234 12.181 1.00 84.44 278 GLU A N 1
ATOM 2219 C CA . GLU A 1 278 ? 16.336 1.321 11.763 1.00 84.44 278 GLU A CA 1
ATOM 2220 C C . GLU A 1 278 ? 15.460 1.929 10.657 1.00 84.44 278 GLU A C 1
ATOM 2222 O O . GLU A 1 278 ? 15.115 1.221 9.709 1.00 84.44 278 GLU A O 1
ATOM 2227 N N . ALA A 1 279 ? 15.151 3.227 10.731 1.00 85.62 279 ALA A N 1
ATOM 2228 C CA . ALA A 1 279 ? 14.410 3.944 9.694 1.00 85.62 279 ALA A CA 1
ATOM 2229 C C . ALA A 1 279 ? 15.161 3.968 8.357 1.00 85.62 279 ALA A C 1
ATOM 2231 O O . ALA A 1 279 ? 14.578 3.642 7.320 1.00 85.62 279 ALA A O 1
ATOM 2232 N N . ILE A 1 280 ? 16.464 4.275 8.380 1.00 85.75 280 ILE A N 1
ATOM 2233 C CA . ILE A 1 280 ? 17.317 4.245 7.184 1.00 85.75 280 ILE A CA 1
ATOM 2234 C C . ILE A 1 280 ? 17.333 2.842 6.581 1.00 85.75 280 ILE A C 1
ATOM 2236 O O . ILE A 1 280 ? 17.081 2.698 5.388 1.00 85.75 280 ILE A O 1
ATOM 2240 N N . CYS A 1 281 ? 17.568 1.809 7.395 1.00 85.75 281 CYS A N 1
ATOM 2241 C CA . CYS A 1 281 ? 17.549 0.414 6.948 1.00 85.75 281 CYS A CA 1
ATOM 2242 C C . CYS A 1 281 ? 16.229 0.066 6.250 1.00 85.75 281 CYS A C 1
ATOM 2244 O O . CYS A 1 281 ? 16.211 -0.388 5.109 1.00 85.75 281 CYS A O 1
ATOM 2246 N N . GLN A 1 282 ? 15.101 0.351 6.909 1.00 85.88 282 GLN A N 1
ATOM 2247 C CA . GLN A 1 282 ? 13.779 0.054 6.365 1.00 85.88 282 GLN A CA 1
ATOM 2248 C C . GLN A 1 282 ? 13.490 0.788 5.054 1.00 85.88 282 GLN A C 1
ATOM 2250 O O . GLN A 1 282 ? 12.789 0.234 4.201 1.00 85.88 282 GLN A O 1
ATOM 2255 N N . PHE A 1 283 ? 13.978 2.021 4.917 1.00 88.75 283 PHE A N 1
ATOM 2256 C CA . PHE A 1 283 ? 13.814 2.818 3.712 1.00 88.75 283 PHE A CA 1
ATOM 2257 C C . PHE A 1 283 ? 14.703 2.319 2.573 1.00 88.75 283 PHE A C 1
ATOM 2259 O O . PHE A 1 283 ? 14.198 2.077 1.479 1.00 88.75 283 PHE A O 1
ATOM 2266 N N . VAL A 1 284 ? 15.997 2.109 2.831 1.00 87.00 284 VAL A N 1
ATOM 2267 C CA . VAL A 1 284 ? 16.951 1.595 1.839 1.00 87.00 284 VAL A CA 1
ATOM 2268 C C . VAL A 1 284 ? 16.493 0.231 1.325 1.00 87.00 284 VAL A C 1
ATOM 2270 O O . VAL A 1 284 ? 16.403 0.061 0.116 1.00 87.00 284 VAL A O 1
ATOM 2273 N N . ASP A 1 285 ? 16.068 -0.684 2.202 1.00 84.38 285 ASP A N 1
ATOM 2274 C CA . ASP A 1 285 ? 15.506 -1.984 1.803 1.00 84.38 285 ASP A CA 1
ATOM 2275 C C . ASP A 1 285 ? 14.272 -1.842 0.897 1.00 84.38 285 ASP A C 1
ATOM 2277 O O . ASP A 1 285 ? 14.026 -2.653 0.002 1.00 84.38 285 ASP A O 1
ATOM 2281 N N . ALA A 1 286 ? 13.434 -0.833 1.155 1.00 84.50 286 ALA A N 1
ATOM 2282 C CA . ALA A 1 286 ? 12.240 -0.592 0.358 1.00 84.50 286 ALA A CA 1
ATOM 2283 C C . ALA A 1 286 ? 12.589 -0.046 -1.032 1.00 84.50 286 ALA A C 1
ATOM 2285 O O . ALA A 1 286 ? 12.024 -0.525 -2.018 1.00 84.50 286 ALA A O 1
ATOM 2286 N N . VAL A 1 287 ? 13.516 0.914 -1.107 1.00 85.75 287 VAL A N 1
ATOM 2287 C CA . VAL A 1 287 ? 14.008 1.479 -2.370 1.00 85.75 287 VAL A CA 1
ATOM 2288 C C . VAL A 1 287 ? 14.744 0.422 -3.180 1.00 85.75 287 VAL A C 1
ATOM 2290 O O . VAL A 1 287 ? 14.468 0.285 -4.366 1.00 85.75 287 VAL A O 1
ATOM 2293 N N . ASP A 1 288 ? 15.611 -0.364 -2.547 1.00 81.25 288 ASP A N 1
ATOM 2294 C CA . ASP A 1 288 ? 16.362 -1.439 -3.191 1.00 81.25 288 ASP A CA 1
ATOM 2295 C C . ASP A 1 288 ? 15.421 -2.479 -3.814 1.00 81.25 288 ASP A C 1
ATOM 2297 O O . ASP A 1 288 ? 15.554 -2.798 -4.994 1.00 81.25 288 ASP A O 1
ATOM 2301 N N . SER A 1 289 ? 14.381 -2.910 -3.085 1.00 76.81 289 SER A N 1
ATOM 2302 C CA . SER A 1 289 ? 13.355 -3.817 -3.625 1.00 76.81 289 SER A CA 1
ATOM 2303 C C . SER A 1 289 ? 12.672 -3.243 -4.874 1.00 76.81 289 SER A C 1
ATOM 2305 O O . SER A 1 289 ? 12.496 -3.933 -5.877 1.00 76.81 289 SER A O 1
ATOM 2307 N N . VAL A 1 290 ? 12.299 -1.962 -4.846 1.00 78.31 290 VAL A N 1
ATOM 2308 C CA . VAL A 1 290 ? 11.627 -1.301 -5.974 1.00 78.31 290 VAL A CA 1
ATOM 2309 C C . VAL A 1 290 ? 12.577 -1.153 -7.166 1.00 78.31 290 VAL A C 1
ATOM 2311 O O . VAL A 1 290 ? 12.249 -1.575 -8.274 1.00 78.31 290 VAL A O 1
ATOM 2314 N N . VAL A 1 291 ? 13.761 -0.585 -6.944 1.00 78.00 291 VAL A N 1
ATOM 2315 C CA . VAL A 1 291 ? 14.729 -0.258 -7.997 1.00 78.00 291 VAL A CA 1
ATOM 2316 C C . VAL A 1 291 ? 15.278 -1.522 -8.640 1.00 78.00 291 VAL A C 1
ATOM 2318 O O . VAL A 1 291 ? 15.223 -1.637 -9.863 1.00 78.00 291 VAL A O 1
ATOM 2321 N N . ASN A 1 292 ? 15.737 -2.495 -7.847 1.00 72.69 292 ASN A N 1
ATOM 2322 C CA . ASN A 1 292 ? 16.305 -3.728 -8.385 1.00 72.69 292 ASN A CA 1
ATOM 2323 C C . ASN A 1 292 ? 15.278 -4.456 -9.247 1.00 72.69 292 ASN A C 1
ATOM 2325 O O . ASN A 1 292 ? 15.573 -4.815 -10.381 1.00 72.69 292 ASN A O 1
ATOM 2329 N N . HIS A 1 293 ? 14.045 -4.635 -8.779 1.00 70.62 293 HIS A N 1
ATOM 2330 C CA . HIS A 1 293 ? 13.062 -5.403 -9.539 1.00 70.62 293 HIS A CA 1
ATOM 2331 C C . HIS A 1 293 ? 12.501 -4.662 -10.766 1.00 70.62 293 HIS A C 1
ATOM 2333 O O . HIS A 1 293 ? 12.148 -5.323 -11.744 1.00 70.62 293 HIS A O 1
ATOM 2339 N N . ILE A 1 294 ? 12.479 -3.325 -10.782 1.00 71.31 294 ILE A N 1
ATOM 2340 C CA . ILE A 1 294 ? 12.134 -2.557 -11.993 1.00 71.31 294 ILE A CA 1
ATOM 2341 C C . ILE A 1 294 ? 13.288 -2.608 -13.002 1.00 71.31 294 ILE A C 1
ATOM 2343 O O . ILE A 1 294 ? 13.092 -3.030 -14.141 1.00 71.31 294 ILE A O 1
ATOM 2347 N N . VAL A 1 295 ? 14.508 -2.264 -12.577 1.00 67.12 295 VAL A N 1
ATOM 2348 C CA . VAL A 1 295 ? 15.689 -2.216 -13.455 1.00 67.12 295 VAL A CA 1
ATOM 2349 C C . VAL A 1 295 ? 16.046 -3.607 -13.983 1.00 67.12 295 VAL A C 1
ATOM 2351 O O . VAL A 1 295 ? 16.380 -3.749 -15.156 1.00 67.12 295 VAL A O 1
ATOM 2354 N N . HIS A 1 296 ? 15.934 -4.663 -13.171 1.00 63.00 296 HIS A N 1
ATOM 2355 C CA . HIS A 1 296 ? 16.186 -6.031 -13.629 1.00 63.00 296 HIS A CA 1
ATOM 2356 C C . HIS A 1 296 ? 15.106 -6.550 -14.595 1.00 63.00 296 HIS A C 1
ATOM 2358 O O . HIS A 1 296 ? 15.412 -7.405 -15.427 1.00 63.00 296 HIS A O 1
ATOM 2364 N N . THR A 1 297 ? 13.868 -6.038 -14.547 1.00 58.16 297 THR A N 1
ATOM 2365 C CA . THR A 1 297 ? 12.853 -6.356 -15.573 1.00 58.16 297 THR A CA 1
ATOM 2366 C C . THR A 1 297 ? 13.297 -5.813 -16.931 1.00 58.16 297 THR A C 1
ATOM 2368 O O . THR A 1 297 ? 13.264 -6.539 -17.926 1.00 58.16 297 THR A O 1
ATOM 2371 N N . ASP A 1 298 ? 13.836 -4.592 -16.955 1.00 56.16 298 ASP A N 1
ATOM 2372 C CA . ASP A 1 298 ? 14.439 -4.011 -18.155 1.00 56.16 298 ASP A CA 1
ATOM 2373 C C . ASP A 1 298 ? 15.713 -4.775 -18.569 1.00 56.16 298 ASP A C 1
ATOM 2375 O O . ASP A 1 298 ? 15.981 -4.922 -19.759 1.00 56.16 298 ASP A O 1
ATOM 2379 N N . GLN A 1 299 ? 16.467 -5.371 -17.634 1.00 53.94 299 GLN A N 1
ATOM 2380 C CA . GLN A 1 299 ? 17.643 -6.192 -17.966 1.00 53.94 299 GLN A CA 1
ATOM 2381 C C . GLN A 1 299 ? 17.337 -7.466 -18.764 1.00 53.94 299 GLN A C 1
ATOM 2383 O O . GLN A 1 299 ? 18.206 -7.924 -19.509 1.00 53.94 299 GLN A O 1
ATOM 2388 N N . VAL A 1 300 ? 16.114 -8.007 -18.682 1.00 50.72 300 VAL A N 1
ATOM 2389 C CA . VAL A 1 300 ? 15.662 -9.088 -19.580 1.00 50.72 300 VAL A CA 1
ATOM 2390 C C . VAL A 1 300 ? 15.625 -8.600 -21.034 1.00 50.72 300 VAL A C 1
ATOM 2392 O O . VAL A 1 300 ? 15.930 -9.367 -21.946 1.00 50.72 300 VAL A O 1
ATOM 2395 N N . PHE A 1 301 ? 15.331 -7.315 -21.256 1.00 49.84 301 PHE A N 1
ATOM 2396 C CA . PHE A 1 301 ? 15.464 -6.669 -22.563 1.00 49.84 301 PHE A CA 1
ATOM 2397 C C . PHE A 1 301 ? 16.913 -6.249 -22.869 1.00 49.84 301 PHE A C 1
ATOM 2399 O O . PHE A 1 301 ? 17.315 -6.301 -24.028 1.00 49.84 301 PHE A O 1
ATOM 2406 N N . LEU A 1 302 ? 17.721 -5.902 -21.859 1.00 46.59 302 LEU A N 1
ATOM 2407 C CA . LEU A 1 302 ? 19.125 -5.477 -22.022 1.00 46.59 302 LEU A CA 1
ATOM 2408 C C . LEU A 1 302 ? 20.141 -6.637 -22.127 1.00 46.59 302 LEU A C 1
ATOM 2410 O O . LEU A 1 302 ? 21.340 -6.377 -22.203 1.00 46.59 302 LEU A O 1
ATOM 2414 N N . MET A 1 303 ? 19.690 -7.899 -22.176 1.00 51.88 303 MET A N 1
ATOM 2415 C CA . MET A 1 303 ? 20.507 -9.082 -22.506 1.00 51.88 303 MET A CA 1
ATOM 2416 C C . MET A 1 303 ? 21.714 -9.335 -21.574 1.00 51.88 303 MET A C 1
ATOM 2418 O O . MET A 1 303 ? 22.780 -9.735 -22.041 1.00 51.88 303 MET A O 1
ATOM 2422 N N . VAL A 1 304 ? 21.566 -9.153 -20.254 1.00 49.78 304 VAL A N 1
ATOM 2423 C CA . VAL A 1 304 ? 22.631 -9.523 -19.296 1.00 49.78 304 VAL A CA 1
ATOM 2424 C C . VAL A 1 304 ? 22.861 -11.053 -19.327 1.00 49.78 304 VAL A C 1
ATOM 2426 O O . VAL A 1 304 ? 21.926 -11.814 -19.059 1.00 49.78 304 VAL A O 1
ATOM 2429 N N . PRO A 1 305 ? 24.076 -11.548 -19.641 1.00 42.47 305 PRO A N 1
ATOM 2430 C CA . PRO A 1 305 ? 24.326 -12.979 -19.796 1.00 42.47 305 PRO A CA 1
ATOM 2431 C C . PRO A 1 305 ? 24.234 -13.752 -18.474 1.00 42.47 305 PRO A C 1
ATOM 2433 O O . PRO A 1 305 ? 24.796 -13.353 -17.457 1.00 42.47 305 PRO A O 1
ATOM 2436 N N . GLY A 1 306 ? 23.592 -14.924 -18.508 1.00 47.59 306 GLY A N 1
ATOM 2437 C CA . GLY A 1 306 ? 23.666 -15.927 -17.437 1.00 47.59 306 GLY A CA 1
ATOM 2438 C C . GLY A 1 306 ? 22.727 -15.733 -16.241 1.00 47.59 306 GLY A C 1
ATOM 2439 O O . GLY A 1 306 ? 22.733 -16.579 -15.348 1.00 47.59 306 GLY A O 1
ATOM 2440 N N . TYR A 1 307 ? 21.887 -14.695 -16.226 1.00 43.84 307 TYR A N 1
ATOM 2441 C CA . TYR A 1 307 ? 20.912 -14.474 -15.156 1.00 43.84 307 TYR A CA 1
ATOM 2442 C C . TYR A 1 307 ? 19.487 -14.351 -15.712 1.00 43.84 307 TYR A C 1
ATOM 2444 O O . TYR A 1 307 ? 19.090 -13.316 -16.231 1.00 43.84 307 TYR A O 1
ATOM 2452 N N . THR A 1 308 ? 18.682 -15.408 -15.569 1.00 44.47 308 THR A N 1
ATOM 2453 C CA . THR A 1 308 ? 17.222 -15.389 -15.809 1.00 44.47 308 THR A CA 1
ATOM 2454 C C . THR A 1 308 ? 16.454 -15.062 -14.523 1.00 44.47 308 THR A C 1
ATOM 2456 O O . THR A 1 308 ? 15.408 -15.648 -14.255 1.00 44.47 308 THR A O 1
ATOM 2459 N N . GLY A 1 309 ? 17.037 -14.243 -13.646 1.00 46.56 309 GLY A N 1
ATOM 2460 C CA . GLY A 1 309 ? 16.640 -14.168 -12.241 1.00 46.56 309 GLY A CA 1
ATOM 2461 C C . GLY A 1 309 ? 15.838 -12.930 -11.860 1.00 46.56 309 GLY A C 1
ATOM 2462 O O . GLY A 1 309 ? 15.969 -12.453 -10.734 1.00 46.56 309 GLY A O 1
ATOM 2463 N N . THR A 1 310 ? 14.991 -12.402 -12.744 1.00 50.09 310 THR A N 1
ATOM 2464 C CA . THR A 1 310 ? 13.811 -11.711 -12.224 1.00 50.09 310 THR A CA 1
ATOM 2465 C C . THR A 1 310 ? 12.802 -12.773 -11.833 1.00 50.09 310 THR A C 1
ATOM 2467 O O . THR A 1 310 ? 12.191 -13.433 -12.668 1.00 50.09 310 THR A O 1
ATOM 2470 N N . THR A 1 311 ? 12.626 -12.966 -10.531 1.00 50.91 311 THR A N 1
ATOM 2471 C CA . THR A 1 311 ? 11.587 -13.858 -10.011 1.00 50.91 311 THR A CA 1
ATOM 2472 C C . THR A 1 311 ? 10.180 -13.369 -10.430 1.00 50.91 311 THR A C 1
ATOM 2474 O O . THR A 1 311 ? 9.233 -14.152 -10.391 1.00 50.91 311 THR A O 1
ATOM 2477 N N . PHE A 1 312 ? 10.042 -12.092 -10.841 1.00 59.41 312 PHE A N 1
ATOM 2478 C CA . PHE A 1 312 ? 8.809 -11.392 -11.253 1.00 59.41 312 PHE A CA 1
ATOM 2479 C C . PHE A 1 312 ? 9.118 -9.955 -11.756 1.00 59.41 312 PHE A C 1
ATOM 2481 O O . PHE A 1 312 ? 10.225 -9.456 -11.544 1.00 59.41 312 PHE A O 1
ATOM 2488 N N . SER A 1 313 ? 8.136 -9.280 -12.371 1.00 69.94 313 SER A N 1
ATOM 2489 C CA . SER A 1 313 ? 8.204 -7.888 -12.867 1.00 69.94 313 SER A CA 1
ATOM 2490 C C . SER A 1 313 ? 7.355 -6.914 -12.034 1.00 69.94 313 SER A C 1
ATOM 2492 O O . SER A 1 313 ? 6.275 -7.285 -11.571 1.00 69.94 313 SER A O 1
ATOM 2494 N N . ILE A 1 314 ? 7.814 -5.666 -11.857 1.00 81.50 314 ILE A N 1
ATOM 2495 C CA . ILE A 1 314 ? 7.056 -4.590 -11.184 1.00 81.50 314 ILE A CA 1
ATOM 2496 C C . ILE A 1 314 ? 6.537 -3.584 -12.233 1.00 81.50 314 ILE A C 1
ATOM 2498 O O . ILE A 1 314 ? 7.353 -2.920 -12.873 1.00 81.50 314 ILE A O 1
ATOM 2502 N N . PRO A 1 315 ? 5.209 -3.408 -12.384 1.00 87.50 315 PRO A N 1
ATOM 2503 C CA . PRO A 1 315 ? 4.628 -2.462 -13.335 1.00 87.50 315 PRO A CA 1
ATOM 2504 C C . PRO A 1 315 ? 4.675 -1.028 -12.782 1.00 87.50 315 PRO A C 1
ATOM 2506 O O . PRO A 1 315 ? 3.749 -0.580 -12.099 1.00 87.50 315 PRO A O 1
ATOM 2509 N N . ILE A 1 316 ? 5.755 -0.294 -13.070 1.00 87.44 316 ILE A N 1
ATOM 2510 C CA . ILE A 1 316 ? 6.010 1.052 -12.523 1.00 87.44 316 ILE A CA 1
ATOM 2511 C C . ILE A 1 316 ? 4.854 2.037 -12.754 1.00 87.44 316 ILE A C 1
ATOM 2513 O O . ILE A 1 316 ? 4.509 2.791 -11.847 1.00 87.44 316 ILE A O 1
ATOM 2517 N N . LYS A 1 317 ? 4.167 1.987 -13.900 1.00 90.62 317 LYS A N 1
ATOM 2518 C CA . LYS A 1 317 ? 3.029 2.884 -14.170 1.00 90.62 317 LYS A CA 1
ATOM 2519 C C . LYS A 1 317 ? 1.831 2.600 -13.276 1.00 90.62 317 LYS A C 1
ATOM 2521 O O . LYS A 1 317 ? 1.168 3.531 -12.829 1.00 90.62 317 LYS A O 1
ATOM 2526 N N . LEU A 1 318 ? 1.568 1.331 -12.963 1.00 93.00 318 LEU A N 1
ATOM 2527 C CA . LEU A 1 318 ? 0.534 0.993 -11.985 1.00 93.00 318 LEU A CA 1
ATOM 2528 C C . LEU A 1 318 ? 0.956 1.438 -10.583 1.00 93.00 318 LEU A C 1
ATOM 2530 O O . LEU A 1 318 ? 0.137 2.001 -9.869 1.00 93.00 318 LEU A O 1
ATOM 2534 N N . CYS A 1 319 ? 2.235 1.300 -10.214 1.00 93.38 319 CYS A N 1
ATOM 2535 C CA . CYS A 1 319 ? 2.743 1.865 -8.960 1.00 93.38 319 CYS A CA 1
ATOM 2536 C C . CYS A 1 319 ? 2.508 3.382 -8.881 1.00 93.38 319 CYS A C 1
ATOM 2538 O O . CYS A 1 319 ? 1.999 3.858 -7.871 1.00 93.38 319 CYS A O 1
ATOM 2540 N N . LEU A 1 320 ? 2.801 4.135 -9.946 1.00 94.62 320 LEU A N 1
ATOM 2541 C CA . LEU A 1 320 ? 2.540 5.578 -10.005 1.00 94.62 320 LEU A CA 1
ATOM 2542 C C . LEU A 1 320 ? 1.043 5.913 -9.942 1.00 94.62 320 LEU A C 1
ATOM 2544 O O . LEU A 1 320 ? 0.666 6.881 -9.286 1.00 94.62 320 LEU A O 1
ATOM 2548 N N . LEU A 1 321 ? 0.177 5.102 -10.559 1.00 95.94 321 LEU A N 1
ATOM 2549 C CA . LEU A 1 321 ? -1.276 5.229 -10.414 1.00 95.94 321 LEU A CA 1
ATOM 2550 C C . LEU A 1 321 ? -1.719 5.032 -8.957 1.00 95.94 321 LEU A C 1
ATOM 2552 O O . LEU A 1 321 ? -2.532 5.803 -8.449 1.00 95.94 321 LEU A O 1
ATOM 2556 N N . TYR A 1 322 ? -1.182 4.022 -8.273 1.00 96.25 322 TYR A N 1
ATOM 2557 C CA . TYR A 1 322 ? -1.479 3.794 -6.861 1.00 96.25 322 TYR A CA 1
ATOM 2558 C C . TYR A 1 322 ? -0.976 4.951 -5.998 1.00 96.25 322 TYR A C 1
ATOM 2560 O O . TYR A 1 322 ? -1.701 5.407 -5.123 1.00 96.25 322 TYR A O 1
ATOM 2568 N N . MET A 1 323 ? 0.210 5.496 -6.280 1.00 96.00 323 MET A N 1
ATOM 2569 C CA . MET A 1 323 ? 0.706 6.686 -5.583 1.00 96.00 323 MET A CA 1
ATOM 2570 C C . MET A 1 323 ? -0.166 7.921 -5.828 1.00 96.00 323 MET A C 1
ATOM 2572 O O . MET A 1 323 ? -0.457 8.649 -4.882 1.00 96.00 323 MET A O 1
ATOM 2576 N N . TRP A 1 324 ? -0.638 8.132 -7.062 1.00 96.62 324 TRP A N 1
ATOM 2577 C CA . TRP A 1 324 ? -1.618 9.175 -7.380 1.00 96.62 324 TRP A CA 1
ATOM 2578 C C . TRP A 1 324 ? -2.882 9.037 -6.522 1.00 96.62 324 TRP A C 1
ATOM 2580 O O . TRP A 1 324 ? -3.345 10.022 -5.942 1.00 96.62 324 TRP A O 1
ATOM 2590 N N . MET A 1 325 ? -3.421 7.819 -6.413 1.00 96.19 325 MET A N 1
ATOM 2591 C CA . MET A 1 325 ? -4.608 7.543 -5.605 1.00 96.19 325 MET A CA 1
ATOM 2592 C C . MET A 1 325 ? -4.337 7.821 -4.125 1.00 96.19 325 MET A C 1
ATOM 2594 O O . MET A 1 325 ? -5.087 8.569 -3.501 1.00 96.19 325 MET A O 1
ATOM 2598 N N . LEU A 1 326 ? -3.232 7.296 -3.591 1.00 95.62 326 LEU A N 1
ATOM 2599 C CA . LEU A 1 326 ? -2.826 7.503 -2.204 1.00 95.62 326 LEU A CA 1
ATOM 2600 C C . LEU A 1 326 ? -2.695 8.997 -1.877 1.00 95.62 326 LEU A C 1
ATOM 2602 O O . LEU A 1 326 ? -3.185 9.429 -0.841 1.00 95.62 326 LEU A O 1
ATOM 2606 N N . GLU A 1 327 ? -2.116 9.822 -2.757 1.00 93.94 327 GLU A N 1
ATOM 2607 C CA . GLU A 1 327 ? -2.043 11.279 -2.544 1.00 93.94 327 GLU A CA 1
ATOM 2608 C C . GLU A 1 327 ? -3.413 11.953 -2.427 1.00 93.94 327 GLU A C 1
ATOM 2610 O O . GLU A 1 327 ? -3.575 12.920 -1.677 1.00 93.94 327 GLU A O 1
ATOM 2615 N N . LYS A 1 328 ? -4.415 11.455 -3.150 1.00 94.38 328 LYS A N 1
ATOM 2616 C CA . LYS A 1 328 ? -5.786 11.961 -3.060 1.00 94.38 328 LYS A CA 1
ATOM 2617 C C . LYS A 1 328 ? -6.439 11.481 -1.767 1.00 94.38 328 LYS A C 1
ATOM 2619 O O . LYS A 1 328 ? -6.944 12.298 -1.005 1.00 94.38 328 LYS A O 1
ATOM 2624 N N . GLU A 1 329 ? -6.360 10.191 -1.462 1.00 94.12 329 GLU A N 1
ATOM 2625 C CA . GLU A 1 329 ? -6.947 9.612 -0.249 1.00 94.12 329 GLU A CA 1
ATOM 2626 C C . GLU A 1 329 ? -6.350 10.195 1.035 1.00 94.12 329 GLU A C 1
ATOM 2628 O O . GLU A 1 329 ? -7.081 10.471 1.987 1.00 94.12 329 GLU A O 1
ATOM 2633 N N . LYS A 1 330 ? -5.040 10.471 1.048 1.00 92.00 330 LYS A N 1
ATOM 2634 C CA . LYS A 1 330 ? -4.362 11.170 2.147 1.00 92.00 330 LYS A CA 1
ATOM 2635 C C . LYS A 1 330 ? -5.019 12.522 2.418 1.00 92.00 330 LYS A C 1
ATOM 2637 O O . LYS A 1 330 ? -5.268 12.834 3.576 1.00 92.00 330 LYS A O 1
ATOM 2642 N N . LYS A 1 331 ? -5.368 13.296 1.384 1.00 90.81 331 LYS A N 1
ATOM 2643 C CA . LYS A 1 331 ? -6.072 14.587 1.536 1.00 90.81 331 LYS A CA 1
ATOM 2644 C C . LYS A 1 331 ? -7.504 14.415 2.041 1.00 90.81 331 LYS A C 1
ATOM 2646 O O . LYS A 1 331 ? -7.943 15.195 2.880 1.00 90.81 331 LYS A O 1
ATOM 2651 N N . LEU A 1 332 ? -8.206 13.380 1.578 1.00 92.94 332 LEU A N 1
ATOM 2652 C CA . LEU A 1 332 ? -9.571 13.075 2.018 1.00 92.94 332 LEU A CA 1
ATOM 2653 C C . LEU A 1 332 ? -9.623 12.670 3.500 1.00 92.94 332 LEU A C 1
ATOM 2655 O O . LEU A 1 332 ? -10.513 13.096 4.235 1.00 92.94 332 LEU A O 1
ATOM 2659 N N . LEU A 1 333 ? -8.664 11.859 3.953 1.00 91.69 333 LEU A N 1
ATOM 2660 C CA . LEU A 1 333 ? -8.622 11.331 5.319 1.00 91.69 333 LEU A CA 1
ATOM 2661 C C . LEU A 1 333 ? -7.929 12.267 6.317 1.00 91.69 333 LEU A C 1
ATOM 2663 O O . LEU A 1 333 ? -8.222 12.195 7.511 1.00 91.69 333 LEU A O 1
ATOM 2667 N N . ASN A 1 334 ? -6.999 13.113 5.864 1.00 90.38 334 ASN A N 1
ATOM 2668 C CA . ASN A 1 334 ? -6.245 13.997 6.745 1.00 90.38 334 ASN A CA 1
ATOM 2669 C C . ASN A 1 334 ? -7.101 15.186 7.187 1.00 90.38 334 ASN A C 1
ATOM 2671 O O . ASN A 1 334 ? -7.340 16.115 6.425 1.00 90.38 334 ASN A O 1
ATOM 2675 N N . ASP A 1 335 ? -7.546 15.144 8.436 1.00 85.69 335 ASP A N 1
ATOM 2676 C CA . ASP A 1 335 ? -8.303 16.191 9.120 1.00 85.69 335 ASP A CA 1
ATOM 2677 C C . ASP A 1 335 ? -7.428 17.025 10.077 1.00 85.69 335 ASP A C 1
ATOM 2679 O O . ASP A 1 335 ? -7.947 17.856 10.820 1.00 85.69 335 ASP A O 1
ATOM 2683 N N . ASN A 1 336 ? -6.102 16.831 10.051 1.00 82.69 336 ASN A N 1
ATOM 2684 C CA . ASN A 1 336 ? -5.133 17.633 10.790 1.00 82.69 336 ASN A CA 1
ATOM 2685 C C . ASN A 1 336 ? -4.271 18.456 9.820 1.00 82.69 336 ASN A C 1
ATOM 2687 O O . ASN A 1 336 ? -3.408 17.920 9.130 1.00 82.69 336 ASN A O 1
ATOM 2691 N N . GLN A 1 337 ? -4.471 19.775 9.810 1.00 72.06 337 GLN A N 1
ATOM 2692 C CA . GLN A 1 337 ? -3.756 20.690 8.912 1.00 72.06 337 GLN A CA 1
ATOM 2693 C C . GLN A 1 337 ? -2.247 20.799 9.198 1.00 72.06 337 GLN A C 1
ATOM 2695 O O . GLN A 1 337 ? -1.518 21.270 8.332 1.00 72.06 337 GLN A O 1
ATOM 2700 N N . GLY A 1 338 ? -1.779 20.385 10.382 1.00 73.50 338 GLY A N 1
ATOM 2701 C CA . GLY A 1 338 ? -0.361 20.438 10.764 1.00 73.50 338 GLY A CA 1
ATOM 2702 C C . GLY A 1 338 ? 0.443 19.169 10.463 1.00 73.50 338 GLY A C 1
ATOM 2703 O O . GLY A 1 338 ? 1.664 19.202 10.564 1.00 73.50 338 GLY A O 1
ATOM 2704 N N . ALA A 1 339 ? -0.216 18.064 10.098 1.00 82.50 339 ALA A N 1
ATOM 2705 C CA . ALA A 1 339 ? 0.442 16.778 9.879 1.00 82.50 339 ALA A CA 1
ATOM 2706 C C . ALA A 1 339 ? 0.562 16.462 8.386 1.00 82.50 339 ALA A C 1
ATOM 2708 O O . ALA A 1 339 ? -0.449 16.384 7.680 1.00 82.50 339 ALA A O 1
ATOM 2709 N N . GLU A 1 340 ? 1.782 16.201 7.917 1.00 86.62 340 GLU A N 1
ATOM 2710 C CA . GLU A 1 340 ? 2.027 15.697 6.568 1.00 86.62 340 GLU A CA 1
ATOM 2711 C C . GLU A 1 340 ? 2.208 14.180 6.579 1.00 86.62 340 GLU A C 1
ATOM 2713 O O . GLU A 1 340 ? 2.874 13.603 7.431 1.00 86.62 340 GLU A O 1
ATOM 2718 N N . TYR A 1 341 ? 1.628 13.493 5.605 1.00 90.75 341 TYR A N 1
ATOM 2719 C CA . TYR A 1 341 ? 1.786 12.048 5.469 1.00 90.75 341 TYR A CA 1
ATOM 2720 C C . TYR A 1 341 ? 2.479 11.775 4.152 1.00 90.75 341 TYR A C 1
ATOM 2722 O O . TYR A 1 341 ? 2.173 12.446 3.170 1.00 90.75 341 TYR A O 1
ATOM 2730 N N . GLN A 1 342 ? 3.340 10.764 4.095 1.00 92.81 342 GLN A N 1
ATOM 2731 C CA . GLN A 1 342 ? 3.868 10.250 2.836 1.00 92.81 342 GLN A CA 1
ATOM 2732 C C . GLN A 1 342 ? 3.817 8.734 2.804 1.00 92.81 342 GLN A C 1
ATOM 2734 O O . GLN A 1 342 ? 3.899 8.080 3.838 1.00 92.81 342 GLN A O 1
ATOM 2739 N N . CYS A 1 343 ? 3.639 8.175 1.611 1.00 92.94 343 CYS A N 1
ATOM 2740 C CA . CYS A 1 343 ? 3.592 6.736 1.413 1.00 92.94 343 CYS A CA 1
ATOM 2741 C C . CYS A 1 343 ? 4.807 6.273 0.613 1.00 92.94 343 CYS A C 1
ATOM 2743 O O . CYS A 1 343 ? 5.272 6.978 -0.282 1.00 92.94 343 CYS A O 1
ATOM 2745 N N . LEU A 1 344 ? 5.286 5.072 0.925 1.00 91.88 344 LEU A N 1
ATOM 2746 C CA . LEU A 1 344 ? 6.278 4.349 0.142 1.00 91.88 344 LEU A CA 1
ATOM 2747 C C . LEU A 1 344 ? 5.751 2.947 -0.147 1.00 91.88 344 LEU A C 1
ATOM 2749 O O . LEU A 1 344 ? 5.628 2.120 0.762 1.00 91.88 344 LEU A O 1
ATOM 2753 N N . LEU A 1 345 ? 5.447 2.680 -1.415 1.00 90.25 345 LEU A N 1
ATOM 2754 C CA . LEU A 1 345 ? 5.045 1.352 -1.859 1.00 90.25 345 LEU A CA 1
ATOM 2755 C C . LEU A 1 345 ? 6.282 0.452 -1.942 1.00 90.25 345 LEU A C 1
ATOM 2757 O O . LEU A 1 345 ? 7.249 0.774 -2.624 1.00 90.25 345 LEU A O 1
ATOM 2761 N N . SER A 1 346 ? 6.250 -0.683 -1.250 1.00 87.62 346 SER A N 1
ATOM 2762 C CA . SER A 1 346 ? 7.356 -1.638 -1.175 1.00 87.62 346 SER A CA 1
ATOM 2763 C C . SER A 1 346 ? 6.857 -3.024 -1.591 1.00 87.62 346 SER A C 1
ATOM 2765 O O . SER A 1 346 ? 6.452 -3.819 -0.738 1.00 87.62 346 SER A O 1
ATOM 2767 N N . PRO A 1 347 ? 6.832 -3.326 -2.902 1.00 83.69 347 PRO A N 1
ATOM 2768 C CA . PRO A 1 347 ? 6.424 -4.633 -3.385 1.00 83.69 347 PRO A CA 1
ATOM 2769 C C . PRO A 1 347 ? 7.396 -5.715 -2.923 1.00 83.69 347 PRO A C 1
ATOM 2771 O O . PRO A 1 347 ? 8.613 -5.534 -2.974 1.00 83.69 347 PRO A O 1
ATOM 2774 N N . VAL A 1 348 ? 6.852 -6.855 -2.517 1.00 79.56 348 VAL A N 1
ATOM 2775 C CA . VAL A 1 348 ? 7.604 -8.048 -2.112 1.00 79.56 348 VAL A CA 1
ATOM 2776 C C . VAL A 1 348 ? 6.964 -9.302 -2.719 1.00 79.56 348 VAL A C 1
ATOM 2778 O O . VAL A 1 348 ? 5.818 -9.263 -3.176 1.00 79.56 348 VAL A O 1
ATOM 2781 N N . MET A 1 349 ? 7.709 -10.412 -2.751 1.00 71.19 349 MET A N 1
ATOM 2782 C CA . MET A 1 349 ? 7.314 -11.635 -3.467 1.00 71.19 349 MET A CA 1
ATOM 2783 C C . MET A 1 349 ? 5.965 -12.196 -3.006 1.00 71.19 349 MET A C 1
ATOM 2785 O O . MET A 1 349 ? 5.052 -12.393 -3.806 1.00 71.19 349 MET A O 1
ATOM 2789 N N . GLU A 1 350 ? 5.828 -12.415 -1.705 1.00 69.50 350 GLU A N 1
ATOM 2790 C CA . GLU A 1 350 ? 4.580 -12.805 -1.063 1.00 69.50 350 GLU A CA 1
ATOM 2791 C C . GLU A 1 350 ? 4.445 -11.985 0.216 1.00 69.50 350 GLU A C 1
ATOM 2793 O O . GLU A 1 350 ? 5.395 -11.858 0.989 1.00 69.50 350 GLU A O 1
ATOM 2798 N N . SER A 1 351 ? 3.277 -11.383 0.415 1.00 64.12 351 SER A N 1
ATOM 2799 C CA . SER A 1 351 ? 2.951 -10.663 1.640 1.00 64.12 351 SER A CA 1
ATOM 2800 C C . SER A 1 351 ? 1.448 -10.595 1.780 1.00 64.12 351 SER A C 1
ATOM 2802 O O . SER A 1 351 ? 0.757 -10.218 0.832 1.00 64.12 351 SER A O 1
ATOM 2804 N N . ILE A 1 352 ? 0.975 -10.878 2.989 1.00 77.19 352 ILE A N 1
ATOM 2805 C CA . ILE A 1 352 ? -0.246 -10.244 3.483 1.00 77.19 352 ILE A CA 1
ATOM 2806 C C . ILE A 1 352 ? 0.065 -8.742 3.508 1.00 77.19 352 ILE A C 1
ATOM 2808 O O . ILE A 1 352 ? 1.143 -8.393 4.009 1.00 77.19 352 ILE A O 1
ATOM 2812 N N . PRO A 1 353 ? -0.757 -7.866 2.904 1.00 79.31 353 PRO A N 1
ATOM 2813 C CA . PRO A 1 353 ? -0.536 -6.430 2.947 1.00 79.31 353 PRO A CA 1
ATOM 2814 C C . PRO A 1 353 ? -0.207 -5.990 4.371 1.00 79.31 353 PRO A C 1
ATOM 2816 O O . PRO A 1 353 ? -0.866 -6.395 5.324 1.00 79.31 353 PRO A O 1
ATOM 2819 N N . ALA A 1 354 ? 0.895 -5.265 4.516 1.00 80.81 354 ALA A N 1
ATOM 2820 C CA . ALA A 1 354 ? 1.387 -4.873 5.822 1.00 80.81 354 ALA A CA 1
ATOM 2821 C C . ALA A 1 354 ? 1.940 -3.463 5.757 1.00 80.81 354 ALA A C 1
ATOM 2823 O O . ALA A 1 354 ? 2.854 -3.158 4.985 1.00 80.81 354 ALA A O 1
ATOM 2824 N N . THR A 1 355 ? 1.424 -2.613 6.622 1.00 83.75 355 THR A N 1
ATOM 2825 C CA . THR A 1 355 ? 1.890 -1.245 6.771 1.00 83.75 355 THR A CA 1
ATOM 2826 C C . THR A 1 355 ? 2.723 -1.050 8.024 1.00 83.75 355 THR A C 1
ATOM 2828 O O . THR A 1 355 ? 2.511 -1.680 9.061 1.00 83.75 355 THR A O 1
ATOM 2831 N N . GLY A 1 356 ? 3.669 -0.122 7.949 1.00 83.62 356 GLY A N 1
ATOM 2832 C CA . GLY A 1 356 ? 4.478 0.299 9.085 1.00 83.62 356 GLY A CA 1
ATOM 2833 C C . GLY A 1 356 ? 4.913 1.748 8.945 1.00 83.62 356 GLY A C 1
ATOM 2834 O O . GLY A 1 356 ? 5.008 2.269 7.836 1.00 83.62 356 GLY A O 1
ATOM 2835 N N . LEU A 1 357 ? 5.179 2.403 10.072 1.00 84.25 357 LEU A N 1
ATOM 2836 C CA . LEU A 1 357 ? 5.860 3.694 10.063 1.00 84.25 357 LEU A CA 1
ATOM 2837 C C . LEU A 1 357 ? 7.356 3.446 9.891 1.00 84.25 357 LEU A C 1
ATOM 2839 O O . LEU A 1 357 ? 7.915 2.623 10.612 1.00 84.25 357 LEU A O 1
ATOM 2843 N N . VAL A 1 358 ? 7.986 4.151 8.950 1.00 81.56 358 VAL A N 1
ATOM 2844 C CA . VAL A 1 358 ? 9.438 4.049 8.729 1.00 81.56 358 VAL A CA 1
ATOM 2845 C C . VAL A 1 358 ? 10.192 4.609 9.933 1.00 81.56 358 VAL A C 1
ATOM 2847 O O . VAL A 1 358 ? 11.157 4.001 10.382 1.00 81.56 358 VAL A O 1
ATOM 2850 N N . TYR A 1 359 ? 9.699 5.714 10.501 1.00 78.50 359 TYR A N 1
ATOM 2851 C CA . TYR A 1 359 ? 10.254 6.326 11.703 1.00 78.50 359 TYR A CA 1
ATOM 2852 C C . TYR A 1 359 ? 9.148 6.556 12.752 1.00 78.50 359 TYR A C 1
ATOM 2854 O O . TYR A 1 359 ? 8.523 7.613 12.776 1.00 78.50 359 TYR A O 1
ATOM 2862 N N . PRO A 1 360 ? 8.817 5.538 13.572 1.00 61.50 360 PRO A N 1
ATOM 2863 C CA . PRO A 1 360 ? 7.682 5.592 14.499 1.00 61.50 360 PRO A CA 1
ATOM 2864 C C . PRO A 1 360 ? 7.901 6.518 15.704 1.00 61.50 360 PRO A C 1
ATOM 2866 O O . PRO A 1 360 ? 6.919 6.963 16.295 1.00 61.50 360 PRO A O 1
ATOM 2869 N N . ASP A 1 361 ? 9.160 6.795 16.052 1.00 60.62 361 ASP A N 1
ATOM 2870 C CA . ASP A 1 361 ? 9.553 7.565 17.238 1.00 60.62 361 ASP A CA 1
ATOM 2871 C C . ASP A 1 361 ? 9.807 9.057 16.938 1.00 60.62 361 ASP A C 1
ATOM 2873 O O . ASP A 1 361 ? 10.392 9.758 17.765 1.00 60.62 361 ASP A O 1
ATOM 2877 N N . SER A 1 362 ? 9.399 9.568 15.767 1.00 59.97 362 SER A N 1
ATOM 2878 C CA . SER A 1 362 ? 9.523 11.000 15.477 1.00 59.97 362 SER A CA 1
ATOM 2879 C C . SER A 1 362 ? 8.601 11.816 16.385 1.00 59.97 362 SER A C 1
ATOM 2881 O O . SER A 1 362 ? 7.410 11.521 16.496 1.00 59.97 362 SER A O 1
ATOM 2883 N N . GLU A 1 363 ? 9.126 12.882 16.995 1.00 56.03 363 GLU A N 1
ATOM 2884 C CA . GLU A 1 363 ? 8.292 13.864 17.709 1.00 56.03 363 GLU A CA 1
ATOM 2885 C C . GLU A 1 363 ? 7.424 14.697 16.748 1.00 56.03 363 GLU A C 1
ATOM 2887 O O . GLU A 1 363 ? 6.469 15.346 17.175 1.00 56.03 363 GLU A O 1
ATOM 2892 N N . GLU A 1 364 ? 7.717 14.644 15.445 1.00 60.81 364 GLU A N 1
ATOM 2893 C CA . GLU A 1 364 ? 6.915 15.278 14.405 1.00 60.81 364 GLU A CA 1
ATOM 2894 C C . GLU A 1 364 ? 5.560 14.587 14.213 1.00 60.81 364 GLU A C 1
ATOM 2896 O O . GLU A 1 364 ? 5.447 13.358 14.216 1.00 60.81 364 GLU A O 1
ATOM 2901 N N . GLU A 1 365 ? 4.514 15.387 13.983 1.00 67.69 365 GLU A N 1
ATOM 2902 C CA . GLU A 1 365 ? 3.194 14.861 13.617 1.00 67.69 365 GLU A CA 1
ATOM 2903 C C . GLU A 1 365 ? 3.186 14.218 12.222 1.00 67.69 365 GLU A C 1
ATOM 2905 O O . GLU A 1 365 ? 2.309 13.396 11.934 1.00 67.69 365 GLU A O 1
ATOM 2910 N N . SER A 1 366 ? 4.163 14.565 11.380 1.00 79.94 366 SER A N 1
ATOM 2911 C CA . SER A 1 366 ? 4.304 14.065 10.018 1.00 79.94 366 SER A CA 1
ATOM 2912 C C . SER A 1 366 ? 4.828 12.629 9.976 1.00 79.94 366 SER A C 1
ATOM 2914 O O . SER A 1 366 ? 5.719 12.252 10.736 1.00 79.94 366 SER A O 1
ATOM 2916 N N . ARG A 1 367 ? 4.267 11.792 9.094 1.00 86.81 367 ARG A N 1
ATOM 2917 C CA . ARG A 1 367 ? 4.495 10.337 9.097 1.00 86.81 367 ARG A CA 1
ATOM 2918 C C . ARG A 1 367 ? 4.775 9.762 7.717 1.00 86.81 367 ARG A C 1
ATOM 2920 O O . ARG A 1 367 ? 3.924 9.808 6.828 1.00 86.81 367 ARG A O 1
ATOM 2927 N N . LEU A 1 368 ? 5.908 9.069 7.606 1.00 90.88 368 LEU A N 1
ATOM 2928 C CA . LEU A 1 368 ? 6.233 8.222 6.464 1.00 90.88 368 LEU A CA 1
ATOM 2929 C C . LEU A 1 368 ? 5.723 6.787 6.681 1.00 90.88 368 LEU A C 1
ATOM 2931 O O . LEU A 1 368 ? 6.194 6.059 7.559 1.00 90.88 368 LEU A O 1
ATOM 2935 N N . ILE A 1 369 ? 4.759 6.379 5.858 1.00 92.19 369 ILE A N 1
ATOM 2936 C CA . ILE A 1 369 ? 4.084 5.080 5.892 1.00 92.19 369 ILE A CA 1
ATOM 2937 C C . ILE A 1 369 ? 4.665 4.189 4.792 1.00 92.19 369 ILE A C 1
ATOM 2939 O O . ILE A 1 369 ? 4.491 4.444 3.600 1.00 92.19 369 ILE A O 1
ATOM 2943 N N . ARG A 1 370 ? 5.313 3.093 5.179 1.00 91.62 370 ARG A N 1
ATOM 2944 C CA . ARG A 1 370 ? 5.710 2.030 4.256 1.00 91.62 370 ARG A CA 1
ATOM 2945 C C . ARG A 1 370 ? 4.554 1.055 4.089 1.00 91.62 370 ARG A C 1
ATOM 2947 O O . ARG A 1 370 ? 4.071 0.509 5.077 1.00 91.62 370 ARG A O 1
ATOM 2954 N N . ILE A 1 371 ? 4.166 0.795 2.845 1.00 91.25 371 ILE A N 1
ATOM 2955 C CA . ILE A 1 371 ? 3.113 -0.156 2.487 1.00 91.25 371 ILE A CA 1
ATOM 2956 C C . ILE A 1 371 ? 3.764 -1.340 1.774 1.00 91.25 371 ILE A C 1
ATOM 2958 O O . ILE A 1 371 ? 4.244 -1.208 0.647 1.00 91.25 371 ILE A O 1
ATOM 2962 N N . LYS A 1 372 ? 3.806 -2.499 2.431 1.00 89.56 372 LYS A N 1
ATOM 2963 C CA . LYS A 1 372 ? 4.267 -3.750 1.825 1.00 89.56 372 LYS A CA 1
ATOM 2964 C C . LYS A 1 372 ? 3.090 -4.455 1.175 1.00 89.56 372 LYS A C 1
ATOM 2966 O O . LYS A 1 372 ? 2.088 -4.709 1.836 1.00 89.56 372 LYS A O 1
ATOM 2971 N N . VAL A 1 373 ? 3.222 -4.787 -0.104 1.00 88.19 373 VAL A N 1
ATOM 2972 C CA . VAL A 1 373 ? 2.184 -5.486 -0.874 1.00 88.19 373 VAL A CA 1
ATOM 2973 C C . VAL A 1 373 ? 2.792 -6.638 -1.654 1.00 88.19 373 VAL A C 1
ATOM 2975 O O . VAL A 1 373 ? 3.961 -6.585 -2.046 1.00 88.19 373 VAL A O 1
ATOM 2978 N N . SER A 1 374 ? 1.996 -7.678 -1.906 1.00 84.50 374 SER A N 1
ATOM 2979 C CA . SER A 1 374 ? 2.411 -8.729 -2.833 1.00 84.50 374 SER A CA 1
ATOM 2980 C C . SER A 1 374 ? 2.516 -8.160 -4.249 1.00 84.50 374 SER A C 1
ATOM 2982 O O . SER A 1 374 ? 1.686 -7.354 -4.677 1.00 84.50 374 SER A O 1
ATOM 2984 N N . GLN A 1 375 ? 3.502 -8.605 -5.018 1.00 80.44 375 GLN A N 1
ATOM 2985 C CA . GLN A 1 375 ? 3.636 -8.155 -6.408 1.00 80.44 375 GLN A CA 1
ATOM 2986 C C . GLN A 1 375 ? 2.473 -8.601 -7.285 1.00 80.44 375 GLN A C 1
ATOM 2988 O O . GLN A 1 375 ? 2.087 -7.882 -8.202 1.00 80.44 375 GLN A O 1
ATOM 2993 N N . ARG A 1 376 ? 1.863 -9.755 -6.988 1.00 82.94 376 ARG A N 1
ATOM 2994 C CA . ARG A 1 376 ? 0.666 -10.212 -7.701 1.00 82.94 376 ARG A CA 1
ATOM 2995 C C . ARG A 1 376 ? -0.474 -9.200 -7.577 1.00 82.94 376 ARG A C 1
ATOM 2997 O O . ARG A 1 376 ? -1.181 -8.973 -8.556 1.00 82.94 376 ARG A O 1
ATOM 3004 N N . SER A 1 377 ? -0.618 -8.575 -6.410 1.00 86.81 377 SER A N 1
ATOM 3005 C CA . SER A 1 377 ? -1.642 -7.557 -6.169 1.00 86.81 377 SER A CA 1
ATOM 3006 C C . SER A 1 377 ? -1.443 -6.312 -7.040 1.00 86.81 377 SER A C 1
ATOM 3008 O O . SER A 1 377 ? -2.430 -5.679 -7.394 1.00 86.81 377 SER A O 1
ATOM 3010 N N . LEU A 1 378 ? -0.214 -5.991 -7.475 1.00 89.06 378 LEU A N 1
ATOM 3011 C CA . LEU A 1 378 ? 0.039 -4.850 -8.374 1.00 89.06 378 LEU A CA 1
ATOM 3012 C C . LEU A 1 378 ? -0.698 -4.971 -9.713 1.00 89.06 378 LEU A C 1
ATOM 3014 O O . LEU A 1 378 ? -1.030 -3.953 -10.314 1.00 89.06 378 LEU A O 1
ATOM 3018 N N . TYR A 1 379 ? -0.979 -6.199 -10.155 1.00 87.69 379 TYR A N 1
ATOM 3019 C CA . TYR A 1 379 ? -1.723 -6.506 -11.379 1.00 87.69 379 TYR A CA 1
ATOM 3020 C C . TYR A 1 379 ? -3.232 -6.700 -11.141 1.00 87.69 379 TYR A C 1
ATOM 3022 O O . TYR A 1 379 ? -3.955 -7.083 -12.059 1.00 87.69 379 TYR A O 1
ATOM 3030 N N . MET A 1 380 ? -3.714 -6.446 -9.921 1.00 89.75 380 MET A N 1
ATOM 3031 C CA . MET A 1 380 ? -5.121 -6.537 -9.519 1.00 89.75 380 MET A CA 1
ATOM 3032 C C . MET A 1 380 ? -5.620 -5.150 -9.084 1.00 89.75 380 MET A C 1
ATOM 3034 O O . MET A 1 380 ? -5.905 -4.951 -7.905 1.00 89.75 380 MET A O 1
ATOM 3038 N N . PRO A 1 381 ? -5.699 -4.169 -10.005 1.00 90.75 381 PRO A N 1
ATOM 3039 C CA . PRO A 1 381 ? -5.902 -2.764 -9.655 1.00 90.75 381 PRO A CA 1
ATOM 3040 C C . PRO A 1 381 ? -7.151 -2.523 -8.812 1.00 90.75 381 PRO A C 1
ATOM 3042 O O . PRO A 1 381 ? -7.051 -1.871 -7.783 1.00 90.75 381 PRO A O 1
ATOM 3045 N N . ARG A 1 382 ? -8.298 -3.117 -9.163 1.00 90.88 382 ARG A N 1
ATOM 3046 C CA . ARG A 1 382 ? -9.534 -2.986 -8.373 1.00 90.88 382 ARG A CA 1
ATOM 3047 C C . ARG A 1 382 ? -9.337 -3.402 -6.913 1.00 90.88 382 ARG A C 1
ATOM 3049 O O . ARG A 1 382 ? -9.702 -2.665 -6.005 1.00 90.88 382 ARG A O 1
ATOM 3056 N N . ASP A 1 383 ? -8.778 -4.588 -6.695 1.00 90.94 383 ASP A N 1
ATOM 3057 C CA . ASP A 1 383 ? -8.654 -5.168 -5.358 1.00 90.94 383 ASP A CA 1
ATOM 3058 C C . ASP A 1 383 ? -7.543 -4.472 -4.561 1.00 90.94 383 ASP A C 1
ATOM 3060 O O . ASP A 1 383 ? -7.701 -4.205 -3.373 1.00 90.94 383 ASP A O 1
ATOM 3064 N N . LEU A 1 384 ? -6.441 -4.106 -5.224 1.00 93.00 384 LEU A N 1
ATOM 3065 C CA . LEU A 1 384 ? -5.349 -3.375 -4.594 1.00 93.00 384 LEU A CA 1
ATOM 3066 C C . LEU A 1 384 ? -5.748 -1.947 -4.216 1.00 93.00 384 LEU A C 1
ATOM 3068 O O . LEU A 1 384 ? -5.316 -1.486 -3.169 1.00 93.00 384 LEU A O 1
ATOM 3072 N N . MET A 1 385 ? -6.591 -1.264 -4.997 1.00 94.44 385 MET A N 1
ATOM 3073 C CA . MET A 1 385 ? -7.134 0.039 -4.596 1.00 94.44 385 MET A CA 1
ATOM 3074 C C . MET A 1 385 ? -7.879 -0.076 -3.259 1.00 94.44 385 MET A C 1
ATOM 3076 O O . MET A 1 385 ? -7.549 0.654 -2.334 1.00 94.44 385 MET A O 1
ATOM 3080 N N . ILE A 1 386 ? -8.773 -1.065 -3.108 1.00 94.12 386 ILE A N 1
ATOM 3081 C CA . ILE A 1 386 ? -9.501 -1.326 -1.847 1.00 94.12 386 ILE A CA 1
ATOM 3082 C C . ILE A 1 386 ? -8.534 -1.582 -0.685 1.00 94.12 386 ILE A C 1
ATOM 3084 O O . ILE A 1 386 ? -8.688 -1.005 0.393 1.00 94.12 386 ILE A O 1
ATOM 3088 N N . ILE A 1 387 ? -7.537 -2.444 -0.910 1.00 92.88 387 ILE A N 1
ATOM 3089 C CA . ILE A 1 387 ? -6.516 -2.780 0.088 1.00 92.88 387 ILE A CA 1
ATOM 3090 C C . ILE A 1 387 ? -5.747 -1.521 0.498 1.00 92.88 387 ILE A C 1
ATOM 3092 O O . ILE A 1 387 ? -5.624 -1.239 1.682 1.00 92.88 387 ILE A O 1
ATOM 3096 N N . LEU A 1 388 ? -5.265 -0.726 -0.457 1.00 95.00 388 LEU A N 1
ATOM 3097 C CA . LEU A 1 388 ? -4.496 0.484 -0.173 1.00 95.00 388 LEU A CA 1
ATOM 3098 C C . LEU A 1 388 ? -5.303 1.500 0.637 1.00 95.00 388 LEU A C 1
ATOM 3100 O O . LEU A 1 388 ? -4.778 2.002 1.632 1.00 95.00 388 LEU A O 1
ATOM 3104 N N . THR A 1 389 ? -6.571 1.738 0.281 1.00 95.06 389 THR A N 1
ATOM 3105 C CA . THR A 1 389 ? -7.458 2.631 1.041 1.00 95.06 389 THR A CA 1
ATOM 3106 C C . THR A 1 389 ? -7.637 2.145 2.485 1.00 95.06 389 THR A C 1
ATOM 3108 O O . THR A 1 389 ? -7.592 2.946 3.423 1.00 95.06 389 THR A O 1
ATOM 3111 N N . HIS A 1 390 ? -7.813 0.832 2.680 1.00 93.88 390 HIS A N 1
ATOM 3112 C CA . HIS A 1 390 ? -7.924 0.211 4.004 1.00 93.88 390 HIS A CA 1
ATOM 3113 C C . HIS A 1 390 ? -6.643 0.419 4.834 1.00 93.88 390 HIS A C 1
ATOM 3115 O O . HIS A 1 390 ? -6.695 0.884 5.979 1.00 93.88 390 HIS A O 1
ATOM 3121 N N . GLU A 1 391 ? -5.492 0.118 4.235 1.00 91.94 391 GLU A N 1
ATOM 3122 C CA . GLU A 1 391 ? -4.183 0.154 4.881 1.00 91.94 391 GLU A CA 1
ATOM 3123 C C . GLU A 1 391 ? -3.803 1.569 5.352 1.00 91.94 391 GLU A C 1
ATOM 3125 O O . GLU A 1 391 ? -3.390 1.769 6.500 1.00 91.94 391 GLU A O 1
ATOM 3130 N N . ILE A 1 392 ? -3.992 2.599 4.519 1.00 92.56 392 ILE A N 1
ATOM 3131 C CA . ILE A 1 392 ? -3.658 3.976 4.925 1.00 92.56 392 ILE A CA 1
ATOM 3132 C C . ILE A 1 392 ? -4.610 4.534 5.988 1.00 92.56 392 ILE A C 1
ATOM 3134 O O . ILE A 1 392 ? -4.189 5.337 6.830 1.00 92.56 392 ILE A O 1
ATOM 3138 N N . ALA A 1 393 ? -5.867 4.079 6.016 1.00 92.56 393 ALA A N 1
ATOM 3139 C CA . ALA A 1 393 ? -6.855 4.500 7.007 1.00 92.56 393 ALA A CA 1
ATOM 3140 C C . ALA A 1 393 ? -6.477 4.070 8.441 1.00 92.56 393 ALA A C 1
ATOM 3142 O O . ALA A 1 393 ? -6.940 4.659 9.423 1.00 92.56 393 ALA A O 1
ATOM 3143 N N . HIS A 1 394 ? -5.561 3.110 8.610 1.00 89.12 394 HIS A N 1
ATOM 3144 C CA . HIS A 1 394 ? -5.000 2.810 9.928 1.00 89.12 394 HIS A CA 1
ATOM 3145 C C . HIS A 1 394 ? -4.191 3.974 10.523 1.00 89.12 394 HIS A C 1
ATOM 3147 O O . HIS A 1 394 ? -4.176 4.141 11.755 1.00 89.12 394 HIS A O 1
ATOM 3153 N N . TYR A 1 395 ? -3.547 4.785 9.679 1.00 87.25 395 TYR A N 1
ATOM 3154 C CA . TYR A 1 395 ? -2.584 5.814 10.086 1.00 87.25 395 TYR A CA 1
ATOM 3155 C C . TYR A 1 395 ? -3.148 7.224 10.002 1.00 87.25 395 TYR A C 1
ATOM 3157 O O . TYR A 1 395 ? -2.828 8.039 10.868 1.00 87.25 395 TYR A O 1
ATOM 3165 N N . ILE A 1 396 ? -3.981 7.491 8.996 1.00 88.75 396 ILE A N 1
ATOM 3166 C CA . ILE A 1 396 ? -4.457 8.835 8.668 1.00 88.75 396 ILE A CA 1
ATOM 3167 C C . ILE A 1 396 ? -5.836 9.076 9.288 1.00 88.75 396 ILE A C 1
ATOM 3169 O O . ILE A 1 396 ? -6.676 8.179 9.367 1.00 88.75 396 ILE A O 1
ATOM 3173 N N . GLY A 1 397 ? -6.047 10.299 9.769 1.00 83.88 397 GLY A N 1
ATOM 3174 C CA . GLY A 1 397 ? -7.289 10.741 10.392 1.00 83.88 397 GLY A CA 1
ATOM 3175 C C . GLY A 1 397 ? -7.215 10.781 11.919 1.00 83.88 397 GLY A C 1
ATOM 3176 O O . GLY A 1 397 ? -6.719 9.870 12.600 1.00 83.88 397 GLY A O 1
ATOM 3177 N N . ASN A 1 398 ? -7.740 11.860 12.480 1.00 81.38 398 ASN A N 1
ATOM 3178 C CA . ASN A 1 398 ? -7.797 12.137 13.904 1.00 81.38 398 ASN A CA 1
ATOM 3179 C C . ASN A 1 398 ? -9.253 12.155 14.372 1.00 81.38 398 ASN A C 1
ATOM 3181 O O . ASN A 1 398 ? -9.709 11.274 15.107 1.00 81.38 398 ASN A O 1
ATOM 3185 N N . GLU A 1 399 ? -9.998 13.115 13.852 1.00 85.06 399 GLU A N 1
ATOM 3186 C CA . GLU A 1 399 ? -11.391 13.392 14.132 1.00 85.06 399 GLU A CA 1
ATOM 3187 C C . GLU A 1 399 ? -12.355 12.418 13.445 1.00 85.06 399 GLU A C 1
ATOM 3189 O O . GLU A 1 399 ? -13.323 11.982 14.077 1.00 85.06 399 GLU A O 1
ATOM 3194 N N . VAL A 1 400 ? -12.110 12.062 12.180 1.00 88.56 400 VAL A N 1
ATOM 3195 C CA . VAL A 1 400 ? -12.944 11.136 11.384 1.00 88.56 400 VAL A CA 1
ATOM 3196 C C . VAL A 1 400 ? -12.981 9.722 11.971 1.00 88.56 400 VAL A C 1
ATOM 3198 O O . VAL A 1 400 ? -13.944 8.980 11.783 1.00 88.56 400 VAL A O 1
ATOM 3201 N N . ARG A 1 401 ? -11.971 9.371 12.774 1.00 89.00 401 ARG A N 1
ATOM 3202 C CA . ARG A 1 401 ? -11.863 8.081 13.476 1.00 89.00 401 ARG A CA 1
ATOM 3203 C C . ARG A 1 401 ? -12.747 7.977 14.713 1.00 89.00 401 ARG A C 1
ATOM 3205 O O . ARG A 1 401 ? -12.806 6.902 15.312 1.00 89.00 401 ARG A O 1
ATOM 3212 N N . CYS A 1 402 ? -13.386 9.074 15.131 1.00 90.69 402 CYS A N 1
ATOM 3213 C CA . CYS A 1 402 ? -14.316 9.123 16.261 1.00 90.69 402 CYS A CA 1
ATOM 3214 C C . CYS A 1 402 ? -13.764 8.417 17.519 1.00 90.69 402 CYS A C 1
ATOM 3216 O O . CYS A 1 402 ? -14.446 7.591 18.128 1.00 90.69 402 CYS A O 1
ATOM 3218 N N . ARG A 1 403 ? -12.505 8.704 17.897 1.00 87.56 403 ARG A N 1
ATOM 3219 C CA . ARG A 1 403 ? -11.757 7.946 18.927 1.00 87.56 403 ARG A CA 1
ATOM 3220 C C . ARG A 1 403 ? -12.461 7.897 20.289 1.00 87.56 403 ARG A C 1
ATOM 3222 O O . ARG A 1 403 ? -12.402 6.874 20.965 1.00 87.56 403 ARG A O 1
ATOM 3229 N N . GLU A 1 404 ? -13.186 8.949 20.659 1.00 87.00 404 GLU A N 1
ATOM 3230 C CA . GLU A 1 404 ? -13.990 8.972 21.888 1.00 87.00 404 GLU A CA 1
ATOM 3231 C C . GLU A 1 404 ? -15.183 8.012 21.834 1.00 87.00 404 GLU A C 1
ATOM 3233 O O . GLU A 1 404 ? -15.444 7.280 22.791 1.00 87.00 404 GLU A O 1
ATOM 3238 N N . VAL A 1 405 ? -15.889 7.979 20.699 1.00 91.50 405 VAL A N 1
ATOM 3239 C CA . VAL A 1 405 ? -17.000 7.045 20.458 1.00 91.50 405 VAL A CA 1
ATOM 3240 C C . VAL A 1 405 ? -16.473 5.615 20.455 1.00 91.50 405 VAL A C 1
ATOM 3242 O O . VAL A 1 405 ? -17.048 4.756 21.121 1.00 91.50 405 VAL A O 1
ATOM 3245 N N . ARG A 1 406 ? -15.330 5.378 19.796 1.00 91.81 406 ARG A N 1
ATOM 3246 C CA . ARG A 1 406 ? -14.633 4.087 19.810 1.00 91.81 406 ARG A CA 1
ATOM 3247 C C . ARG A 1 406 ? -14.347 3.625 21.235 1.00 91.81 406 ARG A C 1
ATOM 3249 O O . ARG A 1 406 ? -14.740 2.522 21.599 1.00 91.81 406 ARG A O 1
ATOM 3256 N N . LEU A 1 407 ? -13.706 4.461 22.054 1.00 90.62 407 LEU A N 1
ATOM 3257 C CA . LEU A 1 407 ? -13.384 4.113 23.440 1.00 90.62 407 LEU A CA 1
ATOM 3258 C C . LEU A 1 407 ? -14.649 3.853 24.271 1.00 90.62 407 LEU A C 1
ATOM 3260 O O . LEU A 1 407 ? -14.719 2.863 24.997 1.00 90.62 407 LEU A O 1
ATOM 3264 N N . SER A 1 408 ? -15.661 4.712 24.140 1.00 92.44 408 SER A N 1
ATOM 3265 C CA . SER A 1 408 ? -16.952 4.555 24.818 1.00 92.44 408 SER A CA 1
ATOM 3266 C C . SER A 1 408 ? -17.615 3.220 24.471 1.00 92.44 408 SER A C 1
ATOM 3268 O O . SER A 1 408 ? -18.074 2.502 25.363 1.00 92.44 408 SER A O 1
ATOM 3270 N N . ASN A 1 409 ? -17.620 2.845 23.191 1.00 95.25 409 ASN A N 1
ATOM 3271 C CA . ASN A 1 409 ? -18.213 1.594 22.736 1.00 95.25 409 ASN A CA 1
ATOM 3272 C C . ASN A 1 409 ? -17.363 0.377 23.135 1.00 95.25 409 ASN A C 1
ATOM 3274 O O . ASN A 1 409 ? -17.941 -0.610 23.576 1.00 95.25 409 ASN A O 1
ATOM 3278 N N . ILE A 1 410 ? -16.027 0.465 23.139 1.00 94.44 410 ILE A N 1
ATOM 3279 C CA . ILE A 1 410 ? -15.153 -0.583 23.701 1.00 94.44 410 ILE A CA 1
ATOM 3280 C C . ILE A 1 410 ? -15.459 -0.819 25.184 1.00 94.44 410 ILE A C 1
ATOM 3282 O O . ILE A 1 410 ? -15.618 -1.966 25.593 1.00 94.44 410 ILE A O 1
ATOM 3286 N N . ILE A 1 411 ? -15.594 0.242 25.989 1.00 94.44 411 ILE A N 1
ATOM 3287 C CA . ILE A 1 411 ? -15.914 0.132 27.423 1.00 94.44 411 ILE A CA 1
ATOM 3288 C C . ILE A 1 411 ? -17.272 -0.548 27.631 1.00 94.44 411 ILE A C 1
ATOM 3290 O O . ILE A 1 411 ? -17.388 -1.436 28.475 1.00 94.44 411 ILE A O 1
ATOM 3294 N N . LYS A 1 412 ? -18.291 -0.170 26.850 1.00 95.44 412 LYS A N 1
ATOM 3295 C CA . LYS A 1 412 ? -19.618 -0.807 26.887 1.00 95.44 412 LYS A CA 1
ATOM 3296 C C . LYS A 1 412 ? -19.547 -2.283 26.485 1.00 95.44 412 LYS A C 1
ATOM 3298 O O . LYS A 1 412 ? -20.084 -3.128 27.196 1.00 95.44 412 LYS A O 1
ATOM 3303 N N . THR A 1 413 ? -18.852 -2.609 25.397 1.00 94.56 413 THR A N 1
ATOM 3304 C CA . THR A 1 413 ? -18.695 -3.991 24.924 1.00 94.56 413 THR A CA 1
ATOM 3305 C C . THR A 1 413 ? -17.958 -4.842 25.958 1.00 94.56 413 THR A C 1
ATOM 3307 O O . THR A 1 413 ? -18.422 -5.924 26.313 1.00 94.56 413 THR A O 1
ATOM 3310 N N . LEU A 1 414 ? -16.862 -4.327 26.522 1.00 94.38 414 LEU A N 1
ATOM 3311 C CA . LEU A 1 414 ? -16.089 -4.999 27.565 1.00 94.38 414 LEU A CA 1
ATOM 3312 C C . LEU A 1 414 ? -16.929 -5.241 28.825 1.00 94.38 414 LEU A C 1
ATOM 3314 O O . LEU A 1 414 ? -16.959 -6.360 29.338 1.00 94.38 414 LEU A O 1
ATOM 3318 N N . ALA A 1 415 ? -17.650 -4.218 29.294 1.00 93.88 415 ALA A N 1
ATOM 3319 C CA . ALA A 1 415 ? -18.547 -4.330 30.440 1.00 93.88 415 ALA A CA 1
ATOM 3320 C C . ALA A 1 415 ? -19.615 -5.405 30.210 1.00 93.88 415 ALA A C 1
ATOM 3322 O O . ALA A 1 415 ? -19.867 -6.216 31.097 1.00 93.88 415 ALA A O 1
ATOM 3323 N N . PHE A 1 416 ? -20.209 -5.444 29.015 1.00 92.69 416 PHE A N 1
ATOM 3324 C CA . PHE A 1 416 ? -21.199 -6.451 28.652 1.00 92.69 416 PHE A CA 1
ATOM 3325 C C . PHE A 1 416 ? -20.608 -7.868 28.685 1.00 92.69 416 PHE A C 1
ATOM 3327 O O . PHE A 1 416 ? -21.149 -8.732 29.371 1.00 92.69 416 PHE A O 1
ATOM 3334 N N . ILE A 1 417 ? -19.477 -8.099 28.008 1.00 92.00 417 ILE A N 1
ATOM 3335 C CA . ILE A 1 417 ? -18.821 -9.417 27.939 1.00 92.00 417 ILE A CA 1
ATOM 3336 C C . ILE A 1 417 ? -18.452 -9.921 29.341 1.00 92.00 417 ILE A C 1
ATOM 3338 O O . ILE A 1 417 ? -18.667 -11.090 29.666 1.00 92.00 417 ILE A O 1
ATOM 3342 N N . ILE A 1 418 ? -17.926 -9.041 30.195 1.00 91.88 418 ILE A N 1
ATOM 3343 C CA . ILE A 1 418 ? -17.556 -9.391 31.568 1.00 91.88 418 ILE A CA 1
ATOM 3344 C C . ILE A 1 418 ? -18.797 -9.681 32.418 1.00 91.88 418 ILE A C 1
ATOM 3346 O O . ILE A 1 418 ? -18.808 -10.681 33.136 1.00 91.88 418 ILE A O 1
ATOM 3350 N N . CYS A 1 419 ? -19.850 -8.861 32.323 1.00 90.88 419 CYS A N 1
ATOM 3351 C CA . CYS A 1 419 ? -21.098 -9.095 33.054 1.00 90.88 419 CYS A CA 1
ATOM 3352 C C . CYS A 1 419 ? -21.742 -10.429 32.649 1.00 90.88 419 CYS A C 1
ATOM 3354 O O . CYS A 1 419 ? -22.123 -11.194 33.531 1.00 90.88 419 CYS A O 1
ATOM 3356 N N . GLU A 1 420 ? -21.760 -10.768 31.354 1.00 88.50 420 GLU A N 1
ATOM 3357 C CA . GLU A 1 420 ? -22.190 -12.090 30.874 1.00 88.50 420 GLU A CA 1
ATOM 3358 C C . GLU A 1 420 ? -21.300 -13.220 31.409 1.00 88.50 420 GLU A C 1
ATOM 3360 O O . GLU A 1 420 ? -21.777 -14.315 31.713 1.00 88.50 420 GLU A O 1
ATOM 3365 N N . GLY A 1 421 ? -19.997 -12.978 31.563 1.00 88.56 421 GLY A N 1
ATOM 3366 C CA . GLY A 1 421 ? -19.067 -13.927 32.174 1.00 88.56 421 GLY A CA 1
ATOM 3367 C C . GLY A 1 421 ? -19.378 -14.228 33.639 1.00 88.56 421 GLY A C 1
ATOM 3368 O O . GLY A 1 421 ? -19.275 -15.386 34.049 1.00 88.56 421 GLY A O 1
ATOM 3369 N N . ILE A 1 422 ? -19.796 -13.209 34.397 1.00 89.50 422 ILE A N 1
ATOM 3370 C CA . ILE A 1 422 ? -20.143 -13.305 35.822 1.00 89.50 422 ILE A CA 1
ATOM 3371 C C . ILE A 1 422 ? -21.553 -13.892 35.997 1.00 89.50 422 ILE A C 1
ATOM 3373 O O . ILE A 1 422 ? -21.695 -14.939 36.635 1.00 89.50 422 ILE A O 1
ATOM 3377 N N . ILE A 1 423 ? -22.571 -13.259 35.400 1.00 88.12 423 ILE A N 1
ATOM 3378 C CA . ILE A 1 423 ? -23.991 -13.642 35.454 1.00 88.12 423 ILE A CA 1
ATOM 3379 C C . ILE A 1 423 ? -24.473 -13.979 34.033 1.00 88.12 423 ILE A C 1
ATOM 3381 O O . ILE A 1 423 ? -24.811 -13.097 33.249 1.00 88.12 423 ILE A O 1
ATOM 3385 N N . SER A 1 424 ? -24.528 -15.272 33.703 1.00 82.00 424 SER A N 1
ATOM 3386 C CA . SER A 1 424 ? -24.946 -15.743 32.372 1.00 82.00 424 SER A CA 1
ATOM 3387 C C . SER A 1 424 ? -26.431 -15.492 32.101 1.00 82.00 424 SER A C 1
ATOM 3389 O O . SER A 1 424 ? -27.262 -15.837 32.940 1.00 82.00 424 SER A O 1
ATOM 3391 N N . LYS A 1 425 ? -26.793 -15.028 30.898 1.00 78.69 425 LYS A N 1
ATOM 3392 C CA . LYS A 1 425 ? -28.199 -14.992 30.441 1.00 78.69 425 LYS A CA 1
ATOM 3393 C C . LYS A 1 425 ? -28.907 -16.347 30.453 1.00 78.69 425 LYS A C 1
ATOM 3395 O O . LYS A 1 425 ? -30.098 -16.396 30.721 1.00 78.69 425 LYS A O 1
ATOM 3400 N N . GLU A 1 426 ? -28.174 -17.433 30.228 1.00 79.06 426 GLU A N 1
ATOM 3401 C CA . GLU A 1 426 ? -28.700 -18.809 30.248 1.00 79.06 426 GLU A CA 1
ATOM 3402 C C . GLU A 1 426 ? -28.913 -19.351 31.674 1.00 79.06 426 GLU A C 1
ATOM 3404 O O . GLU A 1 426 ? -29.271 -20.511 31.861 1.00 79.06 426 GLU A O 1
ATOM 3409 N N . LEU A 1 427 ? -28.636 -18.550 32.710 1.00 80.44 427 LEU A N 1
ATOM 3410 C CA . LEU A 1 427 ? -28.714 -18.990 34.101 1.00 80.44 427 LEU A CA 1
ATOM 3411 C C . LEU A 1 427 ? -30.082 -19.596 34.484 1.00 80.44 427 LEU A C 1
ATOM 3413 O O . LEU A 1 427 ? -30.058 -20.640 35.131 1.00 80.44 427 LEU A O 1
ATOM 3417 N N . PRO A 1 428 ? -31.248 -19.027 34.108 1.00 82.19 428 PRO A N 1
ATOM 3418 C CA . PRO A 1 428 ? -32.548 -19.605 34.446 1.00 82.19 428 PRO A CA 1
ATOM 3419 C C . PRO A 1 428 ? -32.748 -20.983 33.813 1.00 82.19 428 PRO A C 1
ATOM 3421 O O . PRO A 1 428 ? -33.271 -21.890 34.455 1.00 82.19 428 PRO A O 1
ATOM 3424 N N . ASP A 1 429 ? -32.265 -21.187 32.589 1.00 80.38 429 ASP A N 1
ATOM 3425 C CA . ASP A 1 429 ? -32.405 -22.461 31.877 1.00 80.38 429 ASP A CA 1
ATOM 3426 C C . ASP A 1 429 ? -31.562 -23.581 32.503 1.00 80.38 429 ASP A C 1
ATOM 3428 O O . ASP A 1 429 ? -31.864 -24.761 32.334 1.00 80.38 429 ASP A O 1
ATOM 3432 N N . GLN A 1 430 ? -30.536 -23.217 33.278 1.00 79.81 430 GLN A N 1
ATOM 3433 C CA . GLN A 1 430 ? -29.687 -24.145 34.029 1.00 79.81 430 GLN A CA 1
ATOM 3434 C C . GLN A 1 430 ? -30.286 -24.572 35.379 1.00 79.81 430 GLN A C 1
ATOM 3436 O O . GLN A 1 430 ? -29.703 -25.430 36.041 1.00 79.81 430 GLN A O 1
ATOM 3441 N N . MET A 1 431 ? -31.401 -23.974 35.813 1.00 80.69 431 MET A N 1
ATOM 3442 C CA . MET A 1 431 ? -32.017 -24.270 37.110 1.00 80.69 431 MET A CA 1
ATOM 3443 C C . MET A 1 431 ? -32.996 -25.442 37.018 1.00 80.69 431 MET A C 1
ATOM 3445 O O . MET A 1 431 ? -33.840 -25.500 36.119 1.00 80.69 431 MET A O 1
ATOM 3449 N N . GLU A 1 432 ? -32.914 -26.364 37.980 1.00 80.00 432 GLU A N 1
ATOM 3450 C CA . GLU A 1 432 ? -33.686 -27.614 37.969 1.00 80.00 432 GLU A CA 1
ATOM 3451 C C . GLU A 1 432 ? -35.147 -27.410 38.394 1.00 80.00 432 GLU A C 1
ATOM 3453 O O . GLU A 1 432 ? -36.034 -28.125 37.927 1.00 80.00 432 GLU A O 1
ATOM 3458 N N . ASN A 1 433 ? -35.424 -26.426 39.256 1.00 81.44 433 ASN A N 1
ATOM 3459 C CA . ASN A 1 433 ? -36.765 -26.180 39.787 1.00 81.44 433 ASN A CA 1
ATOM 3460 C C . ASN A 1 433 ? -37.280 -24.758 39.495 1.00 81.44 433 ASN A C 1
ATOM 3462 O O . ASN A 1 433 ? -36.518 -23.814 39.291 1.00 81.44 433 ASN A O 1
ATOM 3466 N N . GLN A 1 434 ? -38.609 -24.599 39.487 1.00 79.31 434 GLN A N 1
ATOM 3467 C CA . GLN A 1 434 ? -39.266 -23.343 39.102 1.00 79.31 434 GLN A CA 1
ATOM 3468 C C . GLN A 1 434 ? -38.949 -22.172 40.048 1.00 79.31 434 GLN A C 1
ATOM 3470 O O . GLN A 1 434 ? -38.924 -21.028 39.608 1.00 79.31 434 GLN A O 1
ATOM 3475 N N . GLN A 1 435 ? -38.685 -22.427 41.334 1.00 77.12 435 GLN A N 1
ATOM 3476 C CA . GLN A 1 435 ? -38.335 -21.361 42.281 1.00 77.12 435 GLN A CA 1
ATOM 3477 C C . GLN A 1 435 ? -36.911 -20.841 42.064 1.00 77.12 435 GLN A C 1
ATOM 3479 O O . GLN A 1 435 ? -36.692 -19.634 42.101 1.00 77.12 435 GLN A O 1
ATOM 3484 N N . GLU A 1 436 ? -35.956 -21.722 41.776 1.00 79.50 436 GLU A N 1
ATOM 3485 C CA . GLU A 1 436 ? -34.593 -21.345 41.398 1.00 79.50 436 GLU A CA 1
ATOM 3486 C C . GLU A 1 436 ? -34.576 -20.552 40.088 1.00 79.50 436 GLU A C 1
ATOM 3488 O O . GLU A 1 436 ? -33.812 -19.595 39.975 1.00 79.50 436 GLU A O 1
ATOM 3493 N N . LYS A 1 437 ? -35.462 -20.879 39.134 1.00 83.38 437 LYS A N 1
ATOM 3494 C CA . LYS A 1 437 ? -35.652 -20.087 37.907 1.00 83.38 437 LYS A CA 1
ATOM 3495 C C . LYS A 1 437 ? -36.070 -18.652 38.204 1.00 83.38 437 LYS A C 1
ATOM 3497 O O . LYS A 1 437 ? -35.424 -17.732 37.717 1.00 83.38 437 LYS A O 1
ATOM 3502 N N . VAL A 1 438 ? -37.078 -18.457 39.055 1.00 81.75 438 VAL A N 1
ATOM 3503 C CA . VAL A 1 438 ? -37.547 -17.115 39.456 1.00 81.75 438 VAL A CA 1
ATOM 3504 C C . VAL A 1 438 ? -36.432 -16.318 40.148 1.00 81.75 438 VAL A C 1
ATOM 3506 O O . VAL A 1 438 ? -36.242 -15.136 39.865 1.00 81.75 438 VAL A O 1
ATOM 3509 N N . ILE A 1 439 ? -35.638 -16.965 41.009 1.00 81.56 439 ILE A N 1
ATOM 3510 C CA . ILE A 1 439 ? -34.473 -16.337 41.655 1.00 81.56 439 ILE A CA 1
ATOM 3511 C C . ILE A 1 439 ? -33.404 -15.969 40.608 1.00 81.56 439 ILE A C 1
ATOM 3513 O O . ILE A 1 439 ? -32.892 -14.851 40.605 1.00 81.56 439 ILE A O 1
ATOM 3517 N N . ALA A 1 440 ? -33.073 -16.867 39.682 1.00 82.44 440 ALA A N 1
ATOM 3518 C CA . ALA A 1 440 ? -32.114 -16.591 38.611 1.00 82.44 440 ALA A CA 1
ATOM 3519 C C . ALA A 1 440 ? -32.573 -15.440 37.690 1.00 82.44 440 ALA A C 1
ATOM 3521 O O . ALA A 1 440 ? -31.766 -14.584 37.319 1.00 82.44 440 ALA A O 1
ATOM 3522 N N . GLU A 1 441 ? -33.865 -15.380 37.361 1.00 83.19 441 GLU A N 1
ATOM 3523 C CA . GLU A 1 441 ? -34.475 -14.295 36.585 1.00 83.19 441 GLU A CA 1
ATOM 3524 C C . GLU A 1 441 ? -34.400 -12.948 37.315 1.00 83.19 441 GLU A C 1
ATOM 3526 O O . GLU A 1 441 ? -34.081 -11.934 36.688 1.00 83.19 441 GLU A O 1
ATOM 3531 N N . GLY A 1 442 ? -34.624 -12.921 38.634 1.00 79.12 442 GLY A N 1
ATOM 3532 C CA . GLY A 1 442 ? -34.471 -11.707 39.443 1.00 79.12 442 GLY A CA 1
ATOM 3533 C C . GLY A 1 442 ? -33.035 -11.168 39.425 1.00 79.12 442 GLY A C 1
ATOM 3534 O O . GLY A 1 442 ? -32.822 -9.983 39.145 1.00 79.12 442 GLY A O 1
ATOM 3535 N N . PHE A 1 443 ? -32.036 -12.049 39.583 1.00 81.00 443 PHE A N 1
ATOM 3536 C CA . PHE A 1 443 ? -30.617 -11.683 39.446 1.00 81.00 443 PHE A CA 1
ATOM 3537 C C . PHE A 1 443 ? -30.293 -11.117 38.055 1.00 81.00 443 PHE A C 1
ATOM 3539 O O . PHE A 1 443 ? -29.576 -10.120 37.935 1.00 81.00 443 PHE A O 1
ATOM 3546 N N . LEU A 1 444 ? -30.836 -11.705 36.988 1.00 80.31 444 LEU A N 1
ATOM 3547 C CA . LEU A 1 444 ? -30.630 -11.206 35.628 1.00 80.31 444 LEU A CA 1
ATOM 3548 C C . LEU A 1 444 ? -31.313 -9.861 35.370 1.00 80.31 444 LEU A C 1
ATOM 3550 O O . LEU A 1 444 ? -30.748 -8.986 34.713 1.00 80.31 444 LEU A O 1
ATOM 3554 N N . LYS A 1 445 ? -32.536 -9.675 35.860 1.00 77.69 445 LYS A N 1
ATOM 3555 C CA . LYS A 1 445 ? -33.328 -8.480 35.561 1.00 77.69 445 LYS A CA 1
ATOM 3556 C C . LYS A 1 445 ? -32.767 -7.238 36.247 1.00 77.69 445 LYS A C 1
ATOM 3558 O O . LYS A 1 445 ? -32.744 -6.173 35.626 1.00 77.69 445 LYS A O 1
ATOM 3563 N N . ILE A 1 446 ? -32.332 -7.372 37.499 1.00 71.75 446 ILE A N 1
ATOM 3564 C CA . ILE A 1 446 ? -31.939 -6.241 38.347 1.00 71.75 446 ILE A CA 1
ATOM 3565 C C . ILE A 1 446 ? -30.425 -6.172 38.481 1.00 71.75 446 ILE A C 1
ATOM 3567 O O . ILE A 1 446 ? -29.831 -5.169 38.078 1.00 71.75 446 ILE A O 1
ATOM 3571 N N . ASN A 1 447 ? -29.783 -7.240 38.954 1.00 75.31 447 ASN A N 1
ATOM 3572 C CA . ASN A 1 447 ? -28.359 -7.189 39.269 1.00 75.31 447 ASN A CA 1
ATOM 3573 C C . ASN A 1 447 ? -27.491 -7.145 38.013 1.00 75.31 447 ASN A C 1
ATOM 3575 O O . ASN A 1 447 ? -26.540 -6.378 38.003 1.00 75.31 447 ASN A O 1
ATOM 3579 N N . ASN A 1 448 ? -27.815 -7.871 36.935 1.00 79.88 448 ASN A N 1
ATOM 3580 C CA . ASN A 1 448 ? -27.020 -7.799 35.698 1.00 79.88 448 ASN A CA 1
ATOM 3581 C C . ASN A 1 448 ? -27.121 -6.406 35.038 1.00 79.88 448 ASN A C 1
ATOM 3583 O O . ASN A 1 448 ? -26.113 -5.795 34.691 1.00 79.88 448 ASN A O 1
ATOM 3587 N N . LYS A 1 449 ? -28.330 -5.827 34.948 1.00 82.94 449 LYS A N 1
ATOM 3588 C CA . LYS A 1 449 ? -28.508 -4.458 34.419 1.00 82.94 449 LYS A CA 1
ATOM 3589 C C . LYS A 1 449 ? -27.818 -3.405 35.281 1.00 82.94 449 LYS A C 1
ATOM 3591 O O . LYS A 1 449 ? -27.241 -2.457 34.746 1.00 82.94 449 LYS A O 1
ATOM 3596 N N . GLN A 1 450 ? -27.907 -3.536 36.603 1.00 86.88 450 GLN A N 1
ATOM 3597 C CA . GLN A 1 450 ? -27.247 -2.623 37.527 1.00 86.88 450 GLN A CA 1
ATOM 3598 C C . GLN A 1 450 ? -25.724 -2.770 37.451 1.00 86.88 450 GLN A C 1
ATOM 3600 O O . GLN A 1 450 ? -25.034 -1.768 37.281 1.00 86.88 450 GLN A O 1
ATOM 3605 N N . MET A 1 451 ? -25.226 -4.009 37.445 1.00 89.12 451 MET A N 1
ATOM 3606 C CA . MET A 1 451 ? -23.812 -4.343 37.289 1.00 89.12 451 MET A CA 1
ATOM 3607 C C . MET A 1 451 ? -23.240 -3.772 36.001 1.00 89.12 451 MET A C 1
ATOM 3609 O O . MET A 1 451 ? -22.228 -3.089 36.070 1.00 89.12 451 MET A O 1
ATOM 3613 N N . TYR A 1 452 ? -23.910 -3.953 34.863 1.00 91.31 452 TYR A N 1
ATOM 3614 C CA . TYR A 1 452 ? -23.484 -3.371 33.593 1.00 91.31 452 TYR A CA 1
ATOM 3615 C C . TYR A 1 452 ? -23.373 -1.841 33.661 1.00 91.31 452 TYR A C 1
ATOM 3617 O O . TYR A 1 452 ? -22.342 -1.276 33.295 1.00 91.31 452 TYR A O 1
ATOM 3625 N N . ARG A 1 453 ? -24.409 -1.153 34.165 1.00 91.56 453 ARG A N 1
ATOM 3626 C CA . ARG A 1 453 ? -24.412 0.319 34.272 1.00 91.56 453 ARG A CA 1
ATOM 3627 C C . ARG A 1 453 ? -23.304 0.831 35.185 1.00 91.56 453 ARG A C 1
ATOM 3629 O O . ARG A 1 453 ? -22.626 1.796 34.841 1.00 91.56 453 ARG A O 1
ATOM 3636 N N . ASP A 1 454 ? -23.131 0.188 36.332 1.00 91.88 454 ASP A N 1
ATOM 3637 C CA . ASP A 1 454 ? -22.085 0.540 37.281 1.00 91.88 454 ASP A CA 1
ATOM 3638 C C . ASP A 1 454 ? -20.696 0.252 36.708 1.00 91.88 454 ASP A C 1
ATOM 3640 O O . ASP A 1 454 ? -19.822 1.106 36.799 1.00 91.88 454 ASP A O 1
ATOM 3644 N N . PHE A 1 455 ? -20.504 -0.886 36.039 1.00 93.50 455 PHE A N 1
ATOM 3645 C CA . PHE A 1 455 ? -19.242 -1.232 35.391 1.00 93.50 455 PHE A CA 1
ATOM 3646 C C . PHE A 1 455 ? -18.843 -0.169 34.364 1.00 93.50 455 PHE A C 1
ATOM 3648 O O . PHE A 1 455 ? -17.730 0.349 34.417 1.00 93.50 455 PHE A O 1
ATOM 3655 N N . VAL A 1 456 ? -19.759 0.203 33.462 1.00 94.25 456 VAL A N 1
ATOM 3656 C CA . VAL A 1 456 ? -19.516 1.244 32.449 1.00 94.25 456 VAL A CA 1
ATOM 3657 C C . VAL A 1 456 ? -19.176 2.586 33.101 1.00 94.25 456 VAL A C 1
ATOM 3659 O O . VAL A 1 456 ? -18.254 3.266 32.648 1.00 94.25 456 VAL A O 1
ATOM 3662 N N . ARG A 1 457 ? -19.889 2.972 34.169 1.00 94.19 457 ARG A N 1
ATOM 3663 C CA . ARG A 1 457 ? -19.652 4.239 34.877 1.00 94.19 457 ARG A CA 1
ATOM 3664 C C . ARG A 1 457 ? -18.284 4.260 35.559 1.00 94.19 457 ARG A C 1
ATOM 3666 O O . ARG A 1 457 ? -17.541 5.225 35.372 1.00 94.19 457 ARG A O 1
ATOM 3673 N N . GLU A 1 458 ? -17.957 3.231 36.337 1.00 92.94 458 GLU A N 1
ATOM 3674 C CA . GLU A 1 458 ? -16.713 3.174 37.113 1.00 92.94 458 GLU A CA 1
ATOM 3675 C C . GLU A 1 458 ? -15.495 3.019 36.196 1.00 92.94 458 GLU A C 1
ATOM 3677 O O . GLU A 1 458 ? -14.538 3.782 36.319 1.00 92.94 458 GLU A O 1
ATOM 3682 N N . LEU A 1 459 ? -15.552 2.108 35.213 1.00 91.81 459 LEU A N 1
ATOM 3683 C CA . LEU A 1 459 ? -14.467 1.942 34.246 1.00 91.81 459 LEU A CA 1
ATOM 3684 C C . LEU A 1 459 ? -14.277 3.215 33.411 1.00 91.81 459 LEU A C 1
ATOM 3686 O O . LEU A 1 459 ? -13.154 3.689 33.266 1.00 91.81 459 LEU A O 1
ATOM 3690 N N . GLY A 1 460 ? -15.363 3.811 32.909 1.00 89.62 460 GLY A N 1
ATOM 3691 C CA . GLY A 1 460 ? -15.295 5.056 32.142 1.00 89.62 460 GLY A CA 1
ATOM 3692 C C . GLY A 1 460 ? -14.701 6.220 32.935 1.00 89.62 460 GLY A C 1
ATOM 3693 O O . GLY A 1 460 ? -13.903 6.985 32.395 1.00 89.62 460 GLY A O 1
ATOM 3694 N N . SER A 1 461 ? -15.041 6.336 34.221 1.00 89.50 461 SER A N 1
ATOM 3695 C CA . SER A 1 461 ? -14.484 7.369 35.103 1.00 89.50 461 SER A CA 1
ATOM 3696 C C . SER A 1 461 ? -12.999 7.129 35.388 1.00 89.50 461 SER A C 1
ATOM 3698 O O . SER A 1 461 ? -12.205 8.063 35.295 1.00 89.50 461 SER A O 1
ATOM 3700 N N . ALA A 1 462 ? -12.608 5.881 35.663 1.00 89.12 462 ALA A N 1
ATOM 3701 C CA . ALA A 1 462 ? -11.219 5.512 35.930 1.00 89.12 462 ALA A CA 1
ATOM 3702 C C . ALA A 1 462 ? -10.307 5.737 34.711 1.00 89.12 462 ALA A C 1
ATOM 3704 O O . ALA A 1 462 ? -9.212 6.281 34.849 1.00 89.12 462 ALA A O 1
ATOM 3705 N N . VAL A 1 463 ? -10.776 5.385 33.508 1.00 88.31 463 VAL A N 1
ATOM 3706 C CA . VAL A 1 463 ? -10.031 5.608 32.259 1.00 88.31 463 VAL A CA 1
ATOM 3707 C C . VAL A 1 463 ? -9.857 7.104 31.987 1.00 88.31 463 VAL A C 1
ATOM 3709 O O . VAL A 1 463 ? -8.749 7.540 31.685 1.00 88.31 463 VAL A O 1
ATOM 3712 N N . LYS A 1 464 ? -10.913 7.915 32.159 1.00 84.31 464 LYS A N 1
ATOM 3713 C CA . LYS A 1 464 ? -10.841 9.377 31.971 1.00 84.31 464 LYS A CA 1
ATOM 3714 C C . LYS A 1 464 ? -9.876 10.063 32.937 1.00 84.31 464 LYS A C 1
ATOM 3716 O O . LYS A 1 464 ? -9.196 10.999 32.541 1.00 84.31 464 LYS A O 1
ATOM 3721 N N . GLN A 1 465 ? -9.793 9.603 34.186 1.00 85.06 465 GLN A N 1
ATOM 3722 C CA . GLN A 1 465 ? -8.839 10.151 35.158 1.00 85.06 465 GLN A CA 1
ATOM 3723 C C . GLN A 1 465 ? -7.381 9.883 34.765 1.00 85.06 465 GLN A C 1
ATOM 3725 O O . GLN A 1 465 ? -6.515 10.705 35.047 1.00 85.06 465 GLN A O 1
ATOM 3730 N N . LYS A 1 466 ? -7.108 8.746 34.115 1.00 83.75 466 LYS A N 1
ATOM 3731 C CA . LYS A 1 466 ? -5.757 8.356 33.687 1.00 83.75 466 LYS A CA 1
ATOM 3732 C C . LYS A 1 466 ? -5.364 8.873 32.304 1.00 83.75 466 LYS A C 1
ATOM 3734 O O . LYS A 1 466 ? -4.177 8.905 32.000 1.00 83.75 466 LYS A O 1
ATOM 3739 N N . ILE A 1 467 ? -6.332 9.280 31.482 1.00 77.44 467 ILE A N 1
ATOM 3740 C CA . ILE A 1 467 ? -6.108 9.853 30.147 1.00 77.44 467 ILE A CA 1
ATOM 3741 C C . ILE A 1 467 ? -6.862 11.194 30.042 1.00 77.44 467 ILE A C 1
ATOM 3743 O O . ILE A 1 467 ? -7.888 11.267 29.363 1.00 77.44 467 ILE A O 1
ATOM 3747 N N . PRO A 1 468 ? -6.395 12.256 30.729 1.00 60.97 468 PRO A N 1
ATOM 3748 C CA . PRO A 1 468 ? -7.067 13.557 30.723 1.00 60.97 468 PRO A CA 1
ATOM 3749 C C . PRO A 1 468 ? -6.939 14.303 29.382 1.00 60.97 468 PRO A C 1
ATOM 3751 O O . PRO A 1 468 ? -7.857 15.026 29.008 1.00 60.97 468 PRO A O 1
ATOM 3754 N N . ASP A 1 469 ? -5.855 14.079 28.628 1.00 59.69 469 ASP A N 1
ATOM 3755 C CA . ASP A 1 469 ? -5.483 14.907 27.465 1.00 59.69 469 ASP A CA 1
ATOM 3756 C C . ASP A 1 469 ? -5.963 14.370 26.102 1.00 59.69 469 ASP A C 1
ATOM 3758 O O . ASP A 1 469 ? -5.451 14.766 25.057 1.00 59.69 469 ASP A O 1
ATOM 3762 N N . GLY A 1 470 ? -6.902 13.419 26.062 1.00 54.66 470 GLY A N 1
ATOM 3763 C CA . GLY A 1 470 ? -7.472 12.932 24.793 1.00 54.66 470 GLY A CA 1
ATOM 3764 C C . GLY A 1 470 ? -6.481 12.226 23.845 1.00 54.66 470 GLY A C 1
ATOM 3765 O O . GLY A 1 470 ? -6.813 11.941 22.692 1.00 54.66 470 GLY A O 1
ATOM 3766 N N . LYS A 1 471 ? -5.267 11.892 24.307 1.00 58.06 471 LYS A N 1
ATOM 3767 C CA . LYS A 1 471 ? -4.278 11.105 23.550 1.00 58.06 471 LYS A CA 1
ATOM 3768 C C . LYS A 1 471 ? -4.644 9.616 23.569 1.00 58.06 471 LYS A C 1
ATOM 3770 O O . LYS A 1 471 ? -4.063 8.802 24.279 1.00 58.06 471 LYS A O 1
ATOM 3775 N N . TYR A 1 472 ? -5.636 9.264 22.758 1.00 60.75 472 TYR A N 1
ATOM 3776 C CA . TYR A 1 472 ? -6.212 7.924 22.611 1.00 60.75 472 TYR A CA 1
ATOM 3777 C C . TYR A 1 472 ? -5.366 6.969 21.740 1.00 60.75 472 TYR A C 1
ATOM 3779 O O . TYR A 1 472 ? -5.887 6.327 20.825 1.00 60.75 472 TYR A O 1
ATOM 3787 N N . HIS A 1 473 ? -4.056 6.877 21.976 1.00 61.75 473 HIS A N 1
ATOM 3788 C CA . HIS A 1 473 ? -3.220 5.890 21.282 1.00 61.75 473 HIS A CA 1
ATOM 3789 C C . HIS A 1 473 ? -3.472 4.473 21.822 1.00 61.75 473 HIS A C 1
ATOM 3791 O O . HIS A 1 473 ? -3.589 4.275 23.030 1.00 61.75 473 HIS A O 1
ATOM 3797 N N . VAL A 1 474 ? -3.543 3.481 20.924 1.00 62.81 474 VAL A N 1
ATOM 3798 C CA . VAL A 1 474 ? -3.947 2.093 21.238 1.00 62.81 474 VAL A CA 1
ATOM 3799 C C . VAL A 1 474 ? -3.090 1.464 22.344 1.00 62.81 474 VAL A C 1
ATOM 3801 O O . VAL A 1 474 ? -3.646 0.868 23.262 1.00 62.81 474 VAL A O 1
ATOM 3804 N N . SER A 1 475 ? -1.767 1.658 22.317 1.00 62.34 475 SER A N 1
ATOM 3805 C CA . SER A 1 475 ? -0.835 1.116 23.320 1.00 62.34 475 SER A CA 1
ATOM 3806 C C . SER A 1 475 ? -1.040 1.708 24.720 1.00 62.34 475 SER A C 1
ATOM 3808 O O . SER A 1 475 ? -0.964 0.993 25.718 1.00 62.34 475 SER A O 1
ATOM 3810 N N . VAL A 1 476 ? -1.356 3.003 24.804 1.00 73.75 476 VAL A N 1
ATOM 3811 C CA . VAL A 1 476 ? -1.667 3.684 26.070 1.00 73.75 476 VAL A CA 1
ATOM 3812 C C . VAL A 1 476 ? -3.025 3.219 26.594 1.00 73.75 476 VAL A C 1
ATOM 3814 O O . VAL A 1 476 ? -3.160 2.884 27.770 1.00 73.75 476 VAL A O 1
ATOM 3817 N N . ILE A 1 477 ? -4.023 3.135 25.709 1.00 82.19 477 ILE A N 1
ATOM 3818 C CA . ILE A 1 477 ? -5.378 2.699 26.060 1.00 82.19 477 ILE A CA 1
ATOM 3819 C C . ILE A 1 477 ? -5.386 1.263 26.571 1.00 82.19 477 ILE A C 1
ATOM 3821 O O . ILE A 1 477 ? -6.064 0.993 27.559 1.00 82.19 477 ILE A O 1
ATOM 3825 N N . GLN A 1 478 ? -4.660 0.350 25.921 1.00 86.44 478 GLN A N 1
ATOM 3826 C CA . GLN A 1 478 ? -4.651 -1.058 26.304 1.00 86.44 478 GLN A CA 1
ATOM 3827 C C . GLN A 1 478 ? -4.215 -1.229 27.761 1.00 86.44 478 GLN A C 1
ATOM 3829 O O . GLN A 1 478 ? -4.960 -1.800 28.555 1.00 86.44 478 GLN A O 1
ATOM 3834 N N . ASN A 1 479 ? -3.063 -0.662 28.128 1.00 85.69 479 ASN A N 1
ATOM 3835 C CA . ASN A 1 479 ? -2.527 -0.764 29.485 1.00 85.69 479 ASN A CA 1
ATOM 3836 C C . ASN A 1 479 ? -3.474 -0.141 30.521 1.00 85.69 479 ASN A C 1
ATOM 3838 O O . ASN A 1 479 ? -3.721 -0.729 31.573 1.00 85.69 479 ASN A O 1
ATOM 3842 N N . VAL A 1 480 ? -4.053 1.025 30.210 1.00 88.50 480 VAL A N 1
ATOM 3843 C CA . VAL A 1 480 ? -4.997 1.707 31.107 1.00 88.50 480 VAL A CA 1
ATOM 3844 C C . VAL A 1 480 ? -6.282 0.894 31.286 1.00 88.50 480 VAL A C 1
ATOM 3846 O O . VAL A 1 480 ? -6.749 0.735 32.414 1.00 88.50 480 VAL A O 1
ATOM 3849 N N . LEU A 1 481 ? -6.849 0.349 30.205 1.00 90.19 481 LEU A N 1
ATOM 3850 C CA . LEU A 1 481 ? -8.040 -0.500 30.271 1.00 90.19 481 LEU A CA 1
ATOM 3851 C C . LEU A 1 481 ? -7.770 -1.774 31.069 1.00 90.19 481 LEU A C 1
ATOM 3853 O O . LEU A 1 481 ? -8.588 -2.133 31.914 1.00 90.19 481 LEU A O 1
ATOM 3857 N N . GLU A 1 482 ? -6.637 -2.436 30.836 1.00 90.38 482 GLU A N 1
ATOM 3858 C CA . GLU A 1 482 ? -6.250 -3.646 31.561 1.00 90.38 482 GLU A CA 1
ATOM 3859 C C . GLU A 1 482 ? -6.115 -3.379 33.062 1.00 90.38 482 GLU A C 1
ATOM 3861 O O . GLU A 1 482 ? -6.688 -4.110 33.875 1.00 90.38 482 GLU A O 1
ATOM 3866 N N . GLU A 1 483 ? -5.420 -2.306 33.441 1.00 89.94 483 GLU A N 1
ATOM 3867 C CA . GLU A 1 483 ? -5.206 -1.941 34.839 1.00 89.94 483 GLU A CA 1
ATOM 3868 C C . GLU A 1 483 ? -6.522 -1.558 35.533 1.00 89.94 483 GLU A C 1
ATOM 3870 O O . GLU A 1 483 ? -6.856 -2.104 36.588 1.00 89.94 483 GLU A O 1
ATOM 3875 N N . CYS A 1 484 ? -7.309 -0.658 34.931 1.00 91.12 484 CYS A N 1
ATOM 3876 C CA . CYS A 1 484 ? -8.583 -0.208 35.494 1.00 91.12 484 CYS A CA 1
ATOM 3877 C C . CYS A 1 484 ? -9.602 -1.348 35.589 1.00 91.12 484 CYS A C 1
ATOM 3879 O O . CYS A 1 484 ? -10.277 -1.487 36.610 1.00 91.12 484 CYS A O 1
ATOM 3881 N N . CYS A 1 485 ? -9.700 -2.190 34.558 1.00 91.38 485 CYS A N 1
ATOM 3882 C CA . CYS A 1 485 ? -10.616 -3.324 34.550 1.00 91.38 485 CYS A CA 1
ATOM 3883 C C . CYS A 1 485 ? -10.209 -4.386 35.580 1.00 91.38 485 CYS A C 1
ATOM 3885 O O . CYS A 1 485 ? -11.067 -4.924 36.280 1.00 91.38 485 CYS A O 1
ATOM 3887 N N . THR A 1 486 ? -8.911 -4.676 35.704 1.00 89.69 486 THR A N 1
ATOM 3888 C CA . THR A 1 486 ? -8.410 -5.633 36.700 1.00 89.69 486 THR A CA 1
ATOM 3889 C C . THR A 1 486 ? -8.657 -5.115 38.113 1.00 89.69 486 THR A C 1
ATOM 3891 O O . THR A 1 486 ? -9.196 -5.848 38.938 1.00 89.69 486 THR A O 1
ATOM 3894 N N . SER A 1 487 ? -8.356 -3.839 38.377 1.00 89.94 487 SER A N 1
ATOM 3895 C CA . SER A 1 487 ? -8.619 -3.200 39.670 1.00 89.94 487 SER A CA 1
ATOM 3896 C C . SER A 1 487 ? -10.098 -3.304 40.057 1.00 89.94 487 SER A C 1
ATOM 3898 O O . SER A 1 487 ? -10.413 -3.833 41.128 1.00 89.94 487 SER A O 1
ATOM 3900 N N . LEU A 1 488 ? -11.001 -2.929 39.142 1.00 90.88 488 LEU A N 1
ATOM 3901 C CA . LEU A 1 488 ? -12.450 -2.988 39.346 1.00 90.88 488 LEU A CA 1
ATOM 3902 C C . LEU A 1 488 ? -12.952 -4.410 39.637 1.00 90.88 488 LEU A C 1
ATOM 3904 O O . LEU A 1 488 ? -13.866 -4.596 40.441 1.00 90.88 488 LEU A O 1
ATOM 3908 N N . LEU A 1 489 ? -12.356 -5.415 38.992 1.00 90.06 489 LEU A N 1
ATOM 3909 C CA . LEU A 1 489 ? -12.705 -6.816 39.198 1.00 90.06 489 LEU A CA 1
ATOM 3910 C C . LEU A 1 489 ? -12.093 -7.421 40.455 1.00 90.06 489 LEU A C 1
ATOM 3912 O O . LEU A 1 489 ? -12.648 -8.401 40.932 1.00 90.06 489 LEU A O 1
ATOM 3916 N N . THR A 1 490 ? -10.983 -6.901 40.983 1.00 89.88 490 THR A N 1
ATOM 3917 C CA . THR A 1 490 ? -10.319 -7.439 42.187 1.00 89.88 490 THR A CA 1
ATOM 3918 C C . THR A 1 490 ? -10.845 -6.860 43.498 1.00 89.88 490 THR A C 1
ATOM 3920 O O . THR A 1 490 ? -10.800 -7.557 44.509 1.00 89.88 490 THR A O 1
ATOM 3923 N N . ASP A 1 491 ? -11.378 -5.637 43.491 1.00 89.12 491 ASP A N 1
ATOM 3924 C CA . ASP A 1 491 ? -11.820 -4.945 44.704 1.00 89.12 491 ASP A CA 1
ATOM 3925 C C . ASP A 1 491 ? -13.049 -5.613 45.357 1.00 89.12 491 ASP A C 1
ATOM 3927 O O . ASP A 1 491 ? -14.184 -5.487 44.892 1.00 89.12 491 ASP A O 1
ATOM 3931 N N . GLU A 1 492 ? -12.830 -6.288 46.489 1.00 84.25 492 GLU A N 1
ATOM 3932 C CA . GLU A 1 492 ? -13.876 -6.928 47.306 1.00 84.25 492 GLU A CA 1
ATOM 3933 C C . GLU A 1 492 ? -14.768 -5.923 48.057 1.00 84.25 492 GLU A C 1
ATOM 3935 O O . GLU A 1 492 ? -15.758 -6.294 48.684 1.00 84.25 492 GLU A O 1
ATOM 3940 N N . ARG A 1 493 ? -14.455 -4.625 47.999 1.00 83.81 493 ARG A N 1
ATOM 3941 C CA . ARG A 1 493 ? -15.330 -3.534 48.465 1.00 83.81 493 ARG A CA 1
ATOM 3942 C C . ARG A 1 493 ? -15.920 -2.735 47.301 1.00 83.81 493 ARG A C 1
ATOM 3944 O O . ARG A 1 493 ? -16.697 -1.795 47.530 1.00 83.81 493 ARG A O 1
ATOM 3951 N N . GLY A 1 494 ? -15.586 -3.138 46.078 1.00 85.06 494 GLY A N 1
ATOM 3952 C CA . GLY A 1 494 ? -15.937 -2.476 44.836 1.00 85.06 494 GLY A CA 1
ATOM 3953 C C . GLY A 1 494 ? -17.394 -2.677 44.439 1.00 85.06 494 GLY A C 1
ATOM 3954 O O . GLY A 1 494 ? -18.137 -3.485 45.005 1.00 85.06 494 GLY A O 1
ATOM 3955 N N . VAL A 1 495 ? -17.821 -1.914 43.433 1.00 86.81 495 VAL A N 1
ATOM 3956 C CA . VAL A 1 495 ? -19.222 -1.890 42.988 1.00 86.81 495 VAL A CA 1
ATOM 3957 C C . VAL A 1 495 ? -19.645 -3.229 42.374 1.00 86.81 495 VAL A C 1
ATOM 3959 O O . VAL A 1 495 ? -20.760 -3.688 42.606 1.00 86.81 495 VAL A O 1
ATOM 3962 N N . ILE A 1 496 ? -18.736 -3.916 41.674 1.00 88.31 496 ILE A N 1
ATOM 3963 C CA . ILE A 1 496 ? -19.012 -5.232 41.076 1.00 88.31 496 ILE A CA 1
ATOM 3964 C C . ILE A 1 496 ? -19.230 -6.296 42.150 1.00 88.31 496 ILE A C 1
ATOM 3966 O O . ILE A 1 496 ? -20.203 -7.044 42.076 1.00 88.31 496 ILE A O 1
ATOM 3970 N N . TYR A 1 497 ? -18.386 -6.315 43.187 1.00 88.88 497 TYR A N 1
ATOM 3971 C CA . TYR A 1 497 ? -18.564 -7.213 44.325 1.00 88.88 497 TYR A CA 1
ATOM 3972 C C . TYR A 1 497 ? -19.904 -6.948 45.026 1.00 88.88 497 TYR A C 1
ATOM 3974 O O . TYR A 1 497 ? -20.700 -7.865 45.213 1.00 88.88 497 TYR A O 1
ATOM 3982 N N . LYS A 1 498 ? -20.228 -5.683 45.326 1.00 88.62 498 LYS A N 1
ATOM 3983 C CA . LYS A 1 498 ? -21.521 -5.310 45.930 1.00 88.62 498 LYS A CA 1
ATOM 3984 C C . LYS A 1 498 ? -22.716 -5.762 45.087 1.00 88.62 498 LYS A C 1
ATOM 3986 O O . LYS A 1 498 ? -23.683 -6.274 45.645 1.00 88.62 498 LYS A O 1
ATOM 3991 N N . ASN A 1 499 ? -22.643 -5.633 43.764 1.00 87.19 499 ASN A N 1
ATOM 3992 C CA . ASN A 1 499 ? -23.714 -6.050 42.857 1.00 87.19 499 ASN A CA 1
ATOM 3993 C C . ASN A 1 499 ? -23.931 -7.573 42.827 1.00 87.19 499 ASN A C 1
ATOM 3995 O O . ASN A 1 499 ? -25.064 -8.014 42.640 1.00 87.19 499 ASN A O 1
ATOM 3999 N N . ILE A 1 500 ? -22.893 -8.382 43.068 1.00 87.00 500 ILE A N 1
ATOM 4000 C CA . ILE A 1 500 ? -23.043 -9.838 43.238 1.00 87.00 500 ILE A CA 1
ATOM 4001 C C . ILE A 1 500 ? -23.848 -10.147 44.508 1.00 87.00 500 ILE A C 1
ATOM 4003 O O . ILE A 1 500 ? -24.777 -10.950 44.469 1.00 87.00 500 ILE A O 1
ATOM 4007 N N . TYR A 1 501 ? -23.537 -9.476 45.620 1.00 87.38 501 TYR A N 1
ATOM 4008 C CA . TYR A 1 501 ? -24.141 -9.764 46.927 1.00 87.38 501 TYR A CA 1
ATOM 4009 C C . TYR A 1 501 ? -25.424 -8.974 47.237 1.00 87.38 501 TYR A C 1
ATOM 4011 O O . TYR A 1 501 ? -26.038 -9.181 48.284 1.00 87.38 501 TYR A O 1
ATOM 4019 N N . THR A 1 502 ? -25.860 -8.088 46.339 1.00 83.50 502 THR A N 1
ATOM 4020 C CA . THR A 1 502 ? -27.125 -7.355 46.483 1.00 83.50 502 THR A CA 1
ATOM 4021 C C . THR A 1 502 ? -28.299 -8.303 46.243 1.00 83.50 502 THR A C 1
ATOM 4023 O O . THR A 1 502 ? -28.317 -9.034 45.257 1.00 83.50 502 THR A O 1
ATOM 4026 N N . ILE A 1 503 ? -29.280 -8.303 47.144 1.00 75.69 503 ILE A N 1
ATOM 4027 C CA . ILE A 1 503 ? -30.490 -9.127 47.035 1.00 75.69 503 ILE A CA 1
ATOM 4028 C C . ILE A 1 503 ? -31.667 -8.186 46.810 1.00 75.69 503 ILE A C 1
ATOM 4030 O O . ILE A 1 503 ? -31.859 -7.248 47.587 1.00 75.69 503 ILE A O 1
ATOM 4034 N N . ASP A 1 504 ? -32.453 -8.438 45.769 1.00 73.00 504 ASP A N 1
ATOM 4035 C CA . ASP A 1 504 ? -33.696 -7.708 45.550 1.00 73.00 504 ASP A CA 1
ATOM 4036 C C . ASP A 1 504 ? -34.765 -8.164 46.570 1.00 73.00 504 ASP A C 1
ATOM 4038 O O . ASP A 1 504 ? -35.013 -9.368 46.709 1.00 73.00 504 ASP A O 1
ATOM 4042 N N . PRO A 1 505 ? -35.399 -7.228 47.308 1.00 69.19 505 PRO A N 1
ATOM 4043 C CA . PRO A 1 505 ? -36.488 -7.534 48.231 1.00 69.19 505 PRO A CA 1
ATOM 4044 C C . PRO A 1 505 ? -37.642 -8.345 47.625 1.00 69.19 505 PRO A C 1
ATOM 4046 O O . PRO A 1 505 ? -38.267 -9.109 48.362 1.00 69.19 505 PRO A O 1
ATOM 4049 N N . GLU A 1 506 ? -37.922 -8.218 46.320 1.00 68.00 506 GLU A N 1
ATOM 4050 C CA . GLU A 1 506 ? -38.984 -8.984 45.639 1.00 68.00 506 GLU A CA 1
ATOM 4051 C C . GLU A 1 506 ? -38.658 -10.486 45.520 1.00 68.00 506 GLU A C 1
ATOM 4053 O O . GLU A 1 506 ? -39.556 -11.300 45.316 1.00 68.00 506 GLU A O 1
ATOM 4058 N N . MET A 1 507 ? -37.397 -10.884 45.725 1.00 69.00 507 MET A N 1
ATOM 4059 C CA . MET A 1 507 ? -36.936 -12.279 45.634 1.00 69.00 507 MET A CA 1
ATOM 4060 C C . MET A 1 507 ? -37.194 -13.100 46.912 1.00 69.00 507 MET A C 1
ATOM 4062 O O . MET A 1 507 ? -36.824 -14.273 46.978 1.00 69.00 507 MET A O 1
ATOM 4066 N N . MET A 1 508 ? -37.785 -12.494 47.948 1.00 65.88 508 MET A N 1
ATOM 4067 C CA . MET A 1 508 ? -37.919 -13.072 49.290 1.00 65.88 508 MET A CA 1
ATOM 4068 C C . MET A 1 508 ? -39.391 -13.324 49.658 1.00 65.88 508 MET A C 1
ATOM 4070 O O . MET A 1 508 ? -40.088 -12.424 50.131 1.00 65.88 508 MET A O 1
ATOM 4074 N N . GLU A 1 509 ? -39.859 -14.572 49.542 1.00 63.72 509 GLU A N 1
ATOM 4075 C CA . GLU A 1 509 ? -41.186 -14.973 50.040 1.00 63.72 509 GLU A CA 1
ATOM 4076 C C . GLU A 1 509 ? -41.118 -15.388 51.519 1.00 63.72 509 GLU A C 1
ATOM 4078 O O . GLU A 1 509 ? -40.209 -16.098 51.957 1.00 63.72 509 GLU A O 1
ATOM 4083 N N . ARG A 1 510 ? -42.102 -14.967 52.328 1.00 56.69 510 ARG A N 1
ATOM 4084 C CA . ARG A 1 510 ? -42.074 -15.176 53.791 1.00 56.69 510 ARG A CA 1
ATOM 4085 C C . ARG A 1 510 ? -42.087 -16.651 54.214 1.00 56.69 510 ARG A C 1
ATOM 4087 O O . ARG A 1 510 ? -41.548 -16.952 55.276 1.00 56.69 510 ARG A O 1
ATOM 4094 N N . GLU A 1 511 ? -42.660 -17.546 53.412 1.00 54.62 511 GLU A N 1
ATOM 4095 C CA . GLU A 1 511 ? -42.916 -18.944 53.794 1.00 54.62 511 GLU A CA 1
ATOM 4096 C C . GLU A 1 511 ? -41.774 -19.922 53.452 1.00 54.62 511 GLU A C 1
ATOM 4098 O O . GLU A 1 511 ? -41.700 -20.985 54.061 1.00 54.62 511 GLU A O 1
ATOM 4103 N N . LYS A 1 512 ? -40.837 -19.571 52.551 1.00 60.41 512 LYS A N 1
ATOM 4104 C CA . LYS A 1 512 ? -39.734 -20.463 52.109 1.00 60.41 512 LYS A CA 1
ATOM 4105 C C . LYS A 1 512 ? -38.325 -19.862 52.230 1.00 60.41 512 LYS A C 1
ATOM 4107 O O . LYS A 1 512 ? -37.414 -20.210 51.480 1.00 60.41 512 LYS A O 1
ATOM 4112 N N . LYS A 1 513 ? -38.121 -18.980 53.213 1.00 68.69 513 LYS A N 1
ATOM 4113 C CA . LYS A 1 513 ? -36.880 -18.200 53.392 1.00 68.69 513 LYS A CA 1
ATOM 4114 C C . LYS A 1 513 ? -35.578 -19.013 53.379 1.00 68.69 513 LYS A C 1
ATOM 4116 O O . LYS A 1 513 ? -34.600 -18.546 52.812 1.00 68.69 513 LYS A O 1
ATOM 4121 N N . ILE A 1 514 ? -35.523 -20.191 54.005 1.00 74.88 514 ILE A N 1
ATOM 4122 C CA . ILE A 1 514 ? -34.251 -20.925 54.179 1.00 74.88 514 ILE A CA 1
ATOM 4123 C C . ILE A 1 514 ? -33.745 -21.513 52.852 1.00 74.88 514 ILE A C 1
ATOM 4125 O O . ILE A 1 514 ? -32.576 -21.346 52.512 1.00 74.88 514 ILE A O 1
ATOM 4129 N N . GLU A 1 515 ? -34.612 -22.169 52.078 1.00 74.06 515 GLU A N 1
ATOM 4130 C CA . GLU A 1 515 ? -34.241 -22.768 50.786 1.00 74.06 515 GLU A CA 1
ATOM 4131 C C . GLU A 1 515 ? -33.880 -21.696 49.748 1.00 74.06 515 GLU A C 1
ATOM 4133 O O . GLU A 1 515 ? -32.900 -21.847 49.014 1.00 74.06 515 GLU A O 1
ATOM 4138 N N . GLN A 1 516 ? -34.609 -20.575 49.748 1.00 77.00 516 GLN A N 1
ATOM 4139 C CA . GLN A 1 516 ? -34.323 -19.417 48.896 1.00 77.00 516 GLN A CA 1
ATOM 4140 C C . GLN A 1 516 ? -32.967 -18.788 49.239 1.00 77.00 516 GLN A C 1
ATOM 4142 O O . GLN A 1 516 ? -32.162 -18.554 48.340 1.00 77.00 516 GLN A O 1
ATOM 4147 N N . LEU A 1 517 ? -32.662 -18.596 50.528 1.00 80.62 517 LEU A N 1
ATOM 4148 C CA . LEU A 1 517 ? -31.360 -18.090 50.976 1.00 80.62 517 LEU A CA 1
ATOM 4149 C C . LEU A 1 517 ? -30.214 -19.034 50.590 1.00 80.62 517 LEU A C 1
ATOM 4151 O O . LEU A 1 517 ? -29.176 -18.571 50.127 1.00 80.62 517 LEU A O 1
ATOM 4155 N N . ASN A 1 518 ? -30.406 -20.351 50.702 1.00 83.38 518 ASN A N 1
ATOM 4156 C CA . ASN A 1 518 ? -29.404 -21.327 50.267 1.00 83.38 518 ASN A CA 1
ATOM 4157 C C . ASN A 1 518 ? -29.176 -21.288 48.747 1.00 83.38 518 ASN A C 1
ATOM 4159 O O . ASN A 1 518 ? -28.041 -21.425 48.291 1.00 83.38 518 ASN A O 1
ATOM 4163 N N . CYS A 1 519 ? -30.229 -21.102 47.944 1.00 83.50 519 CYS A N 1
ATOM 4164 C CA . CYS A 1 519 ? -30.094 -20.886 46.502 1.00 83.50 519 CYS A CA 1
ATOM 4165 C C . CYS A 1 519 ? -29.322 -19.593 46.199 1.00 83.50 519 CYS A C 1
ATOM 4167 O O . CYS A 1 519 ? -28.329 -19.632 45.474 1.00 83.50 519 CYS A O 1
ATOM 4169 N N . ILE A 1 520 ? -29.723 -18.479 46.815 1.00 85.75 520 ILE A N 1
ATOM 4170 C CA . ILE A 1 520 ? -29.084 -17.169 46.659 1.00 85.75 520 ILE A CA 1
ATOM 4171 C C . ILE A 1 520 ? -27.591 -17.248 47.002 1.00 85.75 520 ILE A C 1
ATOM 4173 O O . ILE A 1 520 ? -26.766 -16.877 46.172 1.00 85.75 520 ILE A O 1
ATOM 4177 N N . CYS A 1 521 ? -27.223 -17.811 48.158 1.00 86.25 521 CYS A N 1
ATOM 4178 C CA . CYS A 1 521 ? -25.822 -17.972 48.556 1.00 86.25 521 CYS A CA 1
ATOM 4179 C C . CYS A 1 521 ? -25.024 -18.829 47.559 1.00 86.25 521 CYS A C 1
ATOM 4181 O O . CYS A 1 521 ? -23.889 -18.491 47.226 1.00 86.25 521 CYS A O 1
ATOM 4183 N N . ARG A 1 522 ? -25.606 -19.924 47.040 1.00 88.44 522 ARG A N 1
ATOM 4184 C CA . ARG A 1 522 ? -24.957 -20.754 46.007 1.00 88.44 522 ARG A CA 1
ATOM 4185 C C . ARG A 1 522 ? -24.699 -19.962 44.724 1.00 88.44 522 ARG A C 1
ATOM 4187 O O . ARG A 1 522 ? -23.612 -20.069 44.161 1.00 88.44 522 ARG A O 1
ATOM 4194 N N . LEU A 1 523 ? -25.674 -19.174 44.269 1.00 87.56 523 LEU A N 1
ATOM 4195 C CA . LEU A 1 523 ? -25.538 -18.334 43.077 1.00 87.56 523 LEU A CA 1
ATOM 4196 C C . LEU A 1 523 ? -24.497 -17.230 43.277 1.00 87.56 523 LEU A C 1
ATOM 4198 O O . LEU A 1 523 ? -23.639 -17.052 42.419 1.00 87.56 523 LEU A O 1
ATOM 4202 N N . GLN A 1 524 ? -24.517 -16.550 44.424 1.00 89.88 524 GLN A N 1
ATOM 4203 C CA . GLN A 1 524 ? -23.549 -15.507 44.770 1.00 89.88 524 GLN A CA 1
ATOM 4204 C C . GLN A 1 524 ? -22.115 -16.042 44.788 1.00 89.88 524 GLN A C 1
ATOM 4206 O O . GLN A 1 524 ? -21.243 -15.454 44.151 1.00 89.88 524 GLN A O 1
ATOM 4211 N N . ASN A 1 525 ? -21.885 -17.197 45.423 1.00 89.94 525 ASN A N 1
ATOM 4212 C CA . ASN A 1 525 ? -20.578 -17.857 45.411 1.00 89.94 525 ASN A CA 1
ATOM 4213 C C . ASN A 1 525 ? -20.154 -18.235 43.985 1.00 89.94 525 ASN A C 1
ATOM 4215 O O . ASN A 1 525 ? -19.031 -17.950 43.587 1.00 89.94 525 ASN A O 1
ATOM 4219 N N . LYS A 1 526 ? -21.071 -18.789 43.175 1.00 88.94 526 LYS A N 1
ATOM 4220 C CA . LYS A 1 526 ? -20.803 -19.112 41.762 1.00 88.94 526 LYS A CA 1
ATOM 4221 C C . LYS A 1 526 ? -20.411 -17.867 40.955 1.00 88.94 526 LYS A C 1
ATOM 4223 O O . LYS A 1 526 ? -19.505 -17.935 40.130 1.00 88.94 526 LYS A O 1
ATOM 4228 N N . PHE A 1 527 ? -21.077 -16.734 41.169 1.00 90.50 527 PHE A N 1
ATOM 4229 C CA . PHE A 1 527 ? -20.753 -15.478 40.486 1.00 90.50 527 PHE A CA 1
ATOM 4230 C C . PHE A 1 527 ? -19.405 -14.910 40.941 1.00 90.50 527 PHE A C 1
ATOM 4232 O O . PHE A 1 527 ? -18.636 -14.429 40.108 1.00 90.50 527 PHE A O 1
ATOM 4239 N N . ASP A 1 528 ? -19.088 -14.993 42.234 1.00 90.31 528 ASP A N 1
ATOM 4240 C CA . ASP A 1 528 ? -17.789 -14.568 42.757 1.00 90.31 528 ASP A CA 1
ATOM 4241 C C . ASP A 1 528 ? -16.644 -15.464 42.251 1.00 90.31 528 ASP A C 1
ATOM 4243 O O . ASP A 1 528 ? -15.586 -14.962 41.869 1.00 90.31 528 ASP A O 1
ATOM 4247 N N . ASP A 1 529 ? -16.874 -16.773 42.143 1.00 89.88 529 ASP A N 1
ATOM 4248 C CA . ASP A 1 529 ? -15.932 -17.716 41.534 1.00 89.88 529 ASP A CA 1
ATOM 4249 C C . ASP A 1 529 ? -15.727 -17.420 40.042 1.00 89.88 529 ASP A C 1
ATOM 4251 O O . ASP A 1 529 ? -14.589 -17.400 39.567 1.00 89.88 529 ASP A O 1
ATOM 4255 N N . ASN A 1 530 ? -16.798 -17.102 39.302 1.00 90.00 530 ASN A N 1
ATOM 4256 C CA . ASN A 1 530 ? -16.698 -16.656 37.909 1.00 90.00 530 ASN A CA 1
ATOM 4257 C C . ASN A 1 530 ? -15.865 -15.370 37.793 1.00 90.00 530 ASN A C 1
ATOM 4259 O O . ASN A 1 530 ? -14.962 -15.301 36.957 1.00 90.00 530 ASN A O 1
ATOM 4263 N N . ARG A 1 531 ? -16.121 -14.368 38.651 1.00 91.62 531 ARG A N 1
ATOM 4264 C CA . ARG A 1 531 ? -15.345 -13.115 38.721 1.00 91.62 531 ARG A CA 1
ATOM 4265 C C . ARG A 1 531 ? -13.860 -13.408 38.948 1.00 91.62 531 ARG A C 1
ATOM 4267 O O . ARG A 1 531 ? -13.020 -12.940 38.178 1.00 91.62 531 ARG A O 1
ATOM 4274 N N . LYS A 1 532 ? -13.528 -14.218 39.960 1.00 89.88 532 LYS A N 1
ATOM 4275 C CA . LYS A 1 532 ? -12.143 -14.626 40.263 1.00 89.88 532 LYS A CA 1
ATOM 4276 C C . LYS A 1 532 ? -11.507 -15.390 39.100 1.00 89.88 532 LYS A C 1
ATOM 4278 O O . LYS A 1 532 ? -10.339 -15.160 38.791 1.00 89.88 532 LYS A O 1
ATOM 4283 N N . GLY A 1 533 ? -12.269 -16.251 38.425 1.00 87.75 533 GLY A N 1
ATOM 4284 C CA . GLY A 1 533 ? -11.838 -16.994 37.240 1.00 87.75 533 GLY A CA 1
ATOM 4285 C C . GLY A 1 533 ? -11.495 -16.100 36.043 1.00 87.75 533 GLY A C 1
ATOM 4286 O O . GLY A 1 533 ? -10.515 -16.349 35.339 1.00 87.75 533 GLY A O 1
ATOM 4287 N N . ILE A 1 534 ? -12.257 -15.027 35.818 1.00 89.56 534 ILE A N 1
ATOM 4288 C CA . ILE A 1 534 ? -11.983 -14.039 34.760 1.00 89.56 534 ILE A CA 1
ATOM 4289 C C . ILE A 1 534 ? -10.653 -13.317 35.024 1.00 89.56 534 ILE A C 1
ATOM 4291 O O . ILE A 1 534 ? -9.842 -13.168 34.107 1.00 89.56 534 ILE A O 1
ATOM 4295 N N . VAL A 1 535 ? -10.390 -12.930 36.276 1.00 87.06 535 VAL A N 1
ATOM 4296 C CA . VAL A 1 535 ? -9.135 -12.265 36.664 1.00 87.06 535 VAL A CA 1
ATOM 4297 C C . VAL A 1 535 ? -7.942 -13.221 36.573 1.00 87.06 535 VAL A C 1
ATOM 4299 O O . VAL A 1 535 ? -6.923 -12.890 35.965 1.00 87.06 535 VAL A O 1
ATOM 4302 N N . SER A 1 536 ? -8.059 -14.428 37.134 1.00 84.69 536 SER A N 1
ATOM 4303 C CA . SER A 1 536 ? -6.941 -15.378 37.234 1.00 84.69 536 SER A CA 1
ATOM 4304 C C . SER A 1 536 ? -6.463 -15.904 35.880 1.00 84.69 536 SER A C 1
ATOM 4306 O O . SER A 1 536 ? -5.278 -16.183 35.706 1.00 84.69 536 SER A O 1
ATOM 4308 N N . THR A 1 537 ? -7.358 -15.992 34.894 1.00 83.69 537 THR A N 1
ATOM 4309 C CA . THR A 1 537 ? -7.036 -16.491 33.547 1.00 83.69 537 THR A CA 1
ATOM 4310 C C . THR A 1 537 ? -6.455 -15.433 32.608 1.00 83.69 537 THR A C 1
ATOM 4312 O O . THR A 1 537 ? -6.113 -15.764 31.472 1.00 83.69 537 THR A O 1
ATOM 4315 N N . ARG A 1 538 ? -6.337 -14.169 33.051 1.00 84.00 538 ARG A N 1
ATOM 4316 C CA . ARG A 1 538 ? -5.908 -13.015 32.231 1.00 84.00 538 ARG A CA 1
ATOM 4317 C C . ARG A 1 538 ? -6.677 -12.876 30.909 1.00 84.00 538 ARG A C 1
ATOM 4319 O O . ARG A 1 538 ? -6.184 -12.278 29.955 1.00 84.00 538 ARG A O 1
ATOM 4326 N N . VAL A 1 539 ? -7.898 -13.411 30.844 1.00 89.06 539 VAL A N 1
ATOM 4327 C CA . VAL A 1 539 ? -8.713 -13.387 29.622 1.00 89.06 539 VAL A CA 1
ATOM 4328 C C . VAL A 1 539 ? -9.118 -11.965 29.231 1.00 89.06 539 VAL A C 1
ATOM 4330 O O . VAL A 1 539 ? -9.266 -11.669 28.052 1.00 89.06 539 VAL A O 1
ATOM 4333 N N . VAL A 1 540 ? -9.228 -11.072 30.218 1.00 89.62 540 VAL A N 1
ATOM 4334 C CA . VAL A 1 540 ? -9.565 -9.655 30.032 1.00 89.62 540 VAL A CA 1
ATOM 4335 C C . VAL A 1 540 ? -8.571 -8.955 29.106 1.00 89.62 540 VAL A C 1
ATOM 4337 O O . VAL A 1 540 ? -9.007 -8.258 28.200 1.00 89.62 540 VAL A O 1
ATOM 4340 N N . SER A 1 541 ? -7.264 -9.190 29.273 1.00 90.38 541 SER A N 1
ATOM 4341 C CA . SER A 1 541 ? -6.230 -8.606 28.403 1.00 90.38 541 SER A CA 1
ATOM 4342 C C . SER A 1 541 ? -6.424 -9.043 26.949 1.00 90.38 541 SER A C 1
ATOM 4344 O O . SER A 1 541 ? -6.488 -8.202 26.060 1.00 90.38 541 SER A O 1
ATOM 4346 N N . LYS A 1 542 ? -6.681 -10.339 26.714 1.00 91.25 542 LYS A N 1
ATOM 4347 C CA . LYS A 1 542 ? -6.977 -10.859 25.368 1.00 91.25 542 LYS A CA 1
ATOM 4348 C C . LYS A 1 542 ? -8.226 -10.220 24.762 1.00 91.25 542 LYS A C 1
ATOM 4350 O O . LYS A 1 542 ? -8.182 -9.789 23.620 1.00 91.25 542 LYS A O 1
ATOM 4355 N N . ILE A 1 543 ? -9.321 -10.126 25.522 1.00 92.44 543 ILE A N 1
ATOM 4356 C CA . ILE A 1 543 ? -10.562 -9.484 25.055 1.00 92.44 543 ILE A CA 1
ATOM 4357 C C . ILE A 1 543 ? -10.307 -8.012 24.710 1.00 92.44 543 ILE A C 1
ATOM 4359 O O . ILE A 1 543 ? -10.785 -7.542 23.684 1.00 92.44 543 ILE A O 1
ATOM 4363 N N . ILE A 1 544 ? -9.551 -7.282 25.536 1.00 93.25 544 ILE A N 1
ATOM 4364 C CA . ILE A 1 544 ? -9.208 -5.878 25.274 1.00 93.25 544 ILE A CA 1
ATOM 4365 C C . ILE A 1 544 ? -8.398 -5.752 23.980 1.00 93.25 544 ILE A C 1
ATOM 4367 O O . ILE A 1 544 ? -8.740 -4.904 23.161 1.00 93.25 544 ILE A O 1
ATOM 4371 N N . SER A 1 545 ? -7.376 -6.589 23.768 1.00 91.62 545 SER A N 1
ATOM 4372 C CA . SER A 1 545 ? -6.589 -6.578 22.528 1.00 91.62 545 SER A CA 1
ATOM 4373 C C . SER A 1 545 ? -7.459 -6.851 21.296 1.00 91.62 545 SER A C 1
ATOM 4375 O O . SER A 1 545 ? -7.430 -6.064 20.355 1.00 91.62 545 SER A O 1
ATOM 4377 N N . GLU A 1 546 ? -8.298 -7.892 21.329 1.00 92.25 546 GLU A N 1
ATOM 4378 C CA . GLU A 1 546 ? -9.208 -8.230 20.220 1.00 92.25 546 GLU A CA 1
ATOM 4379 C C . GLU A 1 546 ? -10.228 -7.116 19.942 1.00 92.25 546 GLU A C 1
ATOM 4381 O O . GLU A 1 546 ? -10.518 -6.803 18.788 1.00 92.25 546 GLU A O 1
ATOM 4386 N N . LEU A 1 547 ? -10.770 -6.482 20.992 1.00 93.62 547 LEU A N 1
ATOM 4387 C CA . LEU A 1 547 ? -11.667 -5.335 20.843 1.00 93.62 547 LEU A CA 1
ATOM 4388 C C . LEU A 1 547 ? -10.932 -4.127 20.249 1.00 93.62 547 LEU A C 1
ATOM 4390 O O . LEU A 1 547 ? -11.467 -3.433 19.388 1.00 93.62 547 LEU A O 1
ATOM 4394 N N . LEU A 1 548 ? -9.704 -3.846 20.676 1.00 91.94 548 LEU A N 1
ATOM 4395 C CA . LEU A 1 548 ? -8.939 -2.742 20.107 1.00 91.94 548 LEU A CA 1
ATOM 4396 C C . LEU A 1 548 ? -8.661 -2.972 18.620 1.00 91.94 548 LEU A C 1
ATOM 4398 O O . LEU A 1 548 ? -8.884 -2.040 17.844 1.00 91.94 548 LEU A O 1
ATOM 4402 N N . GLU A 1 549 ? -8.262 -4.180 18.224 1.00 91.56 549 GLU A N 1
ATOM 4403 C CA . GLU A 1 549 ? -8.021 -4.514 16.818 1.00 91.56 549 GLU A CA 1
ATOM 4404 C C . GLU A 1 549 ? -9.315 -4.484 15.994 1.00 91.56 549 GLU A C 1
ATOM 4406 O O . GLU A 1 549 ? -9.387 -3.722 15.037 1.00 91.56 549 GLU A O 1
ATOM 4411 N N . ILE A 1 550 ? -10.401 -5.160 16.393 1.00 93.75 550 ILE A N 1
ATOM 4412 C CA . ILE A 1 550 ? -11.636 -5.168 15.579 1.00 93.75 550 ILE A CA 1
ATOM 4413 C C . ILE A 1 550 ? -12.213 -3.761 15.353 1.00 93.75 550 ILE A C 1
ATOM 4415 O O . ILE A 1 550 ? -12.645 -3.443 14.249 1.00 93.75 550 ILE A O 1
ATOM 4419 N N . TYR A 1 551 ? -12.189 -2.877 16.357 1.00 94.19 551 TYR A N 1
ATOM 4420 C CA . TYR A 1 551 ? -12.646 -1.495 16.169 1.00 94.19 551 TYR A CA 1
ATOM 4421 C C . TYR A 1 551 ? -11.701 -0.687 15.260 1.00 94.19 551 TYR A C 1
ATOM 4423 O O . TYR A 1 551 ? -12.146 0.254 14.605 1.00 94.19 551 TYR A O 1
ATOM 4431 N N . LYS A 1 552 ? -10.400 -1.008 15.229 1.00 91.50 552 LYS A N 1
ATOM 4432 C CA . LYS A 1 552 ? -9.438 -0.395 14.299 1.00 91.50 552 LYS A CA 1
ATOM 4433 C C . LYS A 1 552 ? -9.726 -0.839 12.863 1.00 91.50 552 LYS A C 1
ATOM 4435 O O . LYS A 1 552 ? -9.810 0.020 11.991 1.00 91.50 552 LYS A O 1
ATOM 4440 N N . GLU A 1 553 ? -9.927 -2.137 12.664 1.00 93.06 553 GLU A N 1
ATOM 4441 C CA . GLU A 1 553 ? -10.245 -2.765 11.378 1.00 93.06 553 GLU A CA 1
ATOM 4442 C C . GLU A 1 553 ? -11.565 -2.253 10.790 1.00 93.06 553 GLU A C 1
ATOM 4444 O O . GLU A 1 553 ? -11.625 -1.875 9.623 1.00 93.06 553 GLU A O 1
ATOM 4449 N N . VAL A 1 554 ? -12.609 -2.150 11.622 1.00 95.12 554 VAL A N 1
ATOM 4450 C CA . VAL A 1 554 ? -13.923 -1.635 11.204 1.00 95.12 554 VAL A CA 1
ATOM 4451 C C . VAL A 1 554 ? -13.828 -0.209 10.664 1.00 95.12 554 VAL A C 1
ATOM 4453 O O . VAL A 1 554 ? -14.482 0.101 9.673 1.00 95.12 554 VAL A O 1
ATOM 4456 N N . PHE A 1 555 ? -13.015 0.666 11.266 1.00 95.25 555 PHE A N 1
ATOM 4457 C CA . PHE A 1 555 ? -12.828 2.013 10.720 1.00 95.25 555 PHE A CA 1
ATOM 4458 C C . PHE A 1 555 ? -12.194 1.982 9.325 1.00 95.25 555 PHE A C 1
ATOM 4460 O O . PHE A 1 555 ? -12.674 2.675 8.429 1.00 95.25 555 PHE A O 1
ATOM 4467 N N . SER A 1 556 ? -11.142 1.184 9.137 1.00 94.12 556 SER A N 1
ATOM 4468 C CA . SER A 1 556 ? -10.459 1.077 7.846 1.00 94.12 556 SER A CA 1
ATOM 4469 C C . SER A 1 556 ? -11.367 0.520 6.749 1.00 94.12 556 SER A C 1
ATOM 4471 O O . SER A 1 556 ? -11.372 1.046 5.638 1.00 94.12 556 SER A O 1
ATOM 4473 N N . ASP A 1 557 ? -12.212 -0.463 7.069 1.00 95.06 557 ASP A N 1
ATOM 4474 C CA . ASP A 1 557 ? -13.218 -0.970 6.129 1.00 95.06 557 ASP A CA 1
ATOM 4475 C C . ASP A 1 557 ? -14.265 0.087 5.769 1.00 95.06 557 ASP A C 1
ATOM 4477 O O . ASP A 1 557 ? -14.640 0.228 4.605 1.00 95.06 557 ASP A O 1
ATOM 4481 N N . VAL A 1 558 ? -14.728 0.857 6.759 1.00 95.44 558 VAL A N 1
ATOM 4482 C CA . VAL A 1 558 ? -15.676 1.958 6.541 1.00 95.44 558 VAL A CA 1
ATOM 4483 C C . VAL A 1 558 ? -15.058 3.050 5.670 1.00 95.44 558 VAL A C 1
ATOM 4485 O O . VAL A 1 558 ? -15.757 3.605 4.826 1.00 95.44 558 VAL A O 1
ATOM 4488 N N . ALA A 1 559 ? -13.768 3.350 5.837 1.00 95.62 559 ALA A N 1
ATOM 4489 C CA . ALA A 1 559 ? -13.056 4.311 4.999 1.00 95.62 559 ALA A CA 1
ATOM 4490 C C . ALA A 1 559 ? -12.974 3.839 3.540 1.00 95.62 559 ALA A C 1
ATOM 4492 O O . ALA A 1 559 ? -13.346 4.596 2.641 1.00 95.62 559 ALA A O 1
ATOM 4493 N N . ALA A 1 560 ? -12.579 2.582 3.311 1.00 95.12 560 ALA A N 1
ATOM 4494 C CA . ALA A 1 560 ? -12.562 1.982 1.977 1.00 95.12 560 ALA A CA 1
ATOM 4495 C C . ALA A 1 560 ? -13.957 2.000 1.328 1.00 95.12 560 ALA A C 1
ATOM 4497 O O . ALA A 1 560 ? -14.107 2.431 0.184 1.00 95.12 560 ALA A O 1
ATOM 4498 N N . TYR A 1 561 ? -14.993 1.624 2.084 1.00 94.31 561 TYR A N 1
ATOM 4499 C CA . TYR A 1 561 ? -16.380 1.677 1.623 1.00 94.31 561 TYR A CA 1
ATOM 4500 C C . TYR A 1 561 ? -16.838 3.103 1.283 1.00 94.31 561 TYR A C 1
ATOM 4502 O O . TYR A 1 561 ? -17.395 3.329 0.211 1.00 94.31 561 TYR A O 1
ATOM 4510 N N . ALA A 1 562 ? -16.583 4.084 2.151 1.00 94.12 562 ALA A N 1
ATOM 4511 C CA . ALA A 1 562 ? -17.029 5.461 1.947 1.00 94.12 562 ALA A CA 1
ATOM 4512 C C . ALA A 1 562 ? -16.350 6.131 0.737 1.00 94.12 562 ALA A C 1
ATOM 4514 O O . ALA A 1 562 ? -17.005 6.840 -0.035 1.00 94.12 562 ALA A O 1
ATOM 4515 N N . ILE A 1 563 ? -15.047 5.898 0.550 1.00 95.06 563 ILE A N 1
ATOM 4516 C CA . ILE A 1 563 ? -14.272 6.495 -0.544 1.00 95.06 563 ILE A CA 1
ATOM 4517 C C . ILE A 1 563 ? -14.634 5.834 -1.879 1.00 95.06 563 ILE A C 1
ATOM 4519 O O . ILE A 1 563 ? -14.998 6.540 -2.821 1.00 95.06 563 ILE A O 1
ATOM 4523 N N . LEU A 1 564 ? -14.608 4.499 -1.954 1.00 92.94 564 LEU A N 1
ATOM 4524 C CA . LEU A 1 564 ? -14.753 3.765 -3.218 1.00 92.94 564 LEU A CA 1
ATOM 4525 C C . LEU A 1 564 ? -16.200 3.403 -3.581 1.00 92.94 564 LEU A C 1
ATOM 4527 O O . LEU A 1 564 ? -16.458 3.110 -4.741 1.00 92.94 564 LEU A O 1
ATOM 4531 N N . GLN A 1 565 ? -17.141 3.429 -2.628 1.00 89.00 565 GLN A N 1
ATOM 4532 C CA . GLN A 1 565 ? -18.524 2.948 -2.814 1.00 89.00 565 GLN A CA 1
ATOM 4533 C C . GLN A 1 565 ? -18.602 1.511 -3.354 1.00 89.00 565 GLN A C 1
ATOM 4535 O O . GLN A 1 565 ? -19.423 1.182 -4.207 1.00 89.00 565 GLN A O 1
ATOM 4540 N N . LEU A 1 566 ? -17.729 0.649 -2.839 1.00 88.12 566 LEU A N 1
ATOM 4541 C CA . LEU A 1 566 ? -17.650 -0.758 -3.221 1.00 88.12 566 LEU A CA 1
ATOM 4542 C C . LEU A 1 566 ? -18.850 -1.577 -2.714 1.00 88.12 566 LEU A C 1
ATOM 4544 O O . LEU A 1 566 ? -19.436 -1.277 -1.670 1.00 88.12 566 LEU A O 1
ATOM 4548 N N . ASP A 1 567 ? -19.183 -2.647 -3.438 1.00 84.44 567 ASP A N 1
ATOM 4549 C CA . ASP A 1 567 ? -20.174 -3.638 -3.012 1.00 84.44 567 ASP A CA 1
ATOM 4550 C C . ASP A 1 567 ? -19.573 -4.717 -2.086 1.00 84.44 567 ASP A C 1
ATOM 4552 O O . ASP A 1 567 ? -18.354 -4.860 -1.939 1.00 84.44 567 ASP A O 1
ATOM 4556 N N . VAL A 1 568 ? -20.450 -5.500 -1.451 1.00 84.44 568 VAL A N 1
ATOM 4557 C CA . VAL A 1 568 ? -20.054 -6.540 -0.488 1.00 84.44 568 VAL A CA 1
ATOM 4558 C C . VAL A 1 568 ? -19.255 -7.667 -1.152 1.00 84.44 568 VAL A C 1
ATOM 4560 O O . VAL A 1 568 ? -18.316 -8.176 -0.543 1.00 84.44 568 VAL A O 1
ATOM 4563 N N . ASP A 1 569 ? -19.566 -8.040 -2.393 1.00 85.12 569 ASP A N 1
ATOM 4564 C CA . ASP A 1 569 ? -18.870 -9.126 -3.091 1.00 85.12 569 ASP A CA 1
ATOM 4565 C C . ASP A 1 569 ? -17.411 -8.738 -3.398 1.00 85.12 569 ASP A C 1
ATOM 4567 O O . ASP A 1 569 ? -16.496 -9.553 -3.250 1.00 85.12 569 ASP A O 1
ATOM 4571 N N . LYS A 1 570 ? -17.167 -7.475 -3.768 1.00 86.19 570 LYS A N 1
ATOM 4572 C CA . LYS A 1 570 ? -15.827 -6.918 -4.009 1.00 86.19 570 LYS A CA 1
ATOM 4573 C C . LYS A 1 570 ? -15.040 -6.701 -2.734 1.00 86.19 570 LYS A C 1
ATOM 4575 O O . LYS A 1 570 ? -13.836 -6.955 -2.730 1.00 86.19 570 LYS A O 1
ATOM 4580 N N . TYR A 1 571 ? -15.705 -6.311 -1.649 1.00 86.69 571 TYR A N 1
ATOM 4581 C CA . TYR A 1 571 ? -15.090 -6.329 -0.324 1.00 86.69 571 TYR A CA 1
ATOM 4582 C C . TYR A 1 571 ? -14.556 -7.728 0.018 1.00 86.69 571 TYR A C 1
ATOM 4584 O O . TYR A 1 571 ? -13.404 -7.876 0.426 1.00 86.69 571 TYR A O 1
ATOM 4592 N N . GLU A 1 572 ? -15.367 -8.774 -0.190 1.00 84.50 572 GLU A N 1
ATOM 4593 C CA . GLU A 1 572 ? -14.943 -10.151 0.074 1.00 84.50 572 GLU A CA 1
ATOM 4594 C C . GLU A 1 572 ? -13.785 -10.599 -0.827 1.00 84.50 572 GLU A C 1
ATOM 4596 O O . GLU A 1 572 ? -12.879 -11.295 -0.365 1.00 84.50 572 GLU A O 1
ATOM 4601 N N . GLU A 1 573 ? -13.811 -10.231 -2.109 1.00 84.62 573 GLU A N 1
ATOM 4602 C CA . GLU A 1 573 ? -12.754 -10.554 -3.071 1.00 84.62 573 GLU A CA 1
ATOM 4603 C C . GLU A 1 573 ? -11.414 -9.923 -2.661 1.00 84.62 573 GLU A C 1
ATOM 4605 O O . GLU A 1 573 ? -10.409 -10.635 -2.552 1.00 84.62 573 GLU A O 1
ATOM 4610 N N . ALA A 1 574 ? -11.419 -8.627 -2.336 1.00 85.38 574 ALA A N 1
ATOM 4611 C CA . ALA A 1 574 ? -10.239 -7.901 -1.876 1.00 85.38 574 ALA A CA 1
ATOM 4612 C C . ALA A 1 574 ? -9.687 -8.464 -0.559 1.00 85.38 574 ALA A C 1
ATOM 4614 O O . ALA A 1 574 ? -8.479 -8.675 -0.445 1.00 85.38 574 ALA A O 1
ATOM 4615 N N . TYR A 1 575 ? -10.559 -8.803 0.396 1.00 83.50 575 TYR A N 1
ATOM 4616 C CA . TYR A 1 575 ? -10.150 -9.425 1.657 1.00 83.50 575 TYR A CA 1
ATOM 4617 C C . TYR A 1 575 ? -9.489 -10.800 1.450 1.00 83.50 575 TYR A C 1
ATOM 4619 O O . TYR A 1 575 ? -8.480 -11.133 2.067 1.00 83.50 575 TYR A O 1
ATOM 4627 N N . ARG A 1 576 ? -10.012 -11.629 0.538 1.00 80.00 576 ARG A N 1
ATOM 4628 C CA . ARG A 1 576 ? -9.391 -12.934 0.228 1.00 80.00 576 ARG A CA 1
ATOM 4629 C C . ARG A 1 576 ? -8.001 -12.772 -0.387 1.00 80.00 576 ARG A C 1
ATOM 4631 O O . ARG A 1 576 ? -7.124 -13.604 -0.143 1.00 80.00 576 ARG A O 1
ATOM 4638 N N . ILE A 1 577 ? -7.812 -11.728 -1.195 1.00 79.44 577 ILE A N 1
ATOM 4639 C CA . ILE A 1 577 ? -6.516 -11.385 -1.786 1.00 79.44 577 ILE A CA 1
ATOM 4640 C C . ILE A 1 577 ? -5.554 -10.876 -0.708 1.00 79.44 577 ILE A C 1
ATOM 4642 O O . ILE A 1 577 ? -4.405 -11.315 -0.701 1.00 79.44 577 ILE A O 1
ATOM 4646 N N . SER A 1 578 ? -6.004 -10.015 0.213 1.00 79.25 578 SER A N 1
ATOM 4647 C CA . SER A 1 578 ? -5.157 -9.501 1.296 1.00 79.25 578 SER A CA 1
ATOM 4648 C C . SER A 1 578 ? -4.682 -10.619 2.227 1.00 79.25 578 SER A C 1
ATOM 4650 O O . SER A 1 578 ? -3.495 -10.719 2.510 1.00 79.25 578 SER A O 1
ATOM 4652 N N . GLU A 1 579 ? -5.563 -11.535 2.623 1.00 76.75 579 GLU A N 1
ATOM 4653 C CA . GLU A 1 579 ? -5.219 -12.641 3.529 1.00 76.75 579 GLU A CA 1
ATOM 4654 C C . GLU A 1 579 ? -4.395 -13.763 2.868 1.00 76.75 579 GLU A C 1
ATOM 4656 O O . GLU A 1 579 ? -4.008 -14.731 3.529 1.00 76.75 579 GLU A O 1
ATOM 4661 N N . GLY A 1 580 ? -4.154 -13.697 1.551 1.00 64.00 580 GLY A N 1
ATOM 4662 C CA . GLY A 1 580 ? -3.413 -14.724 0.812 1.00 64.00 580 GLY A CA 1
ATOM 4663 C C . GLY A 1 580 ? -4.081 -16.108 0.825 1.00 64.00 580 GLY A C 1
ATOM 4664 O O . GLY A 1 580 ? -3.432 -17.121 0.554 1.00 64.00 580 GLY A O 1
ATOM 4665 N N . ARG A 1 581 ? -5.380 -16.191 1.152 1.00 60.28 581 ARG A N 1
ATOM 4666 C CA . ARG A 1 581 ? -6.118 -17.450 1.340 1.00 60.28 581 ARG A CA 1
ATOM 4667 C C . ARG A 1 581 ? -7.391 -17.488 0.499 1.00 60.28 581 ARG A C 1
ATOM 4669 O O . ARG A 1 581 ? -8.307 -16.691 0.671 1.00 60.28 581 ARG A O 1
ATOM 4676 N N . LEU A 1 582 ? -7.530 -18.540 -0.311 1.00 50.09 582 LEU A N 1
ATOM 4677 C CA . LEU A 1 582 ? -8.851 -19.048 -0.686 1.00 50.09 582 LEU A CA 1
ATOM 4678 C C . LEU A 1 582 ? -9.434 -19.694 0.574 1.00 50.09 582 LEU A C 1
ATOM 4680 O O . LEU A 1 582 ? -9.052 -20.815 0.907 1.00 50.09 582 LEU A O 1
ATOM 4684 N N . VAL A 1 583 ? -10.287 -18.978 1.308 1.00 44.94 583 VAL A N 1
ATOM 4685 C CA . VAL A 1 583 ? -10.906 -19.447 2.558 1.00 44.94 583 VAL A CA 1
ATOM 4686 C C . VAL A 1 583 ? -11.702 -20.733 2.293 1.00 44.94 583 VAL A C 1
ATOM 4688 O O . VAL A 1 583 ? -12.886 -20.718 1.976 1.00 44.94 583 VAL A O 1
AT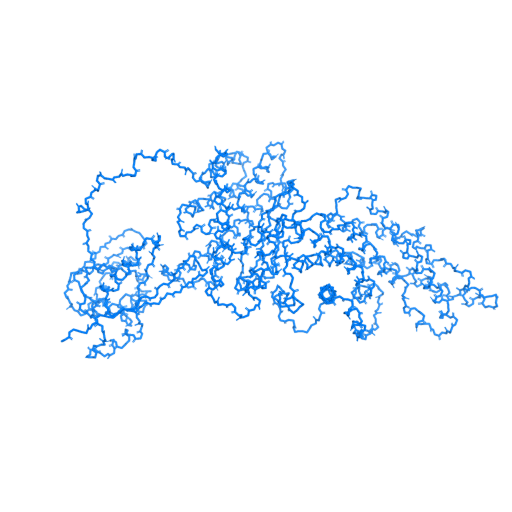OM 4691 N N . LYS A 1 584 ? -11.039 -21.885 2.398 1.00 40.97 584 LYS A N 1
ATOM 4692 C CA . LYS A 1 584 ? -11.672 -23.198 2.498 1.00 40.97 584 LYS A CA 1
ATOM 4693 C C . LYS A 1 584 ? -11.604 -23.631 3.957 1.00 40.97 584 LYS A C 1
ATOM 4695 O O . LYS A 1 584 ? -10.621 -24.223 4.387 1.00 40.97 584 LYS A O 1
ATOM 4700 N N . GLY A 1 585 ? -12.684 -23.369 4.692 1.00 46.06 585 GLY A N 1
ATOM 4701 C CA . GLY A 1 585 ? -13.039 -24.167 5.867 1.00 46.06 585 GLY A CA 1
ATOM 4702 C C . GLY A 1 585 ? -12.548 -23.666 7.225 1.00 46.06 585 GLY A C 1
ATOM 4703 O O . GLY A 1 585 ? -11.880 -24.411 7.935 1.00 46.06 585 GLY A O 1
ATOM 4704 N N . ARG A 1 586 ? -12.927 -22.442 7.599 1.00 44.28 586 ARG A N 1
ATOM 4705 C CA . ARG A 1 586 ? -13.408 -22.015 8.932 1.00 44.28 586 ARG A CA 1
ATOM 4706 C C . ARG A 1 586 ? -13.593 -20.504 8.854 1.00 44.28 586 ARG A C 1
ATOM 4708 O O . ARG A 1 586 ? -12.622 -19.796 8.625 1.00 44.28 586 ARG A O 1
ATOM 4715 N N . GLU A 1 587 ? -14.833 -20.051 8.971 1.00 56.62 587 GLU A N 1
ATOM 4716 C CA . GLU A 1 587 ? -15.162 -18.628 9.052 1.00 56.62 587 GLU A CA 1
ATOM 4717 C C . GLU A 1 587 ? -14.439 -18.026 10.262 1.00 56.62 587 GLU A C 1
ATOM 4719 O O . GLU A 1 587 ? -14.593 -18.504 11.390 1.00 56.62 587 GLU A O 1
ATOM 4724 N N . ASP A 1 588 ? -13.594 -17.029 10.012 1.00 76.56 588 ASP A N 1
ATOM 4725 C CA . ASP A 1 588 ? -12.948 -16.261 11.065 1.00 76.56 588 ASP A CA 1
ATOM 4726 C C . ASP A 1 588 ? -13.992 -15.304 11.662 1.00 76.56 588 ASP A C 1
ATOM 4728 O O . ASP A 1 588 ? -14.573 -14.477 10.958 1.00 76.56 588 ASP A O 1
ATOM 4732 N N . ALA A 1 589 ? -14.308 -15.453 12.951 1.00 80.62 589 ALA A N 1
ATOM 4733 C CA . ALA A 1 589 ? -15.401 -14.713 13.590 1.00 80.62 589 ALA A CA 1
ATOM 4734 C C . ALA A 1 589 ? -15.254 -13.169 13.528 1.00 80.62 589 ALA A C 1
ATOM 4736 O O . ALA A 1 589 ? -16.268 -12.498 13.307 1.00 80.62 589 ALA A O 1
ATOM 4737 N N . PRO A 1 590 ? -14.043 -12.583 13.671 1.00 84.50 590 PRO A N 1
ATOM 4738 C CA . PRO A 1 590 ? -13.783 -11.167 13.408 1.00 84.50 590 PRO A CA 1
ATOM 4739 C C . PRO A 1 590 ? -14.127 -10.752 11.972 1.00 84.50 590 PRO A C 1
ATOM 4741 O O . PRO A 1 590 ? -14.767 -9.719 11.769 1.00 84.50 590 PRO A O 1
ATOM 4744 N N . TYR A 1 591 ? -13.758 -11.562 10.977 1.00 85.31 591 TYR A N 1
ATOM 4745 C CA . TYR A 1 591 ? -14.058 -11.280 9.573 1.00 85.31 591 TYR A CA 1
ATOM 4746 C C . TYR A 1 591 ? -15.564 -11.282 9.299 1.00 85.31 591 TYR A C 1
ATOM 4748 O O . TYR A 1 591 ? -16.086 -10.319 8.739 1.00 85.31 591 TYR A O 1
ATOM 4756 N N . GLU A 1 592 ? -16.292 -12.306 9.757 1.00 85.19 592 GLU A N 1
ATOM 4757 C CA . GLU A 1 592 ? -17.750 -12.353 9.582 1.00 85.19 592 GLU A CA 1
ATOM 4758 C C . GLU A 1 592 ? -18.443 -11.163 10.257 1.00 85.19 592 GLU A C 1
ATOM 4760 O O . GLU A 1 592 ? -19.442 -10.652 9.750 1.00 85.19 592 GLU A O 1
ATOM 4765 N N . MET A 1 593 ? -17.909 -10.679 11.383 1.00 88.12 593 MET A N 1
ATOM 4766 C CA . MET A 1 593 ? -18.394 -9.460 12.030 1.00 88.12 593 MET A CA 1
ATOM 4767 C C . MET A 1 593 ? -18.192 -8.225 11.135 1.00 88.12 593 MET A C 1
ATOM 4769 O O . MET A 1 593 ? -19.152 -7.491 10.891 1.00 88.12 593 MET A O 1
ATOM 4773 N N . ARG A 1 594 ? -16.977 -8.011 10.609 1.00 90.62 594 ARG A N 1
ATOM 4774 C CA . ARG A 1 594 ? -16.645 -6.890 9.704 1.00 90.62 594 ARG A CA 1
ATOM 4775 C C . ARG A 1 594 ? -17.497 -6.913 8.435 1.00 90.62 594 ARG A C 1
ATOM 4777 O O . ARG A 1 594 ? -18.147 -5.924 8.100 1.00 90.62 594 ARG A O 1
ATOM 4784 N N . ARG A 1 595 ? -17.598 -8.081 7.800 1.00 88.00 595 ARG A N 1
ATOM 4785 C CA . ARG A 1 595 ? -18.433 -8.331 6.621 1.00 88.00 595 ARG A CA 1
ATOM 4786 C C . ARG A 1 595 ? -19.902 -7.987 6.871 1.00 88.00 595 ARG A C 1
ATOM 4788 O O . ARG A 1 595 ? -20.521 -7.293 6.065 1.00 88.00 595 ARG A O 1
ATOM 4795 N N . LYS A 1 596 ? -20.469 -8.433 8.000 1.00 87.38 596 LYS A N 1
ATOM 4796 C CA . LYS A 1 596 ? -21.855 -8.108 8.385 1.00 87.38 596 LYS A CA 1
ATOM 4797 C C . LYS A 1 596 ? -22.060 -6.606 8.566 1.00 87.38 596 LYS A C 1
ATOM 4799 O O . LYS A 1 596 ? -23.106 -6.098 8.168 1.00 87.38 596 LYS A O 1
ATOM 4804 N N . ILE A 1 597 ? -21.089 -5.905 9.155 1.00 90.88 597 ILE A N 1
ATOM 4805 C CA . ILE A 1 597 ? -21.146 -4.449 9.344 1.00 90.88 597 ILE A CA 1
ATOM 4806 C C . ILE A 1 597 ? -21.176 -3.737 7.991 1.00 90.88 597 ILE A C 1
ATOM 4808 O O . ILE A 1 597 ? -22.098 -2.956 7.761 1.00 90.88 597 ILE A O 1
ATOM 4812 N N . ILE A 1 598 ? -20.240 -4.048 7.086 1.00 90.44 598 ILE A N 1
ATOM 4813 C CA . ILE A 1 598 ? -20.196 -3.449 5.743 1.00 90.44 598 ILE A CA 1
ATOM 4814 C C . ILE A 1 598 ? -21.491 -3.724 4.983 1.00 90.44 598 ILE A C 1
ATOM 4816 O O . ILE A 1 598 ? -22.132 -2.789 4.513 1.00 90.44 598 ILE A O 1
ATOM 4820 N N . ARG A 1 599 ? -21.973 -4.970 4.989 1.00 88.06 599 ARG A N 1
ATOM 4821 C CA . ARG A 1 599 ? -23.258 -5.318 4.372 1.00 88.06 599 ARG A CA 1
ATOM 4822 C C . ARG A 1 599 ? -24.430 -4.501 4.921 1.00 88.06 599 ARG A C 1
ATOM 4824 O O . ARG A 1 599 ? -25.278 -4.059 4.150 1.00 88.06 599 ARG A O 1
ATOM 4831 N N . CYS A 1 600 ? -24.488 -4.273 6.234 1.00 88.25 600 CYS A N 1
ATOM 4832 C CA . CYS A 1 600 ? -25.541 -3.449 6.836 1.00 88.25 600 CYS A CA 1
ATOM 4833 C C . CYS A 1 600 ? -25.428 -1.963 6.461 1.00 88.25 600 CYS A C 1
ATOM 4835 O O . CYS A 1 600 ? -26.457 -1.292 6.384 1.00 88.25 600 CYS A O 1
ATOM 4837 N N . LEU A 1 601 ? -24.215 -1.447 6.238 1.00 87.44 601 LEU A N 1
ATOM 4838 C CA . LEU A 1 601 ? -24.007 -0.079 5.752 1.00 87.44 601 LEU A CA 1
ATOM 4839 C C . LEU A 1 601 ? -24.435 0.078 4.284 1.00 87.44 601 LEU A C 1
ATOM 4841 O O . LEU A 1 601 ? -24.970 1.126 3.932 1.00 87.44 601 LEU A O 1
ATOM 4845 N N . THR A 1 602 ? -24.258 -0.956 3.456 1.00 81.75 602 THR A N 1
ATOM 4846 C CA . THR A 1 602 ? -24.637 -0.945 2.032 1.00 81.75 602 THR A CA 1
ATOM 4847 C C . THR A 1 602 ? -26.132 -1.195 1.803 1.00 81.75 602 THR A C 1
ATOM 4849 O O . THR A 1 602 ? -26.787 -0.450 1.081 1.00 81.75 602 THR A O 1
ATOM 4852 N N . GLU A 1 603 ? -26.701 -2.235 2.422 1.00 78.75 603 GLU A N 1
ATOM 4853 C CA . GLU A 1 603 ? -28.084 -2.692 2.179 1.00 78.75 603 GLU A CA 1
ATOM 4854 C C . GLU A 1 603 ? -29.109 -2.092 3.167 1.00 78.75 603 GLU A C 1
ATOM 4856 O O . GLU A 1 603 ? -30.322 -2.299 3.046 1.00 78.75 603 GLU A O 1
ATOM 4861 N N . GLY A 1 604 ? -28.647 -1.364 4.187 1.00 67.25 604 GLY A N 1
ATOM 4862 C CA . GLY A 1 604 ? -29.488 -0.824 5.251 1.00 67.25 604 GLY A CA 1
ATOM 4863 C C . GLY A 1 604 ? -30.063 -1.895 6.196 1.00 67.25 604 GLY A C 1
ATOM 4864 O O . GLY A 1 604 ? -29.522 -2.984 6.387 1.00 67.25 604 GLY A O 1
ATOM 4865 N N . LYS A 1 605 ? -31.198 -1.587 6.844 1.00 52.72 605 LYS A N 1
ATOM 4866 C CA . LYS A 1 605 ? -31.762 -2.372 7.971 1.00 52.72 605 LYS A CA 1
ATOM 4867 C C . LYS A 1 605 ? -32.227 -3.801 7.628 1.00 52.72 605 LYS A C 1
ATOM 4869 O O . LYS A 1 605 ? -32.537 -4.547 8.557 1.00 52.72 605 LYS A O 1
ATOM 4874 N N . ILE A 1 606 ? -32.284 -4.188 6.351 1.00 45.59 606 ILE A N 1
ATOM 4875 C CA . ILE A 1 606 ? -32.794 -5.496 5.893 1.00 45.59 606 ILE A CA 1
ATOM 4876 C C . ILE A 1 606 ? -31.859 -6.644 6.332 1.00 45.59 606 ILE A C 1
ATOM 4878 O O . ILE A 1 606 ? -32.326 -7.728 6.681 1.00 45.59 606 ILE A O 1
ATOM 4882 N N . ALA A 1 607 ? -30.553 -6.387 6.458 1.00 47.94 607 ALA A N 1
ATOM 4883 C CA . ALA A 1 607 ? -29.561 -7.383 6.873 1.00 47.94 607 ALA A CA 1
ATOM 4884 C C . ALA A 1 607 ? -29.593 -7.738 8.380 1.00 47.94 607 ALA A C 1
ATOM 4886 O O . ALA A 1 607 ? -29.155 -8.825 8.755 1.00 47.94 607 ALA A O 1
ATOM 4887 N N . ARG A 1 608 ? -30.180 -6.891 9.250 1.00 47.94 608 ARG A N 1
ATOM 4888 C CA . ARG A 1 608 ? -30.309 -7.178 10.700 1.00 47.94 608 ARG A CA 1
ATOM 4889 C C . ARG A 1 608 ? -31.243 -8.354 11.010 1.00 47.94 608 ARG A C 1
ATOM 4891 O O . ARG A 1 608 ? -31.156 -8.923 12.092 1.00 47.94 608 ARG A O 1
ATOM 4898 N N . GLN A 1 609 ? -32.161 -8.687 10.099 1.00 42.84 609 GLN A N 1
ATOM 4899 C CA . GLN A 1 609 ? -33.167 -9.739 10.305 1.00 42.84 609 GLN A CA 1
ATOM 4900 C C . GLN A 1 609 ? -32.708 -11.124 9.821 1.00 42.84 609 GLN A C 1
ATOM 4902 O O . GLN A 1 609 ? -33.169 -12.126 10.357 1.00 42.84 609 GLN A O 1
ATOM 4907 N N . LEU A 1 610 ? -31.774 -11.193 8.866 1.00 41.19 610 LEU A N 1
ATOM 4908 C CA . LEU A 1 610 ? -31.278 -12.448 8.277 1.00 41.19 610 LEU A CA 1
ATOM 4909 C C . LEU A 1 610 ? -30.207 -13.153 9.133 1.00 41.19 610 LEU A C 1
ATOM 4911 O O . LEU A 1 610 ? -29.907 -14.319 8.910 1.00 41.19 610 LEU A O 1
ATOM 4915 N N . SER A 1 611 ? -29.618 -12.467 10.117 1.00 40.53 611 SER A N 1
ATOM 4916 C CA . SER A 1 611 ? -28.476 -12.967 10.896 1.00 40.53 611 SER A CA 1
ATOM 4917 C C . SER A 1 611 ? -28.840 -13.702 12.191 1.00 40.53 611 SER A C 1
ATOM 4919 O O . SER A 1 611 ? -27.939 -14.078 12.939 1.00 40.53 611 SER A O 1
ATOM 4921 N N . ALA A 1 612 ? -30.129 -13.894 12.486 1.00 39.88 612 ALA A N 1
ATOM 4922 C CA . ALA A 1 612 ? -30.576 -14.604 13.688 1.00 39.88 612 ALA A CA 1
ATOM 4923 C C . ALA A 1 612 ? -30.465 -16.141 13.576 1.00 39.88 612 ALA A C 1
ATOM 4925 O O . ALA A 1 612 ? -30.645 -16.829 14.577 1.00 39.88 612 ALA A O 1
ATOM 4926 N N . GLU A 1 613 ? -30.165 -16.687 12.390 1.00 32.53 613 GLU A N 1
ATOM 4927 C CA . GLU A 1 613 ? -30.328 -18.123 12.098 1.00 32.53 613 GLU A CA 1
ATOM 4928 C C . GLU A 1 613 ? -29.050 -18.977 12.155 1.00 32.53 613 GLU A C 1
ATOM 4930 O O . GLU A 1 613 ? -29.124 -20.187 11.956 1.00 32.53 613 GLU A O 1
ATOM 4935 N N . THR A 1 614 ? -27.888 -18.422 12.510 1.00 33.78 614 THR A N 1
ATOM 4936 C CA . THR A 1 614 ? -26.645 -19.216 12.587 1.00 33.78 614 THR A CA 1
ATOM 4937 C C . THR A 1 614 ? -26.019 -19.137 13.975 1.00 33.78 614 THR A C 1
ATOM 4939 O O . THR A 1 614 ? -25.020 -18.456 14.190 1.00 33.78 614 THR A O 1
ATOM 4942 N N . GLN A 1 615 ? -26.606 -19.847 14.943 1.00 37.84 615 GLN A N 1
ATOM 4943 C CA . GLN A 1 615 ? -25.918 -20.196 16.188 1.00 37.84 615 GLN A CA 1
ATOM 4944 C C . GLN A 1 615 ? -25.676 -21.705 16.232 1.00 37.84 615 GLN A C 1
ATOM 4946 O O . GLN A 1 615 ? -26.599 -22.507 16.346 1.00 37.84 615 GLN A O 1
ATOM 4951 N N . GLY A 1 616 ? -24.400 -22.069 16.084 1.00 34.19 616 GLY A N 1
ATOM 4952 C CA . GLY A 1 616 ? -23.908 -23.433 16.214 1.00 34.19 616 GLY A CA 1
ATOM 4953 C C . GLY A 1 616 ? -23.981 -23.939 17.655 1.00 34.19 616 GLY A C 1
ATOM 4954 O O . GLY A 1 616 ? -23.888 -23.180 18.615 1.00 34.19 616 GLY A O 1
ATOM 4955 N N . GLU A 1 617 ? -24.149 -25.252 17.768 1.00 32.97 617 GLU A N 1
ATOM 4956 C CA . GLU A 1 617 ? -24.378 -26.007 18.997 1.00 32.97 617 GLU A CA 1
ATOM 4957 C C . GLU A 1 617 ? -23.335 -25.741 20.100 1.00 32.97 617 GLU A C 1
ATOM 4959 O O . GLU A 1 617 ? -22.130 -25.964 19.934 1.00 32.97 617 GLU A O 1
ATOM 4964 N N . ASN A 1 618 ? -23.832 -25.348 21.276 1.00 38.34 618 ASN A N 1
ATOM 4965 C CA . ASN A 1 618 ? -23.071 -25.226 22.516 1.00 38.34 618 ASN A CA 1
ATOM 4966 C C . ASN A 1 618 ? -22.476 -26.588 22.928 1.00 38.34 618 ASN A C 1
ATOM 4968 O O . ASN A 1 618 ? -23.154 -27.448 23.496 1.00 38.34 618 ASN A O 1
ATOM 4972 N N . LYS A 1 619 ? -21.169 -26.781 22.713 1.00 41.44 619 LYS A N 1
ATOM 4973 C CA . LYS A 1 619 ? -20.407 -27.801 23.452 1.00 41.44 619 LYS A CA 1
ATOM 4974 C C . LYS A 1 619 ? -20.275 -27.350 24.908 1.00 41.44 619 LYS A C 1
ATOM 4976 O O . LYS A 1 619 ? -19.982 -26.190 25.168 1.00 41.44 619 LYS A O 1
ATOM 4981 N N . LYS A 1 620 ? -20.455 -28.271 25.862 1.00 45.84 620 LYS A N 1
ATOM 4982 C CA . LYS A 1 620 ? -20.220 -28.029 27.299 1.00 45.84 620 LYS A CA 1
ATOM 4983 C C . LYS A 1 620 ? -18.773 -27.571 27.525 1.00 45.84 620 LYS A C 1
ATOM 4985 O O . LYS A 1 620 ? -17.860 -28.395 27.521 1.00 45.84 620 LYS A O 1
ATOM 4990 N N . GLU A 1 621 ? -18.561 -26.271 27.701 1.00 55.88 621 GLU A N 1
ATOM 4991 C CA . GLU A 1 621 ? -17.243 -25.704 27.990 1.00 55.88 621 GLU A CA 1
ATOM 4992 C C . GLU A 1 621 ? -16.953 -25.687 29.496 1.00 55.88 621 GLU A C 1
ATOM 4994 O O . GLU A 1 621 ? -17.831 -25.449 30.323 1.00 55.88 621 GLU A O 1
ATOM 4999 N N . THR A 1 622 ? -15.698 -25.956 29.854 1.00 57.72 622 THR A N 1
ATOM 5000 C CA . THR A 1 622 ? -15.247 -26.203 31.232 1.00 57.72 622 THR A CA 1
ATOM 5001 C C . THR A 1 622 ? -14.992 -24.941 32.065 1.00 57.72 622 THR A C 1
ATOM 5003 O O . THR A 1 622 ? -14.932 -25.051 33.286 1.00 57.72 622 THR A O 1
ATOM 5006 N N . SER A 1 623 ? -14.856 -23.751 31.459 1.00 76.50 623 SER A N 1
ATOM 5007 C CA . SER A 1 623 ? -14.646 -22.478 32.177 1.00 76.50 623 SER A CA 1
ATOM 5008 C C . SER A 1 623 ? -15.385 -21.306 31.524 1.00 76.50 623 SER A C 1
ATOM 5010 O O . SER A 1 623 ? -15.311 -21.121 30.307 1.00 76.50 623 SER A O 1
ATOM 5012 N N . ARG A 1 624 ? -16.025 -20.452 32.341 1.00 81.94 624 ARG A N 1
ATOM 5013 C CA . ARG A 1 624 ? -16.712 -19.230 31.880 1.00 81.94 624 ARG A CA 1
ATOM 5014 C C . ARG A 1 624 ? -15.778 -18.224 31.217 1.00 81.94 624 ARG A C 1
ATOM 5016 O O . ARG A 1 624 ? -16.201 -17.555 30.281 1.00 81.94 624 ARG A O 1
ATOM 5023 N N . SER A 1 625 ? -14.518 -18.143 31.647 1.00 82.38 625 SER A N 1
ATOM 5024 C CA . SER A 1 625 ? -13.538 -17.254 31.017 1.00 82.38 625 SER A CA 1
ATOM 5025 C C . SER A 1 625 ? -13.245 -17.656 29.568 1.00 82.38 625 SER A C 1
ATOM 5027 O O . SER A 1 625 ? -13.180 -16.802 28.691 1.00 82.38 625 SER A O 1
ATOM 5029 N N . VAL A 1 626 ? -13.148 -18.957 29.285 1.00 84.19 626 VAL A N 1
ATOM 5030 C CA . VAL A 1 626 ? -12.945 -19.467 27.918 1.00 84.19 626 VAL A CA 1
ATOM 5031 C C . VAL A 1 626 ? -14.177 -19.204 27.051 1.00 84.19 626 VAL A C 1
ATOM 5033 O O . VAL A 1 626 ? -14.032 -18.789 25.902 1.00 84.19 626 VAL A O 1
ATOM 5036 N N . TYR A 1 627 ? -15.369 -19.378 27.628 1.00 86.25 627 TYR A N 1
ATOM 5037 C CA . TYR A 1 627 ? -16.641 -19.137 26.950 1.00 86.25 627 TYR A CA 1
ATOM 5038 C C . TYR A 1 627 ? -16.786 -17.696 26.462 1.00 86.25 627 TYR A C 1
ATOM 5040 O O . TYR A 1 627 ? -17.072 -17.479 25.285 1.00 86.25 627 TYR A O 1
ATOM 5048 N N . ILE A 1 628 ? -16.562 -16.707 27.334 1.00 87.69 628 ILE A N 1
ATOM 5049 C CA . ILE A 1 628 ? -16.751 -15.299 26.956 1.00 87.69 628 ILE A CA 1
ATOM 5050 C C . ILE A 1 628 ? -15.762 -14.832 25.888 1.00 87.69 628 ILE A C 1
ATOM 5052 O O . ILE A 1 628 ? -16.131 -14.018 25.050 1.00 87.69 628 ILE A O 1
ATOM 5056 N N . TYR A 1 629 ? -14.536 -15.364 25.882 1.00 87.56 629 TYR A N 1
ATOM 5057 C CA . TYR A 1 629 ? -13.539 -15.024 24.869 1.00 87.56 629 TYR A CA 1
ATOM 5058 C C . TYR A 1 629 ? -13.912 -15.593 23.500 1.00 87.56 629 TYR A C 1
ATOM 5060 O O . TYR A 1 629 ? -13.954 -14.861 22.521 1.00 87.56 629 TYR A O 1
ATOM 5068 N N . LYS A 1 630 ? -14.260 -16.883 23.424 1.00 85.12 630 LYS A N 1
ATOM 5069 C CA . LYS A 1 630 ? -14.618 -17.514 22.144 1.00 85.12 630 LYS A CA 1
ATOM 5070 C C . LYS A 1 630 ? -15.922 -16.992 21.546 1.00 85.12 630 LYS A C 1
ATOM 5072 O O . LYS A 1 630 ? -16.057 -16.965 20.329 1.00 85.12 630 LYS A O 1
ATOM 5077 N N . ASN A 1 631 ? -16.875 -16.599 22.390 1.00 85.50 631 ASN A N 1
ATOM 5078 C CA . ASN A 1 631 ? -18.204 -16.167 21.957 1.00 85.50 631 ASN A CA 1
ATOM 5079 C C . ASN A 1 631 ? -18.356 -14.640 21.891 1.00 85.50 631 ASN A C 1
ATOM 5081 O O . ASN A 1 631 ? -19.464 -14.159 21.665 1.00 85.50 631 ASN A O 1
ATOM 5085 N N . MET A 1 632 ? -17.281 -13.856 22.053 1.00 87.81 632 MET A N 1
ATOM 5086 C CA . MET A 1 632 ? -17.384 -12.390 22.098 1.00 87.81 632 MET A CA 1
ATOM 5087 C C . MET A 1 632 ? -18.045 -11.780 20.850 1.00 87.81 632 MET A C 1
ATOM 5089 O O . MET A 1 632 ? -18.797 -10.813 20.969 1.00 87.81 632 MET A O 1
ATOM 5093 N N . TYR A 1 633 ? -17.831 -12.380 19.674 1.00 86.94 633 TYR A N 1
ATOM 5094 C CA . TYR A 1 633 ? -18.442 -11.971 18.403 1.00 86.94 633 TYR A CA 1
ATOM 5095 C C . TYR A 1 633 ? -19.852 -12.544 18.178 1.00 86.94 633 TYR A C 1
ATOM 5097 O O . TYR A 1 633 ? -20.557 -12.096 17.281 1.00 86.94 633 TYR A O 1
ATOM 5105 N N . ALA A 1 634 ? -20.294 -13.510 18.986 1.00 85.25 634 ALA A N 1
ATOM 5106 C CA . ALA A 1 634 ? -21.652 -14.053 18.916 1.00 85.25 634 ALA A CA 1
ATOM 5107 C C . ALA A 1 634 ? -22.669 -13.195 19.692 1.00 85.25 634 ALA A C 1
ATOM 5109 O O . ALA A 1 634 ? -23.878 -13.351 19.521 1.00 85.25 634 ALA A O 1
ATOM 5110 N N . PHE A 1 635 ? -22.204 -12.285 20.555 1.00 85.88 635 PHE A N 1
ATOM 5111 C CA . PHE A 1 635 ? -23.084 -11.404 21.313 1.00 85.88 635 PHE A CA 1
ATOM 5112 C C . PHE A 1 635 ? -23.649 -10.272 20.445 1.00 85.88 635 PHE A C 1
ATOM 5114 O O . PHE A 1 635 ? -22.899 -9.452 19.917 1.00 85.88 635 PHE A O 1
ATOM 5121 N N . ASN A 1 636 ? -24.981 -10.142 20.410 1.00 86.06 636 ASN A N 1
ATOM 5122 C CA . ASN A 1 636 ? -25.666 -9.049 19.699 1.00 86.06 636 ASN A CA 1
ATOM 5123 C C . ASN A 1 636 ? -25.176 -7.656 20.129 1.00 86.06 636 ASN A C 1
ATOM 5125 O O . ASN A 1 636 ? -25.011 -6.783 19.289 1.00 86.06 636 ASN A O 1
ATOM 5129 N N . CYS A 1 637 ? -24.869 -7.471 21.420 1.00 87.38 637 CYS A N 1
ATOM 5130 C CA . CYS A 1 637 ? -24.342 -6.207 21.944 1.00 87.38 637 CYS A CA 1
ATOM 5131 C C . CYS A 1 637 ? -23.024 -5.800 21.260 1.00 87.38 637 CYS A C 1
ATOM 5133 O O . CYS A 1 637 ? -22.835 -4.629 20.939 1.00 87.38 637 CYS A O 1
ATOM 5135 N N . THR A 1 638 ? -22.137 -6.768 20.998 1.00 90.06 638 THR A N 1
ATOM 5136 C CA . THR A 1 638 ? -20.869 -6.531 20.296 1.00 90.06 638 THR A CA 1
ATOM 5137 C C . THR A 1 638 ? -21.129 -6.025 18.880 1.00 90.06 638 THR A C 1
ATOM 5139 O O . THR A 1 638 ? -20.553 -5.016 18.482 1.00 90.06 638 THR A O 1
ATOM 5142 N N . PHE A 1 639 ? -22.036 -6.676 18.142 1.00 91.81 639 PHE A N 1
ATOM 5143 C CA . PHE A 1 639 ? -22.431 -6.232 16.803 1.00 91.81 639 PHE A CA 1
ATOM 5144 C C . PHE A 1 639 ? -23.066 -4.836 16.831 1.00 91.81 639 PHE A C 1
ATOM 5146 O O . PHE A 1 639 ? -22.643 -3.964 16.079 1.00 91.81 639 PHE A O 1
ATOM 5153 N N . ASP A 1 640 ? -24.034 -4.599 17.720 1.00 90.94 640 ASP A N 1
ATOM 5154 C CA . ASP A 1 640 ? -24.761 -3.328 17.798 1.00 90.94 640 ASP A CA 1
ATOM 5155 C C . ASP A 1 640 ? -23.819 -2.146 18.082 1.00 90.94 640 ASP A C 1
ATOM 5157 O O . ASP A 1 640 ? -23.940 -1.094 17.456 1.00 90.94 640 ASP A O 1
ATOM 5161 N N . LEU A 1 641 ? -22.851 -2.318 18.991 1.00 94.94 641 LEU A N 1
ATOM 5162 C CA . LEU A 1 641 ? -21.882 -1.279 19.358 1.00 94.94 641 LEU A CA 1
ATOM 5163 C C . LEU A 1 641 ? -20.781 -1.072 18.309 1.00 94.94 641 LEU A C 1
ATOM 5165 O O . LEU A 1 641 ? -20.257 0.040 18.189 1.00 94.94 641 LEU A O 1
ATOM 5169 N N . LEU A 1 642 ? -20.402 -2.120 17.573 1.00 95.19 642 LEU A N 1
ATOM 5170 C CA . LEU A 1 642 ? -19.506 -1.996 16.421 1.00 95.19 642 LEU A CA 1
ATOM 5171 C C . LEU A 1 642 ? -20.209 -1.298 15.256 1.00 95.19 642 LEU A C 1
ATOM 5173 O O . LEU A 1 642 ? -19.626 -0.406 14.649 1.00 95.19 642 LEU A O 1
ATOM 5177 N N . TYR A 1 643 ? -21.464 -1.653 14.982 1.00 94.56 643 TYR A N 1
ATOM 5178 C CA . TYR A 1 643 ? -22.271 -1.016 13.948 1.00 94.56 643 TYR A CA 1
ATOM 5179 C C . TYR A 1 643 ? -22.540 0.459 14.270 1.00 94.56 643 TYR A C 1
ATOM 5181 O O . TYR A 1 643 ? -22.385 1.300 13.396 1.00 94.56 643 TYR A O 1
ATOM 5189 N N . ASP A 1 644 ? -22.884 0.797 15.518 1.00 94.50 644 ASP A N 1
ATOM 5190 C CA . ASP A 1 644 ? -23.054 2.189 15.968 1.00 94.50 644 ASP A CA 1
ATOM 5191 C C . ASP A 1 644 ? -21.781 3.023 15.745 1.00 94.50 644 ASP A C 1
ATOM 5193 O O . ASP A 1 644 ? -21.831 4.152 15.247 1.00 94.50 644 ASP A O 1
ATOM 5197 N N . TYR A 1 645 ? -20.616 2.439 16.043 1.00 96.50 645 TYR A N 1
ATOM 5198 C CA . TYR A 1 645 ? -19.331 3.065 15.745 1.00 96.50 645 TYR A CA 1
ATOM 5199 C C . TYR A 1 645 ? -19.112 3.231 14.234 1.00 96.50 645 TYR A C 1
ATOM 5201 O O . TYR A 1 645 ? -18.790 4.331 13.782 1.00 96.50 645 TYR A O 1
ATOM 5209 N N . ALA A 1 646 ? -19.334 2.170 13.458 1.00 96.19 646 ALA A N 1
ATOM 5210 C CA . ALA A 1 646 ? -19.165 2.163 12.010 1.00 96.19 646 ALA A CA 1
ATOM 5211 C C . ALA A 1 646 ? -20.070 3.193 11.316 1.00 96.19 646 ALA A C 1
ATOM 5213 O O . ALA A 1 646 ? -19.596 3.971 10.495 1.00 96.19 646 ALA A O 1
ATOM 5214 N N . GLU A 1 647 ? -21.347 3.260 11.696 1.00 95.00 647 GLU A N 1
ATOM 5215 C CA . GLU A 1 647 ? -22.319 4.229 11.185 1.00 95.00 647 GLU A CA 1
ATOM 5216 C C . GLU A 1 647 ? -21.918 5.666 11.545 1.00 95.00 647 GLU A C 1
ATOM 5218 O O . GLU A 1 647 ? -22.015 6.569 10.713 1.00 95.00 647 GLU A O 1
ATOM 5223 N N . THR A 1 648 ? -21.418 5.890 12.763 1.00 95.81 648 THR A N 1
ATOM 5224 C CA . THR A 1 648 ? -20.935 7.211 13.190 1.00 95.81 648 THR A CA 1
ATOM 5225 C C . THR A 1 648 ? -19.722 7.657 12.371 1.00 95.81 648 THR A C 1
ATOM 5227 O O . THR A 1 648 ? -19.680 8.798 11.904 1.00 95.81 648 THR A O 1
ATOM 5230 N N . CYS A 1 649 ? -18.746 6.768 12.166 1.00 96.19 649 CYS A N 1
ATOM 5231 C CA . CYS A 1 649 ? -17.588 7.030 11.311 1.00 96.19 649 CYS A CA 1
ATOM 5232 C C . CYS A 1 649 ? -17.996 7.263 9.856 1.00 96.19 649 CYS A C 1
ATOM 5234 O O . CYS A 1 649 ? -17.550 8.243 9.264 1.00 96.19 649 CYS A O 1
ATOM 5236 N N . TYR A 1 650 ? -18.888 6.431 9.313 1.00 95.31 650 TYR A N 1
ATOM 5237 C CA . TYR A 1 650 ? -19.396 6.567 7.950 1.00 95.31 650 TYR A CA 1
ATOM 5238 C C . TYR A 1 650 ? -20.039 7.936 7.735 1.00 95.31 650 TYR A C 1
ATOM 5240 O O . TYR A 1 650 ? -19.648 8.645 6.820 1.00 95.31 650 TYR A O 1
ATOM 5248 N N . ARG A 1 651 ? -20.946 8.374 8.618 1.00 94.06 651 ARG A N 1
ATOM 5249 C CA . ARG A 1 651 ? -21.596 9.692 8.496 1.00 94.06 651 ARG A CA 1
ATOM 5250 C C . ARG A 1 651 ? -20.604 10.852 8.578 1.00 94.06 651 ARG A C 1
ATOM 5252 O O . ARG A 1 651 ? -20.780 11.859 7.895 1.00 94.06 651 ARG A O 1
ATOM 5259 N N . LYS A 1 652 ? -19.578 10.742 9.433 1.00 94.56 652 LYS A N 1
ATOM 5260 C CA . LYS A 1 652 ? -18.547 11.782 9.561 1.00 94.56 652 LYS A CA 1
ATOM 5261 C C . LYS A 1 652 ? -17.664 11.845 8.311 1.00 94.56 652 LYS A C 1
ATOM 5263 O O . LYS A 1 652 ? -17.388 12.943 7.838 1.00 94.56 652 LYS A O 1
ATOM 5268 N N . LEU A 1 653 ? -17.277 10.690 7.767 1.00 94.81 653 LEU A N 1
ATOM 5269 C CA . LEU A 1 653 ? -16.543 10.592 6.506 1.00 94.81 653 LEU A CA 1
ATOM 5270 C C . LEU A 1 653 ? -17.388 11.079 5.331 1.00 94.81 653 LEU A C 1
ATOM 5272 O O . LEU A 1 653 ? -16.942 11.950 4.605 1.00 94.81 653 LEU A O 1
ATOM 5276 N N . GLU A 1 654 ? -18.618 10.601 5.175 1.00 93.25 654 GLU A N 1
ATOM 5277 C CA . GLU A 1 654 ? -19.534 11.001 4.102 1.00 93.25 654 GLU A CA 1
ATOM 5278 C C . GLU A 1 654 ? -19.728 12.518 4.065 1.00 93.25 654 GLU A C 1
ATOM 5280 O O . GLU A 1 654 ? -19.579 13.128 3.011 1.00 93.25 654 GLU A O 1
ATOM 5285 N N . LYS A 1 655 ? -19.958 13.153 5.224 1.00 93.38 655 LYS A N 1
ATOM 5286 C CA . LYS A 1 655 ? -20.049 14.614 5.309 1.00 93.38 655 LYS A CA 1
ATOM 5287 C C . LYS A 1 655 ? -18.789 15.300 4.774 1.00 93.38 655 LYS A C 1
ATOM 5289 O O . LYS A 1 655 ? -18.917 16.271 4.042 1.00 93.38 655 LYS A O 1
ATOM 5294 N N . ARG A 1 656 ? -17.607 14.796 5.138 1.00 92.81 656 ARG A N 1
ATOM 5295 C CA . ARG A 1 656 ? -16.315 15.326 4.687 1.00 92.81 656 ARG A CA 1
ATOM 5296 C C . ARG A 1 656 ? -16.102 15.111 3.188 1.00 92.81 656 ARG A C 1
ATOM 5298 O O . ARG A 1 656 ? -15.708 16.026 2.484 1.00 92.81 656 ARG A O 1
ATOM 5305 N N . LEU A 1 657 ? -16.407 13.921 2.680 1.00 93.12 657 LEU A N 1
ATOM 5306 C CA . LEU A 1 657 ? -16.262 13.581 1.262 1.00 93.12 657 LEU A CA 1
ATOM 5307 C C . LEU A 1 657 ? -17.190 14.411 0.352 1.00 93.12 657 LEU A C 1
ATOM 5309 O O . LEU A 1 657 ? -16.888 14.568 -0.827 1.00 93.12 657 LEU A O 1
ATOM 5313 N N . LEU A 1 658 ? -18.294 14.938 0.895 1.00 91.31 658 LEU A N 1
ATOM 5314 C CA . LEU A 1 658 ? -19.240 15.828 0.210 1.00 91.31 658 LEU A CA 1
ATOM 5315 C C . LEU A 1 658 ? -18.868 17.322 0.296 1.00 91.31 658 LEU A C 1
ATOM 5317 O O . LEU A 1 658 ? -19.607 18.159 -0.220 1.00 91.31 658 LEU A O 1
ATOM 5321 N N . GLU A 1 659 ? -17.770 17.688 0.961 1.00 92.25 659 GLU A N 1
ATOM 5322 C CA . GLU A 1 659 ? -17.281 19.072 0.970 1.00 92.25 659 GLU A CA 1
ATOM 5323 C C . GLU A 1 659 ? -16.770 19.457 -0.432 1.00 92.25 659 GLU A C 1
ATOM 5325 O O . GLU A 1 659 ? -16.107 18.657 -1.095 1.00 92.25 659 GLU A O 1
ATOM 5330 N N . GLU A 1 660 ? -17.047 20.690 -0.885 1.00 87.25 660 GLU A N 1
ATOM 5331 C CA . GLU A 1 660 ? -16.706 21.154 -2.247 1.00 87.25 660 GLU A CA 1
ATOM 5332 C C . GLU A 1 660 ? -15.208 20.990 -2.582 1.00 87.25 660 GLU A C 1
ATOM 5334 O O . GLU A 1 660 ? -14.849 20.755 -3.736 1.00 87.25 660 GLU A O 1
ATOM 5339 N N . GLU A 1 661 ? -14.316 21.072 -1.585 1.00 88.75 661 GLU A N 1
ATOM 5340 C CA . GLU A 1 661 ? -12.873 20.879 -1.795 1.00 88.75 661 GLU A CA 1
ATOM 5341 C C . GLU A 1 661 ? -12.490 19.422 -2.118 1.00 88.75 661 GLU A C 1
ATOM 5343 O O . GLU A 1 661 ? -11.466 19.171 -2.762 1.00 88.75 661 GLU A O 1
ATOM 5348 N N . HIS A 1 662 ? -13.310 18.464 -1.681 1.00 91.50 662 HIS A N 1
ATOM 5349 C CA . HIS A 1 662 ? -13.046 17.028 -1.740 1.00 91.50 662 HIS A CA 1
ATOM 5350 C C . HIS A 1 662 ? -13.844 16.321 -2.842 1.00 91.50 662 HIS A C 1
ATOM 5352 O O . HIS A 1 662 ? -13.340 15.354 -3.418 1.00 91.50 662 HIS A O 1
ATOM 5358 N N . GLU A 1 663 ? -15.029 16.824 -3.199 1.00 90.12 663 GLU A N 1
ATOM 5359 C CA . GLU A 1 663 ? -15.962 16.192 -4.146 1.00 90.12 663 GLU A CA 1
ATOM 5360 C C . GLU A 1 663 ? -15.287 15.782 -5.467 1.00 90.12 663 GLU A C 1
ATOM 5362 O O . GLU A 1 663 ? -15.397 14.638 -5.915 1.00 90.12 663 GLU A O 1
ATOM 5367 N N . LYS A 1 664 ? -14.493 16.685 -6.060 1.00 91.50 664 LYS A N 1
ATOM 5368 C CA . LYS A 1 664 ? -13.766 16.402 -7.306 1.00 91.50 664 LYS A CA 1
ATOM 5369 C C . LYS A 1 664 ? -12.765 15.253 -7.150 1.00 91.50 664 LYS A C 1
ATOM 5371 O O . LYS A 1 664 ? -12.631 14.431 -8.052 1.00 91.50 664 LYS A O 1
ATOM 5376 N N . GLN A 1 665 ? -12.037 15.203 -6.035 1.00 92.88 665 GLN A N 1
ATOM 5377 C CA . GLN A 1 665 ? -11.031 14.164 -5.792 1.00 92.88 665 GLN A CA 1
ATOM 5378 C C . GLN A 1 665 ? -11.694 12.800 -5.597 1.00 92.88 665 GLN A C 1
ATOM 5380 O O . GLN A 1 665 ? -11.228 11.809 -6.154 1.00 92.88 665 GLN A O 1
ATOM 5385 N N . VAL A 1 666 ? -12.805 12.767 -4.858 1.00 94.94 666 VAL A N 1
ATOM 5386 C CA . VAL A 1 666 ? -13.607 11.556 -4.651 1.00 94.94 666 VAL A CA 1
ATOM 5387 C C . VAL A 1 666 ? -14.122 11.019 -5.981 1.00 94.94 666 VAL A C 1
ATOM 5389 O O . VAL A 1 666 ? -13.971 9.829 -6.256 1.00 94.94 666 VAL A O 1
ATOM 5392 N N . GLN A 1 667 ? -14.674 11.889 -6.831 1.00 93.88 667 GLN A N 1
ATOM 5393 C CA . GLN A 1 667 ? -15.181 11.471 -8.134 1.00 93.88 667 GLN A CA 1
ATOM 5394 C C . GLN A 1 667 ? -14.066 10.911 -9.023 1.00 93.88 667 GLN A C 1
ATOM 5396 O O . GLN A 1 667 ? -14.240 9.856 -9.619 1.00 93.88 667 GLN A O 1
ATOM 5401 N N . GLU A 1 668 ? -12.893 11.549 -9.054 1.00 94.31 668 GLU A N 1
ATOM 5402 C CA . GLU A 1 668 ? -11.755 11.057 -9.838 1.00 94.31 668 GLU A CA 1
ATOM 5403 C C . GLU A 1 668 ? -11.280 9.664 -9.399 1.00 94.31 668 GLU A C 1
ATOM 5405 O O . GLU A 1 668 ? -10.944 8.843 -10.254 1.00 94.31 668 GLU A O 1
ATOM 5410 N N . ILE A 1 669 ? -11.240 9.390 -8.088 1.00 94.94 669 ILE A N 1
ATOM 5411 C CA . ILE A 1 669 ? -10.882 8.062 -7.563 1.00 94.94 669 ILE A CA 1
ATOM 5412 C C . ILE A 1 669 ? -11.931 7.032 -7.992 1.00 94.94 669 ILE A C 1
ATOM 5414 O O . ILE A 1 669 ? -11.575 5.970 -8.505 1.00 94.94 669 ILE A O 1
ATOM 5418 N N . ARG A 1 670 ? -13.219 7.353 -7.812 1.00 93.88 670 ARG A N 1
ATOM 5419 C CA . ARG A 1 670 ? -14.332 6.457 -8.159 1.00 93.88 670 ARG A CA 1
ATOM 5420 C C . ARG A 1 670 ? -14.391 6.168 -9.651 1.00 93.88 670 ARG A C 1
ATOM 5422 O O . ARG A 1 670 ? -14.597 5.019 -10.021 1.00 93.88 670 ARG A O 1
ATOM 5429 N N . ASP A 1 671 ? -14.155 7.165 -10.500 1.00 92.25 671 ASP A N 1
ATOM 5430 C CA . ASP A 1 671 ? -14.115 6.985 -11.952 1.00 92.25 671 ASP A CA 1
ATOM 5431 C C . ASP A 1 671 ? -13.057 5.944 -12.335 1.00 92.25 671 ASP A C 1
ATOM 5433 O O . ASP A 1 671 ? -13.369 4.983 -13.031 1.00 92.25 671 ASP A O 1
ATOM 5437 N N . ILE A 1 672 ? -11.827 6.077 -11.822 1.00 92.94 672 ILE A N 1
ATOM 5438 C CA . ILE A 1 672 ? -10.743 5.118 -12.088 1.00 92.94 672 ILE A CA 1
ATOM 5439 C C . ILE A 1 672 ? -11.056 3.735 -11.512 1.00 92.94 672 ILE A C 1
ATOM 5441 O O . ILE A 1 672 ? -10.838 2.733 -12.190 1.00 92.94 672 ILE A O 1
ATOM 5445 N N . TYR A 1 673 ? -11.582 3.663 -10.288 1.00 92.56 673 TYR A N 1
ATOM 5446 C CA . TYR A 1 673 ? -11.983 2.399 -9.669 1.00 92.56 673 TYR A CA 1
ATOM 5447 C C . TYR A 1 673 ? -13.033 1.666 -10.520 1.00 92.56 673 TYR A C 1
ATOM 5449 O O . TYR A 1 673 ? -12.885 0.476 -10.810 1.00 92.56 673 TYR A O 1
ATOM 5457 N N . ASN A 1 674 ? -14.041 2.398 -11.001 1.00 90.56 674 ASN A N 1
ATOM 5458 C CA . ASN A 1 674 ? -15.138 1.858 -11.799 1.00 90.56 674 ASN A CA 1
ATOM 5459 C C . ASN A 1 674 ? -14.691 1.370 -13.186 1.00 90.56 674 ASN A C 1
ATOM 5461 O O . ASN A 1 674 ? -15.266 0.418 -13.711 1.00 90.56 674 ASN A O 1
ATOM 5465 N N . MET A 1 675 ? -13.612 1.923 -13.754 1.00 90.00 675 MET A N 1
ATOM 5466 C CA . MET A 1 675 ? -13.030 1.398 -15.001 1.00 90.00 675 MET A CA 1
ATOM 5467 C C . MET A 1 675 ? -12.543 -0.052 -14.874 1.00 90.00 675 MET A C 1
ATOM 5469 O O . MET A 1 675 ? -12.476 -0.768 -15.871 1.00 90.00 675 MET A O 1
ATOM 5473 N N . PHE A 1 676 ? -12.195 -0.494 -13.662 1.00 86.62 676 PHE A N 1
ATOM 5474 C CA . PHE A 1 676 ? -11.829 -1.885 -13.371 1.00 86.62 676 PHE A CA 1
ATOM 5475 C C . PHE A 1 676 ? -12.986 -2.702 -12.774 1.00 86.62 676 PHE A C 1
ATOM 5477 O O . PHE A 1 676 ? -12.815 -3.885 -12.456 1.00 86.62 676 PHE A O 1
ATOM 5484 N N . TYR A 1 677 ? -14.145 -2.070 -12.599 1.00 73.31 677 TYR A N 1
ATOM 5485 C CA . TYR A 1 677 ? -15.360 -2.672 -12.068 1.00 73.31 677 TYR A CA 1
ATOM 5486 C C . TYR A 1 677 ? -16.183 -3.312 -13.195 1.00 73.31 677 TYR A C 1
ATOM 5488 O O . TYR A 1 677 ? -16.500 -4.502 -13.115 1.00 73.31 677 TYR A O 1
ATOM 5496 N N . ASP A 1 678 ? -16.419 -2.574 -14.286 1.00 64.31 678 ASP A N 1
ATOM 5497 C CA . ASP A 1 678 ? -17.194 -3.038 -15.439 1.00 64.31 678 ASP A CA 1
ATOM 5498 C C . ASP A 1 678 ? -16.292 -3.525 -16.587 1.00 64.31 678 ASP A C 1
ATOM 5500 O O . ASP A 1 678 ? -15.409 -2.817 -17.065 1.00 64.31 678 ASP A O 1
ATOM 5504 N N . GLN A 1 679 ? -16.550 -4.727 -17.120 1.00 65.94 679 GLN A N 1
ATOM 5505 C CA . GLN A 1 679 ? -15.841 -5.266 -18.303 1.00 65.94 679 GLN A CA 1
ATOM 5506 C C . GLN A 1 679 ? -16.206 -4.549 -19.622 1.00 65.94 679 GLN A C 1
ATOM 5508 O O . GLN A 1 679 ? -15.975 -5.079 -20.709 1.00 65.94 679 GLN A O 1
ATOM 5513 N N . THR A 1 680 ? -16.836 -3.378 -19.548 1.00 70.88 680 THR A N 1
ATOM 5514 C CA . THR A 1 680 ? -17.316 -2.615 -20.703 1.00 70.88 680 THR A CA 1
ATOM 5515 C C . THR A 1 680 ? -16.263 -1.678 -21.277 1.00 70.88 680 THR A C 1
ATOM 5517 O O . THR A 1 680 ? -16.345 -1.331 -22.455 1.00 70.88 680 THR A O 1
ATOM 5520 N N . GLU A 1 681 ? -15.278 -1.271 -20.475 1.00 80.38 681 GLU A N 1
ATOM 5521 C CA . GLU A 1 681 ? -14.220 -0.362 -20.910 1.00 80.38 681 GLU A CA 1
ATOM 5522 C C . GLU A 1 681 ? -13.185 -1.073 -21.790 1.00 80.38 681 GLU A C 1
ATOM 5524 O O . GLU A 1 681 ? -12.749 -2.195 -21.521 1.00 80.38 681 GLU A O 1
ATOM 5529 N N . SER A 1 682 ? -12.761 -0.405 -22.865 1.00 86.12 682 SER A N 1
ATOM 5530 C CA . SER A 1 682 ? -11.693 -0.926 -23.718 1.00 86.12 682 SER A CA 1
ATOM 5531 C C . SER A 1 682 ? -10.332 -0.774 -23.032 1.00 86.12 682 SER A C 1
ATOM 5533 O O . SER A 1 682 ? -10.093 0.178 -22.286 1.00 86.12 682 SER A O 1
ATOM 5535 N N . CYS A 1 683 ? -9.386 -1.667 -23.336 1.00 85.00 683 CYS A N 1
ATOM 5536 C CA . CYS A 1 683 ? -8.020 -1.555 -22.811 1.00 85.00 683 CYS A CA 1
ATOM 5537 C C . CYS A 1 683 ? -7.353 -0.215 -23.177 1.00 85.00 683 CYS A C 1
ATOM 5539 O O . CYS A 1 683 ? -6.546 0.295 -22.405 1.00 85.00 683 CYS A O 1
ATOM 5541 N N . GLU A 1 684 ? -7.702 0.366 -24.329 1.00 86.56 684 GLU A N 1
ATOM 5542 C CA . GLU A 1 684 ? -7.203 1.674 -24.770 1.00 86.56 684 GLU A CA 1
ATOM 5543 C C . GLU A 1 684 ? -7.731 2.817 -23.890 1.00 86.56 684 GLU A C 1
ATOM 5545 O O . GLU A 1 684 ? -6.955 3.687 -23.496 1.00 86.56 684 GLU A O 1
ATOM 5550 N N . SER A 1 685 ? -9.025 2.785 -23.540 1.00 89.12 685 SER A N 1
ATOM 5551 C CA . SER A 1 685 ? -9.656 3.746 -22.622 1.00 89.12 685 SER A CA 1
ATOM 5552 C C . SER A 1 685 ? -8.989 3.696 -21.247 1.00 89.12 685 SER A C 1
ATOM 5554 O O . SER A 1 685 ? -8.522 4.716 -20.736 1.00 89.12 685 SER A O 1
ATOM 5556 N N . ILE A 1 686 ? -8.840 2.483 -20.697 1.00 90.19 686 ILE A N 1
ATOM 5557 C CA . ILE A 1 686 ? -8.167 2.231 -19.415 1.00 90.19 686 ILE A CA 1
ATOM 5558 C C . ILE A 1 686 ? -6.740 2.781 -19.437 1.00 90.19 686 ILE A C 1
ATOM 5560 O O . ILE A 1 686 ? -6.363 3.559 -18.561 1.00 90.19 686 ILE A O 1
ATOM 5564 N N . TYR A 1 687 ? -5.954 2.435 -20.460 1.00 90.62 687 TYR A N 1
ATOM 5565 C CA . TYR A 1 687 ? -4.578 2.908 -20.581 1.00 90.62 687 TYR A CA 1
ATOM 5566 C C . TYR A 1 687 ? -4.500 4.442 -20.634 1.00 90.62 687 TYR A C 1
ATOM 5568 O O . TYR A 1 687 ? -3.745 5.045 -19.872 1.00 90.62 687 TYR A O 1
ATOM 5576 N N . ALA A 1 688 ? -5.307 5.092 -21.479 1.00 91.62 688 ALA A N 1
ATOM 5577 C CA . ALA A 1 688 ? -5.300 6.547 -21.623 1.00 91.62 688 ALA A CA 1
ATOM 5578 C C . ALA A 1 688 ? -5.651 7.271 -20.311 1.00 91.62 688 ALA A C 1
ATOM 5580 O O . ALA A 1 688 ? -4.995 8.255 -19.951 1.00 91.62 688 ALA A O 1
ATOM 5581 N N . SER A 1 689 ? -6.644 6.767 -19.574 1.00 92.81 689 SER A N 1
ATOM 5582 C CA . SER A 1 689 ? -7.028 7.305 -18.267 1.00 92.81 689 SER A CA 1
ATOM 5583 C C . SER A 1 689 ? -5.911 7.163 -17.235 1.00 92.81 689 SER A C 1
ATOM 5585 O O . SER A 1 689 ? -5.594 8.136 -16.549 1.00 92.81 689 SER A O 1
ATOM 5587 N N . ILE A 1 690 ? -5.254 6.001 -17.171 1.00 93.38 690 ILE A N 1
ATOM 5588 C CA . ILE A 1 690 ? -4.130 5.760 -16.254 1.00 93.38 690 ILE A CA 1
ATOM 5589 C C . ILE A 1 690 ? -2.974 6.715 -16.554 1.00 93.38 690 ILE A C 1
ATOM 5591 O O . ILE A 1 690 ? -2.512 7.409 -15.652 1.00 93.38 690 ILE A O 1
ATOM 5595 N N . ILE A 1 691 ? -2.545 6.818 -17.816 1.00 93.50 691 ILE A N 1
ATOM 5596 C CA . ILE A 1 691 ? -1.441 7.710 -18.203 1.00 93.50 691 ILE A CA 1
ATOM 5597 C C . ILE A 1 691 ? -1.761 9.171 -17.868 1.00 93.50 691 ILE A C 1
ATOM 5599 O O . ILE A 1 691 ? -0.893 9.906 -17.398 1.00 93.50 691 ILE A O 1
ATOM 5603 N N . LYS A 1 692 ? -3.017 9.599 -18.044 1.00 95.12 692 LYS A N 1
ATOM 5604 C CA . LYS A 1 692 ? -3.453 10.947 -17.658 1.00 95.12 692 LYS A CA 1
ATOM 5605 C C . LYS A 1 692 ? -3.298 11.192 -16.153 1.00 95.12 692 LYS A C 1
ATOM 5607 O O . LYS A 1 692 ? -2.857 12.273 -15.770 1.00 95.12 692 LYS A O 1
ATOM 5612 N N . LYS A 1 693 ? -3.654 10.217 -15.311 1.00 95.69 693 LYS A N 1
ATOM 5613 C CA . LYS A 1 693 ? -3.534 10.326 -13.846 1.00 95.69 693 LYS A CA 1
ATOM 5614 C C . LYS A 1 693 ? -2.094 10.249 -13.358 1.00 95.69 693 LYS A C 1
ATOM 5616 O O . LYS A 1 693 ? -1.714 11.024 -12.486 1.00 95.69 693 LYS A O 1
ATOM 5621 N N . ILE A 1 694 ? -1.275 9.412 -13.987 1.00 95.00 694 ILE A N 1
ATOM 5622 C CA . ILE A 1 694 ? 0.172 9.391 -13.747 1.00 95.00 694 ILE A CA 1
ATOM 5623 C C . ILE A 1 694 ? 0.766 10.762 -14.050 1.00 95.00 694 ILE A C 1
ATOM 5625 O O . ILE A 1 694 ? 1.471 11.306 -13.210 1.00 95.00 694 ILE A O 1
ATOM 5629 N N . LYS A 1 695 ? 0.417 11.362 -15.194 1.00 93.94 695 LYS A N 1
ATOM 5630 C CA . LYS A 1 695 ? 0.907 12.694 -15.551 1.00 93.94 695 LYS A CA 1
ATOM 5631 C C . LYS A 1 695 ? 0.524 13.756 -14.516 1.00 93.94 695 LYS A C 1
ATOM 5633 O O . LYS A 1 695 ? 1.362 14.556 -14.127 1.00 93.94 695 LYS A O 1
ATOM 5638 N N . GLU A 1 696 ? -0.721 13.740 -14.037 1.00 95.00 696 GLU A N 1
ATOM 5639 C CA . GLU A 1 696 ? -1.176 14.641 -12.968 1.00 95.00 696 GLU A CA 1
ATOM 5640 C C . GLU A 1 696 ? -0.314 14.507 -11.699 1.00 95.00 696 GLU A C 1
ATOM 5642 O O . GLU A 1 696 ? 0.052 15.507 -11.084 1.00 95.00 696 GLU A O 1
ATOM 5647 N N . TYR A 1 697 ? 0.037 13.276 -11.323 1.00 95.62 697 TYR A N 1
ATOM 5648 C CA . TYR A 1 697 ? 0.908 13.007 -10.181 1.00 95.62 697 TYR A CA 1
ATOM 5649 C C . TYR A 1 697 ? 2.352 13.463 -10.416 1.00 95.62 697 TYR A C 1
ATOM 5651 O O . TYR A 1 697 ? 2.918 14.156 -9.571 1.00 95.62 697 TYR A O 1
ATOM 5659 N N . THR A 1 698 ? 2.939 13.131 -11.569 1.00 93.75 698 THR A N 1
ATOM 5660 C CA . THR A 1 698 ? 4.323 13.504 -11.888 1.00 93.75 698 THR A CA 1
ATOM 5661 C C . THR A 1 698 ? 4.491 15.012 -12.030 1.00 93.75 698 THR A C 1
ATOM 5663 O O . THR A 1 698 ? 5.477 15.546 -11.533 1.00 93.75 698 THR A O 1
ATOM 5666 N N . ASP A 1 699 ? 3.521 15.711 -12.632 1.00 94.12 699 ASP A N 1
ATOM 5667 C CA . ASP A 1 699 ? 3.526 17.176 -12.743 1.00 94.12 699 ASP A CA 1
ATOM 5668 C C . ASP A 1 699 ? 3.512 17.812 -11.334 1.00 94.12 699 ASP A C 1
ATOM 5670 O O . ASP A 1 699 ? 4.275 18.736 -11.052 1.00 94.12 699 ASP A O 1
ATOM 5674 N N . GLY A 1 700 ? 2.726 17.255 -10.401 1.00 92.81 700 GLY A N 1
ATOM 5675 C CA . GLY A 1 700 ? 2.720 17.681 -8.998 1.00 92.81 700 GLY A CA 1
ATOM 5676 C C . GLY A 1 700 ? 4.057 17.460 -8.276 1.00 92.81 700 GLY A C 1
ATOM 5677 O O . GLY A 1 700 ? 4.466 18.294 -7.465 1.00 92.81 700 GLY A O 1
ATOM 5678 N N . ILE A 1 701 ? 4.772 16.375 -8.588 1.00 92.88 701 ILE A N 1
ATOM 5679 C CA . ILE A 1 701 ? 6.122 16.138 -8.058 1.00 92.88 701 ILE A CA 1
ATOM 5680 C C . ILE A 1 701 ? 7.137 17.103 -8.669 1.00 92.88 701 ILE A C 1
ATOM 5682 O O . ILE A 1 701 ? 7.989 17.613 -7.947 1.00 92.88 701 ILE A O 1
ATOM 5686 N N . GLU A 1 702 ? 7.061 17.385 -9.971 1.00 90.88 702 GLU A N 1
ATOM 5687 C CA . GLU A 1 702 ? 7.937 18.375 -10.603 1.00 90.88 702 GLU A CA 1
ATOM 5688 C C . GLU A 1 702 ? 7.755 19.760 -9.972 1.00 90.88 702 GLU A C 1
ATOM 5690 O O . GLU A 1 702 ? 8.740 20.446 -9.702 1.00 90.88 702 GLU A O 1
ATOM 5695 N N . GLU A 1 703 ? 6.519 20.159 -9.665 1.00 91.19 703 GLU A N 1
ATOM 5696 C CA . GLU A 1 703 ? 6.253 21.396 -8.928 1.00 91.19 703 GLU A CA 1
ATOM 5697 C C . GLU A 1 703 ? 6.865 21.388 -7.523 1.00 91.19 703 GLU A C 1
ATOM 5699 O O . GLU A 1 703 ? 7.415 22.404 -7.093 1.00 91.19 703 GLU A O 1
ATOM 5704 N N . LEU A 1 704 ? 6.782 20.263 -6.805 1.00 89.25 704 LEU A N 1
ATOM 5705 C CA . LEU A 1 704 ? 7.407 20.100 -5.491 1.00 89.25 704 LEU A CA 1
ATOM 5706 C C . LEU A 1 704 ? 8.935 20.207 -5.589 1.00 89.25 704 LEU A C 1
ATOM 5708 O O . LEU A 1 704 ? 9.540 20.990 -4.863 1.00 89.25 704 LEU A O 1
ATOM 5712 N N . LEU A 1 705 ? 9.546 19.498 -6.537 1.00 88.75 705 LEU A N 1
ATOM 5713 C CA . LEU A 1 705 ? 10.983 19.537 -6.805 1.00 88.75 705 LEU A CA 1
ATOM 5714 C C . LEU A 1 705 ? 11.455 20.962 -7.135 1.00 88.75 705 LEU A C 1
ATOM 5716 O O . LEU A 1 705 ? 12.453 21.431 -6.599 1.00 88.75 705 LEU A O 1
ATOM 5720 N N . LEU A 1 706 ? 10.704 21.690 -7.969 1.00 86.88 706 LEU A N 1
ATOM 5721 C CA . LEU A 1 706 ? 11.003 23.081 -8.319 1.00 86.88 706 LEU A CA 1
ATOM 5722 C C . LEU A 1 706 ? 10.877 24.046 -7.135 1.00 86.88 706 LEU A C 1
ATOM 5724 O O . LEU A 1 706 ? 11.536 25.086 -7.142 1.00 86.88 706 LEU A O 1
ATOM 5728 N N . LYS A 1 707 ? 10.015 23.761 -6.152 1.00 87.19 707 LYS A N 1
ATOM 5729 C CA . LYS A 1 707 ? 9.941 24.548 -4.911 1.00 87.19 707 LYS A CA 1
ATOM 5730 C C . LYS A 1 707 ? 11.182 24.315 -4.057 1.00 87.19 707 LYS A C 1
ATOM 5732 O O . LYS A 1 707 ? 11.782 25.294 -3.632 1.00 87.19 707 LYS A O 1
ATOM 5737 N N . GLU A 1 708 ? 11.597 23.060 -3.898 1.00 84.56 708 GLU A N 1
ATOM 5738 C CA . GLU A 1 708 ? 12.794 22.699 -3.126 1.00 84.56 708 GLU A CA 1
ATOM 5739 C C . GLU A 1 708 ? 14.080 23.271 -3.729 1.00 84.56 708 GLU A C 1
ATOM 5741 O O . GLU A 1 708 ? 14.930 23.800 -3.023 1.00 84.56 708 GLU A O 1
ATOM 5746 N N . LEU A 1 709 ? 14.210 23.250 -5.055 1.00 82.38 709 LEU A N 1
ATOM 5747 C CA . LEU A 1 709 ? 15.366 23.844 -5.732 1.00 82.38 709 LEU A CA 1
ATOM 5748 C C . LEU A 1 709 ? 15.417 25.379 -5.628 1.00 82.38 709 LEU A C 1
ATOM 5750 O O . LEU A 1 709 ? 16.450 25.965 -5.926 1.00 82.38 709 LEU A O 1
ATOM 5754 N N . LYS A 1 710 ? 14.316 26.042 -5.243 1.00 78.94 710 LYS A N 1
ATOM 5755 C CA . LYS A 1 710 ? 14.269 27.498 -5.008 1.00 78.94 710 LYS A CA 1
ATOM 5756 C C . LYS A 1 710 ? 14.519 27.885 -3.551 1.00 78.94 710 LYS A C 1
ATOM 5758 O O . LYS A 1 710 ? 14.793 29.054 -3.292 1.00 78.94 710 LYS A O 1
ATOM 5763 N N . THR A 1 711 ? 14.304 26.965 -2.612 1.00 69.31 711 THR A N 1
ATOM 5764 C CA . THR A 1 711 ? 14.543 27.176 -1.175 1.00 69.31 711 THR A CA 1
ATOM 5765 C C . THR A 1 711 ? 15.973 26.827 -0.764 1.00 69.31 711 THR A C 1
ATOM 5767 O O . THR A 1 711 ? 16.411 27.278 0.295 1.00 69.31 711 THR A O 1
ATOM 5770 N N . GLN A 1 712 ? 16.681 26.049 -1.589 1.00 61.78 712 GLN A N 1
ATOM 5771 C CA . GLN A 1 712 ? 18.129 25.809 -1.527 1.00 61.78 712 GLN A CA 1
ATOM 5772 C C . GLN A 1 712 ? 18.915 26.991 -2.099 1.00 61.78 712 GLN A C 1
ATOM 5774 O O . GLN A 1 712 ? 20.004 27.267 -1.542 1.00 61.78 712 GLN A O 1
#

pLDDT: mean 80.72, std 13.97, range [32.16, 96.62]

Foldseek 3Di:
DQDDKDWDWDWDAALALDGIDIDIDIQEPVVSVVVQVVVCPDPVDPDDDDDDDDDLVVLACCVVCVPDDPPHDFFQKFFKKKKFWAWPPPPCVVVVLVVQLVVQADDDDWDWDKDADDDNGGIMIMTGGGTNNRVSSCVHQLHVQDCNPPCDVVTTPDIDIDTHSDDDDPVPDDPPPPPPVPDPPPPDPLDFPLRVLLVVLVVLLVVVVVVVPPLLNVLSVLSNVLSVVLSCLVPDSSNVLLNLLQVVLNVVLSVLLVVLSVVCVVPPDPVSSVLNSQLSVVSSLQSCQSCVQSVVVCVVVVCDPDDPPNPDHASSLLSLLLQLLLVLLLVLQAPDPQEAEAEHEREDQDALWDKDWSRPPRPGNYTYIYIYDYRVVSVVSLLVSLVSLLRCLLNGHDVLLVLVLLLLLLQLLLLLLLLCLLQPPCQLVPDPDPLLSVQSVQLVVPLSVQSSVQSSVQLVVQLCVQCVPSPSDLVSSLVSSLVSVLVQLPDCVHPNVCSLLDDDPVSADPPPRPVSVVSSVVSSVSSNVSSVQLNVVSLSSVSSVVSSVLSSSLLSSLSSCLLQVDDLVSVVVSVCSSVVDPDDDDDDLSVVLSSLLSNCVNVPPPSVVVPPPDDDDDDDDDGSSVVSNVCSSVDPSNSVSSSVSSVSSNVSSNVSCPPPVNVVSSVLSNVLSVCSVDPPDDPVRNVVSSVVSSCVSSVVVVVVSVVSSVVD

Radius of gyration: 35.97 Å; chains: 1; bounding box: 90×61×114 Å

Sequence (712 aa):
MGKKSTIKVIAYCTFDNADLVVFVRGNSIVNLEGAIRLIEGSPEVKYLHSVMGVSEKYLSVLCENKEKKPFYHLNDDIFEISMKIATDGDLGIISRIKKEMDVQIIPGKGSVTYSEVTGHENIVICIRNTDTNTFLQLLYPKGFATHQNPLYGKGIYNIETSVRIGEASLMNIACSSGDRYHQNDKKEECRGWCESEIEKYIRKMPLSLEKGDESFYAYFQALIQTLNMLSQYEKFKLSKDIFYLVFPAFKMLTEQMYAALDFMEEEPKKTQEKAASEAICQFVDAVDSVVNHIVHTDQVFLMVPGYTGTTFSIPIKLCLLYMWMLEKEKKLLNDNQGAEYQCLLSPVMESIPATGLVYPDSEEESRLIRIKVSQRSLYMPRDLMIILTHEIAHYIGNEVRCREVRLSNIIKTLAFIICEGIISKELPDQMENQQEKVIAEGFLKINNKQMYRDFVRELGSAVKQKIPDGKYHVSVIQNVLEECCTSLLTDERGVIYKNIYTIDPEMMEREKKIEQLNCICRLQNKFDDNRKGIVSTRVVSKIISELLEIYKEVFSDVAAYAILQLDVDKYEEAYRISEGRLVKGREDAPYEMRRKIIRCLTEGKIARQLSAETQGENKKETSRSVYIYKNMYAFNCTFDLLYDYAETCYRKLEKRLLEEEHEKQVQEIRDIYNMFYDQTESCESIYASIIKKIKEYTDGIEELLLKELKTQ